Protein AF-A0A158PHN0-F1 (afdb_monomer)

Organism: Angiostrongylus costaricensis (NCBI:txid334426)

Sequence (627 aa):
MAGLWVLYSFIVIGLLYYVCYNVFIDNANTKPYSNSVEVIGMNEAANNTVEDSKLSDVFDTCPFELPDPWDSTILKYVDVKYGFLKDCAPNITLQPITELKNATVIIKEHEGFSCEARCINYVDDSNYEATGWKSIEKNEFKCDFVETSCKSNSTTNRFIHTQISEQTALPRTVNFLLHGMEAIEFRKFNKVGSNSRPNAFVTLLGKTTEAVVRTQMKLQTIEADLTYKQLCKQYLDDYPYIPLEYMKAGYKTFGGEDYVASVLNYPDCYGMKQKQFHHIYRPFYLRLSKDDELKSIHEKSVCRESRNNVIDYLSKFLGSYKVKFKPVVWLSTTLAVCYGCLSKFSLSWLVDLAHDNTHDLYRADYDLYEFFVNNRDALNNSFIFFFGDHGPRFGSEAYTDFGKQEGNNPFLYVIIPKNLRHTTMHNQLRRNSEELVTHHDLHSTFKDILYYQPVSSFSNVTFMKFDSNPRGSSLLRRFEDGIRRTCKTLPISFNYCICQYRAEIVSGSNRTEELGQFAAKRLSSVLESHRVSTMCEKISLEKVIKVEKYVLSNENTTFSATVNDYNLVFEVAPPARGQFQIPIRTERGKMKIGEERFIRLDKYGNNGDCMANDILRPLCTCKNNSS

pLDDT: mean 80.27, std 20.17, range [25.17, 98.75]

Nearest PDB structures (foldseek):
  5okz-assembly4_W  TM=4.500E-01  e=7.385E+00  Saccharomyces cerevisiae S288C
  6zrc-assembly2_B  TM=3.133E-01  e=1.600E+00  Homo sapiens
  8ifg-assembly1_B  TM=2.864E-01  e=6.993E+00  Schizosaccharomyces pombe 972h-

Radius of gyration: 30.62 Å; Cα contacts (8 Å, |Δi|>4): 983; chains: 1; bounding box: 69×82×113 Å

Secondary structure (DSSP, 8-state):
---------------------------------------------------STT--SGGG--------TT-HHHHTT--GGG---TT----GGGS-SEEEETTEEEE-S-TT-EEEEEEEEE-SSS-EEEPPPEEGGG-B--SSEEEEEEEETTEEEEEEEE------SSHHHHHIIIIIS-PEE-S-EE--SSSHHHHHHHHHHS--SS-B--GGGT-PPBPPSS-HHHHHSS-GGGS--HHHHHHHTT-EEEEEE-SSS-TTTTTT----SS---SEESHHHHHHHTT-HHHHHHHHTTTS--HHHHHHHHHHHHHHSS----------S------TT---EEEEEE--TTTSS-SHHHHHHHHHHHHHHHHHHHHHTT--EEEE-SSS--STTGGGSHHHHHHTT---EEEE--GGGTTSHHHHHHHHHTTS-EEHHHHHHHHHHHHHTGGGGTT--------TT-TT---TTSPPPTT---STTTTT--GGG------EEE--SSHHHHHHHHHHHHHHHHHHHHTT-TTTBPPP-EEEEEEEEEE--S-TTS---TTEEEEEEEEEEPTTT-EEEEEEEEEETTEEE--SPPPEE-S--GGGGTT-SSTTTGGG-PBP----

InterPro domains:
  IPR004245 Protein of unknown function DUF229 [PF02995] (168-544)
  IPR004245 Protein of unknown function DUF229 [PTHR10974] (169-623)
  IPR004245 Protein of unknown function DUF229 [cd16021] (170-453)
  IPR017850 Alkaline-phosphatase-like, core domain superfamily [SSF53649] (353-484)

Foldseek 3Di:
DDDDDDDDDDDDDDDDDDDDPDDDDDDDDDDDDPDPDPPPDPPPPPPPPPPPPDPQDLQLDFADDDDDPCDPVCVVVPDCVPPDPPPDDDPPVQDDQWDDDPQAIDGHPDPAKFKWKWDWADDDPVDIDIDDTDGRPPDGHQHQWMWMWIDGDPDIHIDIDGDDRDDDQLPLLVCCCCPVQVKFWQQQEFFFDDDLQQLQCCQFQLWGAQWLFCVLVVDDIRHGRDDCCRQFVDACQPTRGLLVLVVVLQAQEEEADQDPDDSRQPPHGPYHPDDSHPHYCVVVNVVLVVDVVSVCVADPPVVHHSVLSRLVVVLVVLVPQDDPDPDDDDDPDDDPPPPRRHHHDYDHDYCVCQPAHPPSSNVCSVVSSCSCVVCVVSCQQDKDKDKDSFFDPHDPQCLDPVNVLRRRGIIIIIGHHNVCPPAPLNVLLNVLSHANFYSNQSNQQSCCVSPPCVVVVLRAQDWDADPSNNQYTHSSHDHDPSDGDGCNSHSHRPSSGSRDFDWDWDDDDPVLVVVQQVVQVVLCVVCVVVVNNVFFDRWDFPFWDTKIWGDHPDPPDPNPPFKIKIWTWTWTDPPFTFIWIFIWIGGNNDIDGIVDQIDTSDDPPCQQVVDPDPSCSSSGRGDPPPD

Mean predicted aligned error: 14.85 Å

Structure (mmCIF, N/CA/C/O backbone):
data_AF-A0A158PHN0-F1
#
_entry.id   AF-A0A158PHN0-F1
#
loop_
_atom_site.group_PDB
_atom_site.id
_atom_site.type_symbol
_atom_site.label_atom_id
_atom_site.label_alt_id
_atom_site.label_comp_id
_atom_site.label_asym_id
_atom_site.label_entity_id
_atom_site.label_seq_id
_atom_site.pdbx_PDB_ins_code
_atom_site.Cartn_x
_atom_site.Cartn_y
_atom_site.Cartn_z
_atom_site.occupancy
_atom_site.B_iso_or_equiv
_atom_site.auth_seq_id
_atom_site.auth_comp_id
_atom_site.auth_asym_id
_atom_site.auth_atom_id
_atom_site.pdbx_PDB_model_num
ATOM 1 N N . MET A 1 1 ? 30.820 20.373 -74.725 1.00 33.50 1 MET A N 1
ATOM 2 C CA . MET A 1 1 ? 31.405 21.060 -73.557 1.00 33.50 1 MET A CA 1
ATOM 3 C C . MET A 1 1 ? 30.268 21.507 -72.650 1.00 33.50 1 MET A C 1
ATOM 5 O O . MET A 1 1 ? 29.435 22.264 -73.111 1.00 33.50 1 MET A O 1
ATOM 9 N N . ALA A 1 2 ? 30.244 20.938 -71.438 1.00 34.44 2 ALA A N 1
ATOM 10 C CA . ALA A 1 2 ? 29.655 21.396 -70.167 1.00 34.44 2 ALA A CA 1
ATOM 11 C C . ALA A 1 2 ? 28.198 21.936 -70.074 1.00 34.44 2 ALA A C 1
ATOM 13 O O . ALA A 1 2 ? 27.896 23.003 -70.592 1.00 34.44 2 ALA A O 1
ATOM 14 N N . GLY A 1 3 ? 27.381 21.249 -69.244 1.00 32.69 3 GLY A N 1
ATOM 15 C CA . GLY A 1 3 ? 26.240 21.790 -68.462 1.00 32.69 3 GLY A CA 1
ATOM 16 C C . GLY A 1 3 ? 24.828 21.417 -68.968 1.00 32.69 3 GLY A C 1
ATOM 17 O O . GLY A 1 3 ? 24.310 22.142 -69.802 1.00 32.69 3 GLY A O 1
ATOM 18 N N . LEU A 1 4 ? 24.217 20.247 -68.683 1.00 34.34 4 LEU A N 1
ATOM 19 C CA . LEU A 1 4 ? 23.444 19.853 -67.468 1.00 34.34 4 LEU A CA 1
ATOM 20 C C . LEU A 1 4 ? 22.371 20.903 -67.055 1.00 34.34 4 LEU A C 1
ATOM 22 O O . LEU A 1 4 ? 22.762 22.021 -66.762 1.00 34.34 4 LEU A O 1
ATOM 26 N N . TRP A 1 5 ? 21.049 20.681 -66.931 1.00 33.09 5 TRP A N 1
ATOM 27 C CA . TRP A 1 5 ? 20.142 19.514 -66.957 1.00 33.09 5 TRP A CA 1
ATOM 28 C C . TRP A 1 5 ? 18.708 19.949 -67.342 1.00 33.09 5 TRP A C 1
ATOM 30 O O . TRP A 1 5 ? 18.297 21.080 -67.096 1.00 33.09 5 TRP A O 1
ATOM 40 N N . VAL A 1 6 ? 17.946 18.995 -67.880 1.00 41.34 6 VAL A N 1
ATOM 41 C CA . VAL A 1 6 ? 16.507 19.034 -68.189 1.00 41.34 6 VAL A CA 1
ATOM 42 C C . VAL A 1 6 ? 15.673 18.858 -66.914 1.00 41.34 6 VAL A C 1
ATOM 44 O O . VAL A 1 6 ? 15.954 17.945 -66.141 1.00 41.34 6 VAL A O 1
ATOM 47 N N . LEU A 1 7 ? 14.600 19.637 -66.743 1.00 33.06 7 LEU A N 1
ATOM 48 C CA . LEU A 1 7 ? 13.490 19.299 -65.844 1.00 33.06 7 LEU A CA 1
ATOM 49 C C . LEU A 1 7 ? 12.150 19.566 -66.540 1.00 33.06 7 LEU A C 1
ATOM 51 O O . LEU A 1 7 ? 11.780 20.705 -66.812 1.00 33.06 7 LEU A O 1
ATOM 55 N N . TYR A 1 8 ? 11.451 18.470 -66.835 1.00 33.47 8 TYR A N 1
ATOM 56 C CA . TYR A 1 8 ? 10.056 18.428 -67.253 1.00 33.47 8 TYR A CA 1
ATOM 57 C C . TYR A 1 8 ? 9.151 18.488 -66.019 1.00 33.47 8 TYR A C 1
ATOM 59 O O . TYR A 1 8 ? 9.380 17.794 -65.029 1.00 33.47 8 TYR A O 1
ATOM 67 N N . SER A 1 9 ? 8.088 19.279 -66.116 1.00 33.31 9 SER A N 1
ATOM 68 C CA . SER A 1 9 ? 6.921 19.212 -65.242 1.00 33.31 9 SER A CA 1
ATOM 69 C C . SER A 1 9 ? 6.177 17.894 -65.460 1.00 33.31 9 SER A C 1
ATOM 71 O O . SER A 1 9 ? 5.868 17.585 -66.602 1.00 33.31 9 SER A O 1
ATOM 73 N N . PHE A 1 10 ? 5.820 17.174 -64.393 1.00 32.88 10 PHE A N 1
ATOM 74 C CA . PHE A 1 10 ? 4.552 16.444 -64.304 1.00 32.88 10 PHE A CA 1
ATOM 75 C C . PHE A 1 10 ? 4.143 16.252 -62.841 1.00 32.88 10 PHE A C 1
ATOM 77 O O . PHE A 1 10 ? 4.946 15.973 -61.954 1.00 32.88 10 PHE A O 1
ATOM 84 N N . ILE A 1 11 ? 2.851 16.464 -62.645 1.00 37.34 11 ILE A N 1
ATOM 85 C CA . ILE A 1 11 ? 2.060 16.409 -61.424 1.00 37.34 11 ILE A CA 1
ATOM 86 C C . ILE A 1 11 ? 1.986 14.968 -60.907 1.00 37.34 11 ILE A C 1
ATOM 88 O O . ILE A 1 11 ? 1.580 14.082 -61.654 1.00 37.34 11 ILE A O 1
ATOM 92 N N . VAL A 1 12 ? 2.266 14.750 -59.618 1.00 34.19 12 VAL A N 1
ATOM 93 C CA . VAL A 1 12 ? 1.697 13.627 -58.856 1.00 34.19 12 VAL A CA 1
ATOM 94 C C . VAL A 1 12 ? 1.215 14.141 -57.504 1.00 34.19 12 VAL A C 1
ATOM 96 O O . VAL A 1 12 ? 1.954 14.726 -56.718 1.00 34.19 12 VAL A O 1
ATOM 99 N N . ILE A 1 13 ? -0.078 13.925 -57.301 1.00 36.81 13 ILE A N 1
ATOM 100 C CA . ILE A 1 13 ? -0.897 14.237 -56.139 1.00 36.81 13 ILE A CA 1
ATOM 101 C C . ILE A 1 13 ? -0.444 13.378 -54.952 1.00 36.81 13 ILE A C 1
ATOM 103 O O . ILE A 1 13 ? -0.451 12.153 -55.032 1.00 36.81 13 ILE A O 1
ATOM 107 N N . GLY A 1 14 ? -0.097 14.026 -53.842 1.00 30.92 14 GLY A N 1
ATOM 108 C CA . GLY A 1 14 ? 0.075 13.402 -52.533 1.00 30.92 14 GLY A CA 1
ATOM 109 C C . GLY A 1 14 ? -0.821 14.106 -51.522 1.00 30.92 14 GLY A C 1
ATOM 110 O O . GLY A 1 14 ? -0.462 15.157 -50.999 1.00 30.92 14 GLY A O 1
ATOM 111 N N . LEU A 1 15 ? -2.007 13.541 -51.299 1.00 31.12 15 LEU A N 1
ATOM 112 C CA . LEU A 1 15 ? -2.982 13.947 -50.288 1.00 31.12 15 LEU A CA 1
ATOM 113 C C . LEU A 1 15 ? -2.365 13.890 -48.879 1.00 31.12 15 LEU A C 1
ATOM 115 O O . LEU A 1 15 ? -2.182 12.812 -48.321 1.00 31.12 15 LEU A O 1
ATOM 119 N N . LEU A 1 16 ? -2.102 15.055 -48.287 1.00 28.09 16 LEU A N 1
ATOM 120 C CA . LEU A 1 16 ? -1.958 15.226 -46.842 1.00 28.09 16 LEU A CA 1
ATOM 121 C C . LEU A 1 16 ? -3.289 15.767 -46.313 1.00 28.09 16 LEU A C 1
ATOM 123 O O . LEU A 1 16 ? -3.619 16.935 -46.504 1.00 28.09 16 LEU A O 1
ATOM 127 N N . TYR A 1 17 ? -4.073 14.895 -45.680 1.00 28.95 17 TYR A N 1
ATOM 128 C CA . TYR A 1 17 ? -5.264 15.287 -44.931 1.00 28.95 17 TYR A CA 1
ATOM 129 C C . TYR A 1 17 ? -4.816 16.028 -43.663 1.00 28.95 17 TYR A C 1
ATOM 131 O O . TYR A 1 17 ? -4.434 15.413 -42.670 1.00 28.95 17 TYR A O 1
ATOM 139 N N . TYR A 1 18 ? -4.840 17.359 -43.714 1.00 28.77 18 TYR A N 1
ATOM 140 C CA . TYR A 1 18 ? -4.749 18.236 -42.551 1.00 28.77 18 TYR A CA 1
ATOM 141 C C . TYR A 1 18 ? -6.129 18.865 -42.356 1.00 28.77 18 TYR A C 1
ATOM 143 O O . TYR A 1 18 ? -6.501 19.797 -43.067 1.00 28.77 18 TYR A O 1
ATOM 151 N N . VAL A 1 19 ? -6.933 18.314 -41.445 1.00 28.00 19 VAL A N 1
ATOM 152 C CA . VAL A 1 19 ? -8.205 18.936 -41.052 1.00 28.00 19 VAL A CA 1
ATOM 153 C C . VAL A 1 19 ? -7.911 19.888 -39.899 1.00 28.00 19 VAL A C 1
ATOM 155 O O . VAL A 1 19 ? -7.805 19.475 -38.747 1.00 28.00 19 VAL A O 1
ATOM 158 N N . CYS A 1 20 ? -7.768 21.173 -40.226 1.00 27.06 20 CYS A N 1
ATOM 159 C CA . CYS A 1 20 ? -7.975 22.262 -39.276 1.00 27.06 20 CYS A CA 1
ATOM 160 C C . CYS A 1 20 ? -9.454 22.295 -38.887 1.00 27.06 20 CYS A C 1
ATOM 162 O O . CYS A 1 20 ? -10.303 22.489 -39.757 1.00 27.06 20 CYS A O 1
ATOM 164 N N . TYR A 1 21 ? -9.765 22.206 -37.596 1.00 27.31 21 TYR A N 1
ATOM 165 C CA . TYR A 1 21 ? -11.030 22.728 -37.089 1.00 27.31 21 TYR A CA 1
ATOM 166 C C . TYR A 1 21 ? -10.796 24.180 -36.662 1.00 27.31 21 TYR A C 1
ATOM 168 O O . TYR A 1 21 ? -10.286 24.451 -35.578 1.00 27.31 21 TYR A O 1
ATOM 176 N N . ASN A 1 22 ? -11.115 25.116 -37.558 1.00 27.91 22 ASN A N 1
ATOM 177 C CA . ASN A 1 22 ? -11.275 26.521 -37.199 1.00 27.91 22 ASN A CA 1
ATOM 178 C C . ASN A 1 22 ? -12.631 26.666 -36.508 1.00 27.91 22 ASN A C 1
ATOM 180 O O . ASN A 1 22 ? -13.676 26.463 -37.126 1.00 27.91 22 ASN A O 1
ATOM 184 N N . VAL A 1 23 ? -12.609 27.017 -35.226 1.00 28.78 23 VAL A N 1
ATOM 185 C CA . VAL A 1 23 ? -13.797 27.452 -34.495 1.00 28.78 23 VAL A CA 1
ATOM 186 C C . VAL A 1 23 ? -14.148 28.856 -34.989 1.00 28.78 23 VAL A C 1
ATOM 188 O O . VAL A 1 23 ? -13.546 29.837 -34.565 1.00 28.78 23 VAL A O 1
ATOM 191 N N . PHE A 1 24 ? -15.109 28.949 -35.907 1.00 29.73 24 PHE A N 1
ATOM 192 C CA . PHE A 1 24 ? -15.871 30.177 -36.109 1.00 29.73 24 PHE A CA 1
ATOM 193 C C . PHE A 1 24 ? -17.030 30.167 -35.113 1.00 29.73 24 PHE A C 1
ATOM 195 O O . PHE A 1 24 ? -17.952 29.361 -35.218 1.00 29.73 24 PHE A O 1
ATOM 202 N N . ILE A 1 25 ? -16.937 31.049 -34.120 1.00 36.19 25 ILE A N 1
ATOM 203 C CA . ILE A 1 25 ? -18.077 31.464 -33.312 1.00 36.19 25 ILE A CA 1
ATOM 204 C C . ILE A 1 25 ? -18.899 32.388 -34.201 1.00 36.19 25 ILE A C 1
ATOM 206 O O . ILE A 1 25 ? -18.415 33.456 -34.572 1.00 36.19 25 ILE A O 1
ATOM 210 N N . ASP A 1 26 ? -20.127 31.989 -34.519 1.00 29.39 26 ASP A N 1
ATOM 211 C CA . ASP A 1 26 ? -21.145 32.954 -34.901 1.00 29.39 26 ASP A CA 1
ATOM 212 C C . ASP A 1 26 ? -22.449 32.697 -34.146 1.00 29.39 26 ASP A C 1
ATOM 214 O O . ASP A 1 26 ? -22.828 31.564 -33.840 1.00 29.39 26 ASP A O 1
ATOM 218 N N . ASN A 1 27 ? -23.071 33.810 -33.781 1.00 42.34 27 ASN A N 1
ATOM 219 C CA . ASN A 1 27 ? -24.196 33.932 -32.873 1.00 42.34 27 ASN A CA 1
ATOM 220 C C . ASN A 1 27 ? -25.453 33.236 -33.404 1.00 42.34 27 ASN A C 1
ATOM 222 O O . ASN A 1 27 ? -25.968 33.585 -34.465 1.00 42.34 27 ASN A O 1
ATOM 226 N N . ALA A 1 28 ? -26.050 32.371 -32.582 1.00 28.77 28 ALA A N 1
ATOM 227 C CA . ALA A 1 28 ? -27.454 32.008 -32.716 1.00 28.77 28 ALA A CA 1
ATOM 228 C C . ALA A 1 28 ? -28.108 31.843 -31.338 1.00 28.77 28 ALA A C 1
ATOM 230 O O . ALA A 1 28 ? -27.876 30.880 -30.611 1.00 28.77 28 ALA A O 1
ATOM 231 N N . ASN A 1 29 ? -28.975 32.801 -31.006 1.00 38.62 29 ASN A N 1
ATOM 232 C CA . ASN A 1 29 ? -30.074 32.619 -30.065 1.00 38.62 29 ASN A CA 1
ATOM 233 C C . ASN A 1 29 ? -30.812 31.306 -30.373 1.00 38.62 29 ASN A C 1
ATOM 235 O O . ASN A 1 29 ? -31.283 31.149 -31.495 1.00 38.62 29 ASN A O 1
ATOM 239 N N . THR A 1 30 ? -30.974 30.406 -29.395 1.00 31.02 30 THR A N 1
ATOM 240 C CA . THR A 1 30 ? -32.256 29.765 -29.016 1.00 31.02 30 THR A CA 1
ATOM 241 C C . THR A 1 30 ? -32.071 28.551 -28.089 1.00 31.02 30 THR A C 1
ATOM 243 O O . THR A 1 30 ? -31.412 27.583 -28.434 1.00 31.02 30 THR A O 1
ATOM 246 N N . LYS A 1 31 ? -32.799 28.608 -26.960 1.00 29.28 31 LYS A N 1
ATOM 247 C CA . LYS A 1 31 ? -33.316 27.526 -26.090 1.00 29.28 31 LYS A CA 1
ATOM 248 C C . LYS A 1 31 ? -32.330 26.603 -25.333 1.00 29.28 31 LYS A C 1
ATOM 250 O O . LYS A 1 31 ? -31.311 26.189 -25.869 1.00 29.28 31 LYS A O 1
ATOM 255 N N . PRO A 1 32 ? -32.666 26.236 -24.075 1.00 28.81 32 PRO A N 1
ATOM 256 C CA . PRO A 1 32 ? -31.839 25.359 -23.254 1.00 28.81 32 PRO A CA 1
ATOM 257 C C . PRO A 1 32 ? -31.803 23.956 -23.865 1.00 28.81 32 PRO A C 1
ATOM 259 O O . PRO A 1 32 ? -32.826 23.279 -23.970 1.00 28.81 32 PRO A O 1
ATOM 262 N N . TYR A 1 33 ? -30.612 23.536 -24.278 1.00 25.17 33 TYR A N 1
ATOM 263 C CA . TYR A 1 33 ? -30.349 22.193 -24.768 1.00 25.17 33 TYR A CA 1
ATOM 264 C C . TYR A 1 33 ? -30.281 21.233 -23.572 1.00 25.17 33 TYR A C 1
ATOM 266 O O . TYR A 1 33 ? -29.283 21.147 -22.861 1.00 25.17 33 TYR A O 1
ATOM 274 N N . SER A 1 34 ? -31.385 20.524 -23.346 1.00 37.44 34 SER A N 1
ATOM 275 C CA . SER A 1 34 ? -31.413 19.244 -22.642 1.00 37.44 34 SER A CA 1
ATOM 276 C C . SER A 1 34 ? -30.633 18.232 -23.484 1.00 37.44 34 SER A C 1
ATOM 278 O O . SER A 1 34 ? -31.197 17.636 -24.398 1.00 37.44 34 SER A O 1
ATOM 280 N N . ASN A 1 35 ? -29.347 18.038 -23.196 1.00 31.25 35 ASN A N 1
ATOM 281 C CA . ASN A 1 35 ? -28.613 16.887 -23.711 1.00 31.25 35 ASN A CA 1
ATOM 282 C C . ASN A 1 35 ? -28.800 15.713 -22.751 1.00 31.25 35 ASN A C 1
ATOM 284 O O . ASN A 1 35 ? -28.028 15.504 -21.818 1.00 31.25 35 ASN A O 1
ATOM 288 N N . SER A 1 36 ? -29.843 14.934 -23.030 1.00 31.91 36 SER A N 1
ATOM 289 C CA . SER A 1 36 ? -29.827 13.492 -22.830 1.00 31.91 36 SER A CA 1
ATOM 290 C C . SER A 1 36 ? -28.641 12.932 -23.614 1.00 31.91 36 SER A C 1
ATOM 292 O O . SER A 1 36 ? -28.723 12.721 -24.823 1.00 31.91 36 SER A O 1
ATOM 294 N N . VAL A 1 37 ? -27.513 12.752 -22.932 1.00 27.50 37 VAL A N 1
ATOM 295 C CA . VAL A 1 37 ? -26.442 11.891 -23.425 1.00 27.50 37 VAL A CA 1
ATOM 296 C C . VAL A 1 37 ? -27.039 10.490 -23.497 1.00 27.50 37 VAL A C 1
ATOM 298 O O . VAL A 1 37 ? -27.466 9.949 -22.477 1.00 27.50 37 VAL A O 1
ATOM 301 N N . GLU A 1 38 ? -27.116 9.925 -24.703 1.00 25.67 38 GLU A N 1
ATOM 302 C CA . GLU A 1 38 ? -27.304 8.490 -24.881 1.00 25.67 38 GLU A CA 1
ATOM 303 C C . GLU A 1 38 ? -26.172 7.787 -24.133 1.00 25.67 38 GLU A C 1
ATOM 305 O O . GLU A 1 38 ? -25.032 7.691 -24.591 1.00 25.67 38 GLU A O 1
ATOM 310 N N . VAL A 1 39 ? -26.506 7.321 -22.933 1.00 29.39 39 VAL A N 1
ATOM 311 C CA . VAL A 1 39 ? -25.814 6.237 -22.259 1.00 29.39 39 VAL A CA 1
ATOM 312 C C . VAL A 1 39 ? -25.873 5.071 -23.235 1.00 29.39 39 VAL A C 1
ATOM 314 O O . VAL A 1 39 ? -26.912 4.425 -23.373 1.00 29.39 39 VAL A O 1
ATOM 317 N N . ILE A 1 40 ? -24.781 4.834 -23.965 1.00 27.72 40 ILE A N 1
ATOM 318 C CA . ILE A 1 40 ? -24.611 3.592 -24.717 1.00 27.72 40 ILE A CA 1
ATOM 319 C C . ILE A 1 40 ? -24.831 2.475 -23.704 1.00 27.72 40 ILE A C 1
ATOM 321 O O . ILE A 1 40 ? -24.113 2.369 -22.709 1.00 27.72 40 ILE A O 1
ATOM 325 N N . GLY A 1 41 ? -25.914 1.736 -23.935 1.00 29.52 41 GLY A N 1
ATOM 326 C CA . GLY A 1 41 ? -26.547 0.860 -22.973 1.00 29.52 41 GLY A CA 1
ATOM 327 C C . GLY A 1 41 ? -25.556 -0.039 -22.255 1.00 29.52 41 GLY A C 1
ATOM 328 O O . GLY A 1 41 ? -25.021 -0.994 -22.813 1.00 29.52 41 GLY A O 1
ATOM 329 N N . MET A 1 42 ? -25.429 0.230 -20.961 1.00 35.91 42 MET A N 1
ATOM 330 C CA . MET A 1 42 ? -25.325 -0.788 -19.930 1.00 35.91 42 MET A CA 1
ATOM 331 C C . MET A 1 42 ? -26.541 -1.716 -20.069 1.00 35.91 42 MET A C 1
ATOM 333 O O . MET A 1 42 ? -27.553 -1.492 -19.424 1.00 35.91 42 MET A O 1
ATOM 337 N N . ASN A 1 43 ? -26.493 -2.692 -20.976 1.00 29.66 43 ASN A N 1
ATOM 338 C CA . ASN A 1 43 ? -27.491 -3.762 -21.092 1.00 29.66 43 ASN A CA 1
ATOM 339 C C . ASN A 1 43 ? -26.868 -5.036 -21.685 1.00 29.66 43 ASN A C 1
ATOM 341 O O . ASN A 1 43 ? -27.450 -5.718 -22.514 1.00 29.66 43 ASN A O 1
ATOM 345 N N . GLU A 1 44 ? -25.685 -5.391 -21.200 1.00 29.86 44 GLU A N 1
ATOM 346 C CA . GLU A 1 44 ? -25.410 -6.789 -20.872 1.00 29.86 44 GLU A CA 1
ATOM 347 C C . GLU A 1 44 ? -24.995 -6.807 -19.404 1.00 29.86 44 GLU A C 1
ATOM 349 O O . GLU A 1 44 ? -23.844 -7.035 -19.035 1.00 29.86 44 GLU A O 1
ATOM 354 N N . ALA A 1 45 ? -25.978 -6.536 -18.538 1.00 31.06 45 ALA A N 1
ATOM 355 C CA . ALA A 1 45 ? -25.996 -7.228 -17.267 1.00 31.06 45 ALA A CA 1
ATOM 356 C C . ALA A 1 45 ? -25.910 -8.709 -17.632 1.00 31.06 45 ALA A C 1
ATOM 358 O O . ALA A 1 45 ? -26.849 -9.277 -18.194 1.00 31.06 45 ALA A O 1
ATOM 359 N N . ALA A 1 46 ? -24.749 -9.319 -17.398 1.00 29.78 46 ALA A N 1
ATOM 360 C CA . ALA A 1 46 ? -24.700 -10.755 -17.275 1.00 29.78 46 ALA A CA 1
ATOM 361 C C . ALA A 1 46 ? -25.805 -11.097 -16.276 1.00 29.78 46 ALA A C 1
ATOM 363 O O . ALA A 1 46 ? -25.723 -10.714 -15.108 1.00 29.78 46 ALA A O 1
ATOM 364 N N . ASN A 1 47 ? -26.859 -11.749 -16.768 1.00 27.97 47 ASN A N 1
ATOM 365 C CA . ASN A 1 47 ? -27.870 -12.433 -15.977 1.00 27.97 47 ASN A CA 1
ATOM 366 C C . ASN A 1 47 ? -27.175 -13.588 -15.238 1.00 27.97 47 ASN A C 1
ATOM 368 O O . ASN A 1 47 ? -27.457 -14.761 -15.444 1.00 27.97 47 ASN A O 1
ATOM 372 N N . ASN A 1 48 ? -26.236 -13.248 -14.364 1.00 31.00 48 ASN A N 1
ATOM 373 C CA . ASN A 1 48 ? -25.937 -14.032 -13.199 1.00 31.00 48 ASN A CA 1
ATOM 374 C C . ASN A 1 48 ? -26.989 -13.606 -12.186 1.00 31.00 48 ASN A C 1
ATOM 376 O O . ASN A 1 48 ? -26.732 -12.822 -11.276 1.00 31.00 48 ASN A O 1
ATOM 380 N N . THR A 1 49 ? -28.196 -14.141 -12.364 1.00 31.98 49 THR A N 1
ATOM 381 C CA . THR A 1 49 ? -29.110 -14.397 -11.258 1.00 31.98 49 THR A CA 1
ATOM 382 C C . THR A 1 49 ? -28.411 -15.378 -10.316 1.00 31.98 49 THR A C 1
ATOM 384 O O . THR A 1 49 ? -28.724 -16.565 -10.277 1.00 31.98 49 THR A O 1
ATOM 387 N N . VAL A 1 50 ? -27.401 -14.898 -9.590 1.00 39.69 50 VAL A N 1
ATOM 388 C CA . VAL A 1 50 ? -27.117 -15.433 -8.269 1.00 39.69 50 VAL A CA 1
ATOM 389 C C . VAL A 1 50 ? -28.269 -14.902 -7.443 1.00 39.69 50 VAL A C 1
ATOM 391 O O . VAL A 1 50 ? -28.367 -13.702 -7.211 1.00 39.69 50 VAL A O 1
ATOM 394 N N . GLU A 1 51 ? -29.200 -15.798 -7.146 1.00 39.50 51 GLU A N 1
ATOM 395 C CA . GLU A 1 51 ? -30.270 -15.624 -6.177 1.00 39.50 51 GLU A CA 1
ATOM 396 C C . GLU A 1 51 ? -29.909 -14.585 -5.096 1.00 39.50 51 GLU A C 1
ATOM 398 O O . GLU A 1 51 ? -29.105 -14.847 -4.203 1.00 39.50 51 GLU A O 1
ATOM 403 N N . ASP A 1 52 ? -30.575 -13.428 -5.133 1.00 41.91 52 ASP A N 1
ATOM 404 C CA . ASP A 1 52 ? -30.614 -12.437 -4.042 1.00 41.91 52 ASP A CA 1
ATOM 405 C C . ASP A 1 52 ? -31.272 -13.027 -2.764 1.00 41.91 52 ASP A C 1
ATOM 407 O O . ASP A 1 52 ? -31.409 -12.386 -1.720 1.00 41.91 52 ASP A O 1
ATOM 411 N N . SER A 1 53 ? -31.683 -14.298 -2.813 1.00 41.53 53 SER A N 1
ATOM 412 C CA . SER A 1 53 ? -32.256 -15.057 -1.713 1.00 41.53 53 SER A CA 1
ATOM 413 C C . SER A 1 53 ? -31.177 -15.698 -0.837 1.00 41.53 53 SER A C 1
ATOM 415 O O . SER A 1 53 ? -30.984 -16.911 -0.903 1.00 41.53 53 SER A O 1
ATOM 417 N N . LYS A 1 54 ? -30.495 -14.891 -0.003 1.00 51.41 54 LYS A N 1
ATOM 418 C CA . LYS A 1 54 ? -29.919 -15.263 1.325 1.00 51.41 54 LYS A CA 1
ATOM 419 C C . LYS A 1 54 ? -28.937 -14.224 1.896 1.00 51.41 54 LYS A C 1
ATOM 421 O O . LYS A 1 54 ? -27.985 -14.599 2.576 1.00 51.41 54 LYS A O 1
ATOM 426 N N . LEU A 1 55 ? -29.144 -12.921 1.699 1.00 60.19 55 LEU A N 1
ATOM 427 C CA . LEU A 1 55 ? -28.408 -11.945 2.516 1.00 60.19 55 LEU A CA 1
ATOM 428 C C . LEU A 1 55 ? -28.818 -12.128 3.987 1.00 60.19 55 LEU A C 1
ATOM 430 O O . LEU A 1 55 ? -29.933 -11.800 4.385 1.00 60.19 55 LEU A O 1
ATOM 434 N N . SER A 1 56 ? -27.936 -12.752 4.767 1.00 68.12 56 SER A N 1
ATOM 435 C CA . SER A 1 56 ? -28.200 -13.210 6.139 1.00 68.12 56 SER A CA 1
ATOM 436 C C . SER A 1 56 ? -27.352 -12.471 7.170 1.00 68.12 56 SER A C 1
ATOM 438 O O . SER A 1 56 ? -27.672 -12.469 8.361 1.00 68.12 56 SER A O 1
ATOM 440 N N . ASP A 1 57 ? -26.261 -11.859 6.713 1.00 79.00 57 ASP A N 1
ATOM 441 C CA . ASP A 1 57 ? -25.273 -11.153 7.511 1.00 79.00 57 ASP A CA 1
ATOM 442 C C . ASP A 1 57 ? -24.809 -9.897 6.753 1.00 79.00 57 ASP A C 1
ATOM 444 O O . ASP A 1 57 ? -24.681 -9.920 5.529 1.00 79.00 57 ASP A O 1
ATOM 448 N N . VAL A 1 58 ? -24.531 -8.799 7.465 1.00 82.12 58 VAL A N 1
ATOM 449 C CA . VAL A 1 58 ? -24.088 -7.529 6.852 1.00 82.12 58 VAL A CA 1
ATOM 450 C C . VAL A 1 58 ? -22.779 -7.689 6.071 1.00 82.12 58 VAL A C 1
ATOM 452 O O . VAL A 1 58 ? -22.531 -6.968 5.113 1.00 82.12 58 VAL A O 1
ATOM 455 N N . PHE A 1 59 ? -21.987 -8.704 6.419 1.00 85.94 59 PHE A N 1
ATOM 456 C CA . PHE A 1 59 ? -20.722 -9.038 5.765 1.00 85.94 59 PHE A CA 1
ATOM 457 C C . PHE A 1 59 ? -20.876 -9.885 4.481 1.00 85.94 59 PHE A C 1
ATOM 459 O O . PHE A 1 59 ? -19.874 -10.245 3.858 1.00 85.94 59 PHE A O 1
ATOM 466 N N . ASP A 1 60 ? -22.106 -10.231 4.074 1.00 85.75 60 ASP A N 1
ATOM 467 C CA . ASP A 1 60 ? -22.388 -10.923 2.801 1.00 85.75 60 ASP A CA 1
ATOM 468 C C . ASP A 1 60 ? -22.262 -9.986 1.581 1.00 85.75 60 ASP A C 1
ATOM 470 O O . ASP A 1 60 ? -22.195 -10.446 0.439 1.00 85.75 60 ASP A O 1
ATOM 474 N N . THR A 1 61 ? -22.178 -8.674 1.811 1.00 85.38 61 THR A N 1
ATOM 475 C CA . THR A 1 61 ? -21.912 -7.654 0.791 1.00 85.38 61 THR A CA 1
ATOM 476 C C . THR A 1 61 ? -20.606 -6.915 1.080 1.00 85.38 61 THR A C 1
ATOM 478 O O . THR A 1 61 ? -20.031 -7.012 2.162 1.00 85.38 61 THR A O 1
ATOM 481 N N . CYS A 1 62 ? -20.111 -6.186 0.082 1.00 86.56 62 CYS A N 1
ATOM 482 C CA . CYS A 1 62 ? -19.045 -5.207 0.260 1.00 86.56 62 CYS A CA 1
ATOM 483 C C . CYS A 1 62 ? -19.498 -3.878 -0.351 1.00 86.56 62 CYS A C 1
ATOM 485 O O . CYS A 1 62 ? -19.163 -3.602 -1.506 1.00 86.56 62 CYS A O 1
ATOM 487 N N . PRO A 1 63 ? -20.352 -3.111 0.352 1.00 83.31 63 PRO A N 1
ATOM 488 C CA . PRO A 1 63 ? -20.725 -1.779 -0.100 1.00 83.31 63 PRO A CA 1
ATOM 489 C C . PRO A 1 63 ? -19.478 -0.895 -0.162 1.00 83.31 63 PRO A C 1
ATOM 491 O O . PRO A 1 63 ? -18.617 -0.951 0.717 1.00 83.31 63 PRO A O 1
ATOM 494 N N . PHE A 1 64 ? -19.373 -0.120 -1.230 1.00 76.44 64 PHE A N 1
ATOM 495 C CA . PHE A 1 64 ? -18.335 0.878 -1.436 1.00 76.44 64 PHE A CA 1
ATOM 496 C C . PHE A 1 64 ? -18.939 1.939 -2.349 1.00 76.44 64 PHE A C 1
ATOM 498 O O . PHE A 1 64 ? -19.243 1.638 -3.507 1.00 76.44 64 PHE A O 1
ATOM 505 N N . GLU A 1 65 ? -19.167 3.134 -1.818 1.00 70.94 65 GLU A N 1
ATOM 506 C CA . GLU A 1 65 ? -19.775 4.244 -2.551 1.00 70.94 65 GLU A CA 1
ATOM 507 C C . GLU A 1 65 ? -18.768 5.389 -2.659 1.00 70.94 65 GLU A C 1
ATOM 509 O O . GLU A 1 65 ? -18.087 5.743 -1.695 1.00 70.94 65 GLU A O 1
ATOM 514 N N . LEU A 1 66 ? -18.647 5.960 -3.858 1.00 60.44 66 LEU A N 1
ATOM 515 C CA . LEU A 1 66 ? -17.887 7.193 -4.040 1.00 60.44 66 LEU A CA 1
ATOM 516 C C . LEU A 1 66 ? -18.678 8.344 -3.386 1.00 60.44 66 LEU A C 1
ATOM 518 O O . LEU A 1 66 ? -19.896 8.382 -3.563 1.00 60.44 66 LEU A O 1
ATOM 522 N N . PRO A 1 67 ? -18.041 9.280 -2.656 1.00 52.06 67 PRO A N 1
ATOM 523 C CA . PRO A 1 67 ? -18.755 10.392 -2.030 1.00 52.06 67 PRO A CA 1
ATOM 524 C C . PRO A 1 67 ? -19.494 11.251 -3.070 1.00 52.06 67 PRO A C 1
ATOM 526 O O . PRO A 1 67 ? -18.875 11.677 -4.047 1.00 52.06 67 PRO A O 1
ATOM 529 N N . ASP A 1 68 ? -20.782 11.543 -2.848 1.00 58.00 68 ASP A N 1
ATOM 530 C CA . ASP A 1 68 ? -21.553 12.497 -3.660 1.00 58.00 68 ASP A CA 1
ATOM 531 C C . ASP A 1 68 ? -21.531 13.895 -3.008 1.00 58.00 68 ASP A C 1
ATOM 533 O O . ASP A 1 68 ? -22.154 14.101 -1.961 1.00 58.00 68 ASP A O 1
ATOM 537 N N . PRO A 1 69 ? -20.834 14.885 -3.594 1.00 49.12 69 PRO A N 1
ATOM 538 C CA . PRO A 1 69 ? -20.789 16.243 -3.056 1.00 49.12 69 PRO A CA 1
ATOM 539 C C . PRO A 1 69 ? -22.127 17.001 -3.157 1.00 49.12 69 PRO A C 1
ATOM 541 O O . PRO A 1 69 ? -22.236 18.094 -2.602 1.00 49.12 69 PRO A O 1
ATOM 544 N N . TRP A 1 70 ? -23.143 16.449 -3.831 1.00 56.94 70 TRP A N 1
ATOM 545 C CA . TRP A 1 70 ? -24.479 17.040 -3.984 1.00 56.94 70 TRP A CA 1
ATOM 546 C C . TRP A 1 70 ? -25.580 16.239 -3.280 1.00 56.94 70 TRP A C 1
ATOM 548 O O . TRP A 1 70 ? -26.759 16.368 -3.624 1.00 56.94 70 TRP A O 1
ATOM 558 N N . ASP A 1 71 ? -25.210 15.439 -2.278 1.00 65.62 71 ASP A N 1
ATOM 559 C CA . ASP A 1 71 ? -26.136 14.577 -1.554 1.00 65.62 71 ASP A CA 1
ATOM 560 C C . ASP A 1 71 ? -27.369 15.339 -1.027 1.00 65.62 71 ASP A C 1
ATOM 562 O O . ASP A 1 71 ? -27.301 16.422 -0.426 1.00 65.62 71 ASP A O 1
ATOM 566 N N . SER A 1 72 ? -28.538 14.736 -1.243 1.00 58.72 72 SER A N 1
ATOM 567 C CA . SER A 1 72 ? -29.841 15.317 -0.904 1.00 58.72 72 SER A CA 1
ATOM 568 C C . SER A 1 72 ? -30.005 15.701 0.571 1.00 58.72 72 SER A C 1
ATOM 570 O O . SER A 1 72 ? -30.757 16.626 0.895 1.00 58.72 72 SER A O 1
ATOM 572 N N . THR A 1 73 ? -29.278 15.044 1.478 1.00 52.78 73 THR A N 1
ATOM 573 C CA . THR A 1 73 ? -29.281 15.353 2.911 1.00 52.78 73 THR A CA 1
ATOM 574 C C . THR A 1 73 ? -28.593 16.680 3.231 1.00 52.78 73 THR A C 1
ATOM 576 O O . THR A 1 73 ? -28.896 17.268 4.273 1.00 52.78 73 THR A O 1
ATOM 579 N N . ILE A 1 74 ? -27.747 17.183 2.326 1.00 49.81 74 ILE A N 1
ATOM 580 C CA . ILE A 1 74 ? -27.007 18.444 2.445 1.00 49.81 74 ILE A CA 1
ATOM 581 C C . ILE A 1 74 ? -27.708 19.563 1.657 1.00 49.81 74 ILE A C 1
ATOM 583 O O . ILE A 1 74 ? -27.740 20.705 2.118 1.00 49.81 74 ILE A O 1
ATOM 587 N N . LEU A 1 75 ? -28.373 19.238 0.536 1.00 51.06 75 LEU A N 1
ATOM 588 C CA . LEU A 1 75 ? -29.118 20.199 -0.301 1.00 51.06 75 LEU A CA 1
ATOM 589 C C . LEU A 1 75 ? -30.145 21.037 0.479 1.00 51.06 75 LEU A C 1
ATOM 591 O O . LEU A 1 75 ? -30.337 22.212 0.178 1.00 51.06 75 LEU A O 1
ATOM 595 N N . LYS A 1 76 ? -30.775 20.477 1.520 1.00 56.75 76 LYS A N 1
ATOM 596 C CA . LYS A 1 76 ? -31.750 21.198 2.366 1.00 56.75 76 LYS A CA 1
ATOM 597 C C . LYS A 1 76 ? -31.148 22.335 3.205 1.00 56.75 76 LYS A C 1
ATOM 599 O O . LYS A 1 76 ? -31.896 23.156 3.726 1.00 56.75 76 LYS A O 1
ATOM 604 N N . TYR A 1 77 ? -29.825 22.364 3.363 1.00 49.97 77 TYR A N 1
ATOM 605 C CA . TYR A 1 77 ? -29.096 23.438 4.042 1.00 49.97 77 TYR A CA 1
ATOM 606 C C . TYR A 1 77 ? -28.565 24.496 3.063 1.00 49.97 77 TYR A C 1
ATOM 608 O O . TYR A 1 77 ? -28.023 25.514 3.490 1.00 49.97 77 TYR A O 1
ATOM 616 N N . VAL A 1 78 ? -28.746 24.285 1.756 1.00 49.16 78 VAL A N 1
ATOM 617 C CA . VAL A 1 78 ? -28.390 25.233 0.698 1.00 49.16 78 VAL A CA 1
ATOM 618 C C . VAL A 1 78 ? -29.617 26.098 0.396 1.00 49.16 78 VAL A C 1
ATOM 620 O O . VAL A 1 78 ? -30.417 25.800 -0.489 1.00 49.16 78 VAL A O 1
ATOM 623 N N . ASP A 1 79 ? -29.800 27.171 1.168 1.00 47.66 79 ASP A N 1
ATOM 624 C CA . ASP A 1 79 ? -30.895 28.123 0.953 1.00 47.66 79 ASP A CA 1
ATOM 625 C C . ASP A 1 79 ? -30.499 29.216 -0.056 1.00 47.66 79 ASP A C 1
ATOM 627 O O . ASP A 1 79 ? -29.856 30.215 0.271 1.00 47.66 79 ASP A O 1
ATOM 631 N N . VAL A 1 80 ? -30.925 29.045 -1.308 1.00 51.31 80 VAL A N 1
ATOM 632 C CA . VAL A 1 80 ? -30.741 30.027 -2.391 1.00 51.31 80 VAL A CA 1
ATOM 633 C C . VAL A 1 80 ? -31.627 31.278 -2.255 1.00 51.31 80 VAL A C 1
ATOM 635 O O . VAL A 1 80 ? -31.457 32.229 -3.019 1.00 51.31 80 VAL A O 1
ATOM 638 N N . LYS A 1 81 ? -32.556 31.340 -1.288 1.00 50.06 81 LYS A N 1
ATOM 639 C CA . LYS A 1 81 ? -33.489 32.471 -1.102 1.00 50.06 81 LYS A CA 1
ATOM 640 C C . LYS A 1 81 ? -32.805 33.757 -0.628 1.00 50.06 81 LYS A C 1
ATOM 642 O O . LYS A 1 81 ? -33.330 34.843 -0.872 1.00 50.06 81 LYS A O 1
ATOM 647 N N . TYR A 1 82 ? -31.634 33.647 -0.003 1.00 48.19 82 TYR A N 1
ATOM 648 C CA . TYR A 1 82 ? -30.782 34.782 0.380 1.00 48.19 82 TYR A CA 1
ATOM 649 C C . TYR A 1 82 ? -29.720 35.121 -0.681 1.00 48.19 82 TYR A C 1
ATOM 651 O O . TYR A 1 82 ? -28.839 35.948 -0.446 1.00 48.19 82 TYR A O 1
ATOM 659 N N . GLY A 1 83 ? -29.798 34.491 -1.857 1.00 46.12 83 GLY A N 1
ATOM 660 C CA . GLY A 1 83 ? -28.866 34.694 -2.955 1.00 46.12 83 GLY A CA 1
ATOM 661 C C . GLY A 1 83 ? -29.021 36.071 -3.598 1.00 46.12 83 GLY A C 1
ATOM 662 O O . GLY A 1 83 ? -30.046 36.365 -4.212 1.00 46.12 83 GLY A O 1
ATOM 663 N N . PHE A 1 84 ? -27.938 36.846 -3.512 1.00 49.81 84 PHE A N 1
ATOM 664 C CA . PHE A 1 84 ? -27.657 38.123 -4.177 1.00 49.81 84 PHE A CA 1
ATOM 665 C C . PHE A 1 84 ? -28.294 39.368 -3.537 1.00 49.81 84 PHE A C 1
ATOM 667 O O . PHE A 1 84 ? -29.512 39.520 -3.453 1.00 49.81 84 PHE A O 1
ATOM 674 N N . LEU A 1 85 ? -27.431 40.319 -3.151 1.00 50.91 85 LEU A N 1
ATOM 675 C CA . LEU A 1 85 ? -27.810 41.714 -2.920 1.00 50.91 85 LEU A CA 1
ATOM 676 C C . LEU A 1 85 ? -28.399 42.262 -4.233 1.00 50.91 85 LEU A C 1
ATOM 678 O O . LEU A 1 85 ? -27.650 42.666 -5.120 1.00 50.91 85 LEU A O 1
ATOM 682 N N . LYS A 1 86 ? -29.731 42.240 -4.378 1.00 53.88 86 LYS A N 1
ATOM 683 C CA . LYS A 1 86 ? -30.433 42.668 -5.606 1.00 53.88 86 LYS A CA 1
ATOM 684 C C . LYS A 1 86 ? -30.160 44.128 -5.993 1.00 53.88 86 LYS A C 1
ATOM 686 O O . LYS A 1 86 ? -30.272 44.458 -7.167 1.00 53.88 86 LYS A O 1
ATOM 691 N N . ASP A 1 87 ? -29.716 44.939 -5.032 1.00 60.50 87 ASP A N 1
ATOM 692 C CA . ASP A 1 87 ? -29.428 46.368 -5.194 1.00 60.50 87 ASP A CA 1
ATOM 693 C C . ASP A 1 87 ? -27.928 46.701 -5.033 1.00 60.50 87 ASP A C 1
ATOM 695 O O . ASP A 1 87 ? -27.561 47.812 -4.651 1.00 60.50 87 ASP A O 1
ATOM 699 N N . CYS A 1 88 ? -27.029 45.744 -5.291 1.00 59.75 88 CYS A N 1
ATOM 700 C CA . CYS A 1 88 ? -25.588 46.005 -5.282 1.00 59.75 88 CYS A CA 1
ATOM 701 C C . CYS A 1 88 ? -25.117 46.495 -6.658 1.00 59.75 88 CYS A C 1
ATOM 703 O O . CYS A 1 88 ? -24.898 45.704 -7.575 1.00 59.75 88 CYS A O 1
ATOM 705 N N . ALA A 1 89 ? -24.939 47.809 -6.802 1.00 63.69 89 ALA A N 1
ATOM 706 C CA . ALA A 1 89 ? -24.228 48.373 -7.944 1.00 63.69 89 ALA A CA 1
ATOM 707 C C . ALA A 1 89 ? -22.706 48.227 -7.721 1.00 63.69 89 ALA A C 1
ATOM 709 O O . ALA A 1 89 ? -22.192 48.735 -6.719 1.00 63.69 89 ALA A O 1
ATOM 710 N N . PRO A 1 90 ? -21.958 47.551 -8.615 1.00 64.06 90 PRO A N 1
ATOM 711 C CA . PRO A 1 90 ? -20.519 47.387 -8.453 1.00 64.06 90 PRO A CA 1
ATOM 712 C C . PRO A 1 90 ? -19.817 48.744 -8.557 1.00 64.06 90 PRO A C 1
ATOM 714 O O . PRO A 1 90 ? -20.028 49.499 -9.507 1.00 64.06 90 PRO A O 1
ATOM 717 N N . ASN A 1 91 ? -18.940 49.049 -7.601 1.00 70.81 91 ASN A N 1
ATOM 718 C CA . ASN A 1 91 ? -18.081 50.219 -7.709 1.00 70.81 91 ASN A CA 1
ATOM 719 C C . ASN A 1 91 ? -17.022 49.960 -8.790 1.00 70.81 91 ASN A C 1
ATOM 721 O O . ASN A 1 91 ? -16.062 49.225 -8.567 1.00 70.81 91 ASN A O 1
ATOM 725 N N . ILE A 1 92 ? -17.204 50.579 -9.956 1.00 68.31 92 ILE A N 1
ATOM 726 C CA . ILE A 1 92 ? -16.359 50.385 -11.144 1.00 68.31 92 ILE A CA 1
ATOM 727 C C . ILE A 1 92 ? -14.887 50.719 -10.847 1.00 68.31 92 ILE A C 1
ATOM 729 O O . ILE A 1 92 ? -13.991 50.075 -11.379 1.00 68.31 92 ILE A O 1
ATOM 733 N N . THR A 1 93 ? -14.618 51.653 -9.928 1.00 67.31 93 THR A N 1
ATOM 734 C CA . THR A 1 93 ? -13.242 52.032 -9.553 1.00 67.31 93 THR A CA 1
ATOM 735 C C . THR A 1 93 ? -12.518 50.985 -8.698 1.00 67.31 93 THR A C 1
ATOM 737 O O . THR A 1 93 ? -11.295 51.025 -8.592 1.00 67.31 93 THR A O 1
ATOM 740 N N . LEU A 1 94 ? -13.254 50.033 -8.112 1.00 68.25 94 LEU A N 1
ATOM 741 C CA . LEU A 1 94 ? -12.718 48.935 -7.298 1.00 68.25 94 LEU A CA 1
ATOM 742 C C . LEU A 1 94 ? -12.687 47.598 -8.050 1.00 68.25 94 LEU A C 1
ATOM 744 O O . LEU A 1 94 ? -12.379 46.567 -7.453 1.00 68.25 94 LEU A O 1
ATOM 748 N N . GLN A 1 95 ? -13.013 47.590 -9.345 1.00 76.00 95 GLN A N 1
ATOM 749 C CA . GLN A 1 95 ? -12.908 46.377 -10.145 1.00 76.00 95 GLN A CA 1
ATOM 750 C C . GLN A 1 95 ? -11.439 45.957 -10.315 1.00 76.00 95 GLN A C 1
ATOM 752 O O . GLN A 1 95 ? -10.539 46.805 -10.362 1.00 76.00 95 GLN A O 1
ATOM 757 N N . PRO A 1 96 ? -11.171 44.643 -10.395 1.00 84.50 96 PRO A N 1
ATOM 758 C CA . PRO A 1 96 ? -9.830 44.159 -10.664 1.00 84.50 96 PRO A CA 1
ATOM 759 C C . PRO A 1 96 ? -9.394 44.564 -12.067 1.00 84.50 96 PRO A C 1
ATOM 761 O O . PRO A 1 96 ? -10.069 44.262 -13.051 1.00 84.50 96 PRO A O 1
ATOM 764 N N . ILE A 1 97 ? -8.214 45.173 -12.153 1.00 88.88 97 ILE A N 1
ATOM 765 C CA . ILE A 1 97 ? -7.552 45.464 -13.433 1.00 88.88 97 ILE A CA 1
ATOM 766 C C . ILE A 1 97 ? -6.736 44.272 -13.950 1.00 88.88 97 ILE A C 1
ATOM 768 O O . ILE A 1 97 ? -6.046 44.373 -14.958 1.00 88.88 97 ILE A O 1
ATOM 772 N N . THR A 1 98 ? -6.795 43.139 -13.254 1.00 91.56 98 THR A N 1
ATOM 773 C CA . THR A 1 98 ? -6.170 41.875 -13.639 1.00 91.56 98 THR A CA 1
ATOM 774 C C . THR A 1 98 ? -7.220 40.781 -13.820 1.00 91.56 98 THR A C 1
ATOM 776 O O . THR A 1 98 ? -8.357 40.892 -13.360 1.00 91.56 98 THR A O 1
ATOM 779 N N . GLU A 1 99 ? -6.853 39.714 -14.517 1.00 92.19 99 GLU A N 1
ATOM 780 C CA . GLU A 1 99 ? -7.632 38.487 -14.668 1.00 92.19 99 GLU A CA 1
ATOM 781 C C . GLU A 1 99 ? -6.712 37.283 -14.490 1.00 92.19 99 GLU A C 1
ATOM 783 O O . GLU A 1 99 ? -5.569 37.321 -14.939 1.00 92.19 99 GLU A O 1
ATOM 788 N N . LEU A 1 100 ? -7.206 36.210 -13.879 1.00 91.06 100 LEU A N 1
ATOM 789 C CA . LEU A 1 100 ? -6.511 34.928 -13.813 1.00 91.06 100 LEU A CA 1
ATOM 790 C C . LEU A 1 100 ? -7.133 33.961 -14.827 1.00 91.06 100 LEU A C 1
ATOM 792 O O . LEU A 1 100 ? -8.326 33.673 -14.758 1.00 91.06 100 LEU A O 1
ATOM 796 N N . LYS A 1 101 ? -6.329 33.454 -15.767 1.00 88.00 101 LYS A N 1
ATOM 797 C CA . LYS A 1 101 ? -6.720 32.402 -16.719 1.00 88.00 101 LYS A CA 1
ATOM 798 C C . LYS A 1 101 ? -5.647 31.330 -16.771 1.00 88.00 101 LYS A C 1
ATOM 800 O O . LYS A 1 101 ? -4.497 31.636 -17.071 1.00 88.00 101 LYS A O 1
ATOM 805 N N . ASN A 1 102 ? -6.028 30.077 -16.520 1.00 84.06 102 ASN A N 1
ATOM 806 C CA . ASN A 1 102 ? -5.133 28.915 -16.581 1.00 84.06 102 ASN A CA 1
ATOM 807 C C . ASN A 1 102 ? -3.806 29.156 -15.835 1.00 84.06 102 ASN A C 1
ATOM 809 O O . ASN A 1 102 ? -2.731 29.063 -16.425 1.00 84.06 102 ASN A O 1
ATOM 813 N N . ALA A 1 103 ? -3.883 29.533 -14.554 1.00 86.69 103 ALA A N 1
ATOM 814 C CA . ALA A 1 103 ? -2.735 29.877 -13.710 1.00 86.69 103 ALA A CA 1
ATOM 815 C C . ALA A 1 103 ? -1.897 31.092 -14.161 1.00 86.69 103 ALA A C 1
ATOM 817 O O . ALA A 1 103 ? -0.898 31.399 -13.517 1.00 86.69 103 ALA A O 1
ATOM 818 N N . THR A 1 104 ? -2.283 31.823 -15.208 1.00 91.81 104 THR A N 1
ATOM 819 C CA . THR A 1 104 ? -1.581 33.035 -15.658 1.00 91.81 104 THR A CA 1
ATOM 820 C C . THR A 1 104 ? -2.401 34.279 -15.347 1.00 91.81 104 THR A C 1
ATOM 822 O O . THR A 1 104 ? -3.597 34.335 -15.634 1.00 91.81 104 THR A O 1
ATOM 825 N N . VAL A 1 105 ? -1.751 35.289 -14.768 1.00 92.38 105 VAL A N 1
ATOM 826 C CA . VAL A 1 105 ? -2.369 36.591 -14.502 1.00 92.38 105 VAL A CA 1
ATOM 827 C C . VAL A 1 105 ? -2.124 37.519 -15.690 1.00 92.38 105 VAL A C 1
ATOM 829 O O . VAL A 1 105 ? -0.981 37.722 -16.092 1.00 92.38 105 VAL A O 1
ATOM 832 N N . ILE A 1 106 ? -3.187 38.113 -16.222 1.00 91.25 106 ILE A N 1
ATOM 833 C CA . ILE A 1 106 ? -3.155 39.089 -17.320 1.00 91.25 106 ILE A CA 1
ATOM 834 C C . ILE A 1 106 ? -3.740 40.431 -16.865 1.00 91.25 106 ILE A C 1
ATOM 836 O O . ILE A 1 106 ? -4.576 40.465 -15.966 1.00 91.25 106 ILE A O 1
ATOM 840 N N . ILE A 1 107 ? -3.313 41.541 -17.472 1.00 88.50 107 ILE A N 1
ATOM 841 C CA . ILE A 1 107 ? -3.870 42.884 -17.218 1.00 88.50 107 ILE A CA 1
ATOM 842 C C . ILE A 1 107 ? -5.047 43.121 -18.175 1.00 88.50 107 ILE A C 1
ATOM 844 O O . ILE A 1 107 ? -4.928 42.872 -19.373 1.00 88.50 107 ILE A O 1
ATOM 848 N N . LYS A 1 108 ? -6.180 43.603 -17.655 1.00 80.56 108 LYS A N 1
ATOM 849 C CA . LYS A 1 108 ? -7.368 44.002 -18.428 1.00 80.56 108 LYS A CA 1
ATOM 850 C C . LYS A 1 108 ? -7.248 45.469 -18.836 1.00 80.56 108 LYS A C 1
ATOM 852 O O . LYS A 1 108 ? -7.006 46.260 -17.937 1.00 80.56 108 LYS A O 1
ATOM 857 N N . GLU A 1 109 ? -7.424 45.788 -20.128 1.00 63.09 109 GLU A N 1
ATOM 858 C CA . GLU A 1 109 ? -7.664 47.092 -20.826 1.00 63.09 109 GLU A CA 1
ATOM 859 C C . GLU A 1 109 ? -7.122 48.430 -20.240 1.00 63.09 109 GLU A C 1
ATOM 861 O O . GLU A 1 109 ? -7.426 49.506 -20.750 1.00 63.09 109 GLU A O 1
ATOM 866 N N . HIS A 1 110 ? -6.273 48.406 -19.216 1.00 64.62 110 HIS A N 1
ATOM 867 C CA . HIS A 1 110 ? -5.744 49.554 -18.492 1.00 64.62 110 HIS A CA 1
ATOM 868 C C . HIS A 1 110 ? -4.226 49.605 -18.683 1.00 64.62 110 HIS A C 1
ATOM 870 O O . HIS A 1 110 ? -3.461 48.971 -17.951 1.00 64.62 110 HIS A O 1
ATOM 876 N N . GLU A 1 111 ? -3.784 50.352 -19.694 1.00 62.12 111 GLU A N 1
ATOM 877 C CA . GLU A 1 111 ? -2.362 50.569 -19.970 1.00 62.12 111 GLU A CA 1
ATOM 878 C C . GLU A 1 111 ? -1.686 51.369 -18.836 1.00 62.12 111 GLU A C 1
ATOM 880 O O . GLU A 1 111 ? -2.255 52.317 -18.293 1.00 62.12 111 GLU A O 1
ATOM 885 N N . GLY A 1 112 ? -0.453 50.991 -18.471 1.00 75.50 112 GLY A N 1
ATOM 886 C CA . GLY A 1 112 ? 0.395 51.750 -17.537 1.00 75.50 112 GLY A CA 1
ATOM 887 C C . GLY A 1 112 ? 0.493 51.222 -16.098 1.00 75.50 112 GLY A C 1
ATOM 888 O O . GLY A 1 112 ? 1.105 51.890 -15.261 1.00 75.50 112 GLY A O 1
ATOM 889 N N . PHE A 1 113 ? -0.069 50.049 -15.787 1.00 84.94 113 PHE A N 1
ATOM 890 C CA . PHE A 1 113 ? 0.125 49.374 -14.496 1.00 84.94 113 PHE A CA 1
ATOM 891 C C . PHE A 1 113 ? 1.235 48.322 -14.559 1.00 84.94 113 PHE A C 1
ATOM 893 O O . PHE A 1 113 ? 1.257 47.481 -15.452 1.00 84.94 113 PHE A O 1
ATOM 900 N N . SER A 1 114 ? 2.122 48.331 -13.562 1.00 89.06 114 SER A N 1
ATOM 901 C CA . SER A 1 114 ? 3.081 47.248 -13.321 1.00 89.06 114 SER A CA 1
ATOM 902 C C . SER A 1 114 ? 2.539 46.333 -12.229 1.00 89.06 114 SER A C 1
ATOM 904 O O . SER A 1 114 ? 2.282 46.799 -11.116 1.00 89.06 114 SER A O 1
ATOM 906 N N . CYS A 1 115 ? 2.386 45.044 -12.533 1.00 92.44 115 CYS A N 1
ATOM 907 C CA . CYS A 1 115 ? 1.735 44.075 -11.655 1.00 92.44 115 CYS A CA 1
ATOM 908 C C . CYS A 1 115 ? 2.675 42.959 -11.184 1.00 92.44 115 CYS A C 1
ATOM 910 O O . CYS A 1 115 ? 3.461 42.394 -11.946 1.00 92.44 115 CYS A O 1
ATOM 912 N N . GLU A 1 116 ? 2.518 42.595 -9.919 1.00 95.06 116 GLU A N 1
ATOM 913 C CA . GLU A 1 116 ? 3.116 41.428 -9.278 1.00 95.06 116 GLU A C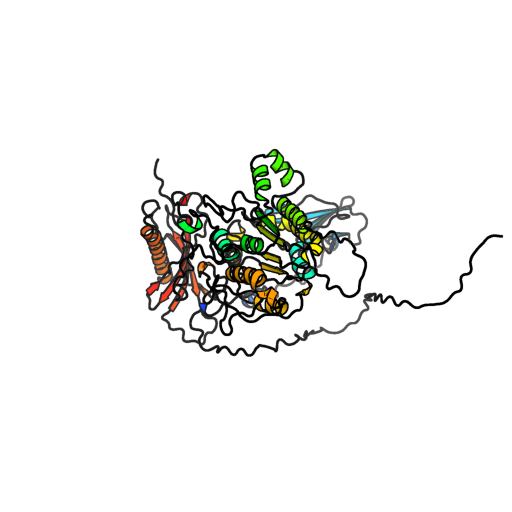A 1
ATOM 914 C C . GLU A 1 116 ? 2.012 40.548 -8.684 1.00 95.06 116 GLU A C 1
ATOM 916 O O . GLU A 1 116 ? 0.927 41.034 -8.353 1.00 95.06 116 GLU A O 1
ATOM 921 N N . ALA A 1 117 ? 2.271 39.250 -8.563 1.00 96.56 117 ALA A N 1
ATOM 922 C CA . ALA A 1 117 ? 1.344 38.298 -7.977 1.00 96.56 117 ALA A CA 1
ATOM 923 C C . ALA A 1 117 ? 2.045 37.274 -7.077 1.00 96.56 117 ALA A C 1
ATOM 925 O O . ALA A 1 117 ? 3.264 37.090 -7.149 1.00 96.56 117 ALA A O 1
ATOM 926 N N . ARG A 1 118 ? 1.271 36.627 -6.205 1.00 96.62 118 ARG A N 1
ATOM 927 C CA . ARG A 1 118 ? 1.725 35.570 -5.296 1.00 96.62 118 ARG A CA 1
ATOM 928 C C . ARG A 1 118 ? 0.593 34.605 -4.953 1.00 96.62 118 ARG A C 1
ATOM 930 O O . ARG A 1 118 ? -0.571 34.987 -4.938 1.00 96.62 118 ARG A O 1
ATOM 937 N N . CYS A 1 119 ? 0.951 33.372 -4.623 1.00 95.62 119 CYS A N 1
ATOM 938 C CA . CYS A 1 119 ? 0.029 32.397 -4.048 1.00 95.62 119 CYS A CA 1
ATOM 939 C C . CYS A 1 119 ? -0.240 32.673 -2.570 1.00 95.62 119 CYS A C 1
ATOM 941 O O . CYS A 1 119 ? 0.706 32.968 -1.831 1.00 95.62 119 CYS A O 1
ATOM 943 N N . ILE A 1 120 ? -1.502 32.519 -2.169 1.00 95.44 120 ILE A N 1
ATOM 944 C CA . ILE A 1 120 ? -1.945 32.401 -0.779 1.00 95.44 120 ILE A CA 1
ATOM 945 C C . ILE A 1 120 ? -2.306 30.933 -0.545 1.00 95.44 120 ILE A C 1
ATOM 947 O O . ILE A 1 120 ? -3.213 30.402 -1.183 1.00 95.44 120 ILE A O 1
ATOM 951 N N . ASN A 1 121 ? -1.584 30.288 0.363 1.00 86.50 121 ASN A N 1
ATOM 952 C CA . ASN A 1 121 ? -1.746 28.881 0.691 1.00 86.50 121 ASN A CA 1
ATOM 953 C C . ASN A 1 121 ? -2.351 28.734 2.088 1.00 86.50 121 ASN A C 1
ATOM 955 O O . ASN A 1 121 ? -2.015 29.486 3.007 1.00 86.50 121 ASN A O 1
ATOM 959 N N . TYR A 1 122 ? -3.225 27.743 2.239 1.00 83.62 122 TYR A N 1
ATOM 960 C CA . TYR A 1 122 ? -3.747 27.342 3.540 1.00 83.62 122 TYR A CA 1
ATOM 961 C C . TYR A 1 122 ? -2.618 26.775 4.410 1.00 83.62 122 TYR A C 1
ATOM 963 O O . TYR A 1 122 ? -1.787 26.007 3.924 1.00 83.62 122 TYR A O 1
ATOM 971 N N . VAL A 1 123 ? -2.606 27.146 5.690 1.00 79.25 123 VAL A N 1
ATOM 972 C CA . VAL A 1 123 ? -1.741 26.537 6.710 1.00 79.25 123 VAL A CA 1
ATOM 973 C C . VAL A 1 123 ? -2.617 25.851 7.751 1.00 79.25 123 VAL A C 1
ATOM 975 O O . VAL A 1 123 ? -2.473 24.653 7.980 1.00 79.25 123 VAL A O 1
ATOM 978 N N . ASP A 1 124 ? -3.545 26.607 8.337 1.00 71.12 124 ASP A N 1
ATOM 979 C CA . ASP A 1 124 ? -4.577 26.127 9.255 1.00 71.12 124 ASP A CA 1
ATOM 980 C C . ASP A 1 124 ? -5.783 27.092 9.253 1.00 71.12 124 ASP A C 1
ATOM 982 O O . ASP A 1 124 ? -5.815 28.070 8.505 1.00 71.12 124 ASP A O 1
ATOM 986 N N . ASP A 1 125 ? -6.785 26.840 10.097 1.00 68.50 125 ASP A N 1
ATOM 987 C CA . ASP A 1 125 ? -8.027 27.628 10.145 1.00 68.50 125 ASP A CA 1
ATOM 988 C C . ASP A 1 125 ? -7.834 29.101 10.549 1.00 68.50 125 ASP A C 1
ATOM 990 O O . ASP A 1 125 ? -8.730 29.922 10.354 1.00 68.50 125 ASP A O 1
ATOM 994 N N . SER A 1 126 ? -6.693 29.447 11.146 1.00 81.69 126 SER A N 1
ATOM 995 C CA . SER A 1 126 ? -6.363 30.801 11.606 1.00 81.69 126 SER A CA 1
ATOM 996 C C . SER A 1 126 ? -5.204 31.439 10.839 1.00 81.69 126 SER A C 1
ATOM 998 O O . SER A 1 126 ? -5.002 32.650 10.955 1.00 81.69 126 SER A O 1
ATOM 1000 N N . ASN A 1 127 ? -4.447 30.662 10.063 1.00 81.62 127 ASN A N 1
ATOM 1001 C CA . ASN A 1 127 ? -3.210 31.097 9.428 1.00 81.62 127 ASN A CA 1
ATOM 1002 C C . ASN A 1 127 ? -3.169 30.767 7.931 1.00 81.62 127 ASN A C 1
ATOM 1004 O O . ASN A 1 127 ? -3.630 29.726 7.465 1.00 81.62 127 ASN A O 1
ATOM 1008 N N . TYR A 1 128 ? -2.511 31.642 7.177 1.00 91.81 128 TYR A N 1
ATOM 1009 C CA . TYR A 1 128 ? -2.151 31.408 5.784 1.00 91.81 128 TYR A CA 1
ATOM 1010 C C . TYR A 1 128 ? -0.677 31.733 5.569 1.00 91.81 128 TYR A C 1
ATOM 1012 O O . TYR A 1 128 ? -0.094 32.563 6.271 1.00 91.81 128 TYR A O 1
ATOM 1020 N N . GLU A 1 129 ? -0.090 31.122 4.549 1.00 93.25 129 GLU A N 1
ATOM 1021 C CA . GLU A 1 129 ? 1.243 31.464 4.071 1.00 93.25 129 GLU A CA 1
ATOM 1022 C C . GLU A 1 129 ? 1.126 32.106 2.691 1.00 93.25 129 GLU A C 1
ATOM 1024 O O . GLU A 1 129 ? 0.477 31.575 1.790 1.00 93.25 129 GLU A O 1
ATOM 1029 N N . ALA A 1 130 ? 1.765 33.260 2.508 1.00 95.38 130 ALA A N 1
ATOM 1030 C CA . ALA A 1 130 ? 1.845 33.912 1.211 1.00 95.38 130 ALA A CA 1
ATOM 1031 C C . ALA A 1 130 ? 3.254 33.763 0.636 1.00 95.38 130 ALA A C 1
ATOM 1033 O O . ALA A 1 130 ? 4.243 34.137 1.266 1.00 95.38 130 ALA A O 1
ATOM 1034 N N . THR A 1 131 ? 3.341 33.263 -0.592 1.00 93.00 131 THR A N 1
ATOM 1035 C CA . THR A 1 131 ? 4.617 33.172 -1.317 1.00 93.00 131 THR A CA 1
ATOM 1036 C C . THR A 1 131 ? 5.203 34.561 -1.620 1.00 93.00 131 THR A C 1
ATOM 1038 O O . THR A 1 131 ? 4.527 35.587 -1.513 1.00 93.00 131 THR A O 1
ATOM 1041 N N . GLY A 1 132 ? 6.480 34.621 -2.009 1.00 94.31 132 GLY A N 1
ATOM 1042 C CA . GLY A 1 132 ? 7.100 35.876 -2.447 1.00 94.31 132 GLY A CA 1
ATOM 1043 C C . GLY A 1 132 ? 6.432 36.452 -3.703 1.00 94.31 132 GLY A C 1
ATOM 1044 O O . GLY A 1 132 ? 5.999 35.699 -4.576 1.00 94.31 132 GLY A O 1
ATOM 1045 N N . TRP A 1 133 ? 6.377 37.783 -3.803 1.00 95.69 133 TRP A N 1
ATOM 1046 C CA . TRP A 1 133 ? 5.853 38.482 -4.978 1.00 95.69 133 TRP A CA 1
ATOM 1047 C C . TRP A 1 133 ? 6.691 38.192 -6.226 1.00 95.69 133 TRP A C 1
ATOM 1049 O O . TRP A 1 133 ? 7.922 38.247 -6.193 1.00 95.69 133 TRP A O 1
ATOM 1059 N N . LYS A 1 134 ? 6.018 37.887 -7.337 1.00 93.69 134 LYS A N 1
ATOM 1060 C CA . LYS A 1 134 ? 6.632 37.605 -8.638 1.00 93.69 134 LYS A CA 1
ATOM 1061 C C . LYS A 1 134 ? 5.957 38.424 -9.732 1.00 93.69 134 LYS A C 1
ATOM 1063 O O . LYS A 1 134 ? 4.754 38.652 -9.683 1.00 93.69 134 LYS A O 1
ATOM 1068 N N . SER A 1 135 ? 6.716 38.833 -10.747 1.00 91.94 135 SER A N 1
ATOM 1069 C CA . SER A 1 135 ? 6.159 39.495 -11.938 1.00 91.94 135 SER A CA 1
ATOM 1070 C C . SER A 1 135 ? 5.176 38.578 -12.677 1.00 91.94 135 SER A C 1
ATOM 1072 O O . SER A 1 135 ? 5.433 37.379 -12.807 1.00 91.94 135 SER A O 1
ATOM 1074 N N . ILE A 1 136 ? 4.079 39.139 -13.191 1.00 91.88 136 ILE A N 1
ATOM 1075 C CA . ILE A 1 136 ? 3.036 38.371 -13.890 1.00 91.88 136 ILE A CA 1
ATOM 1076 C C . ILE A 1 136 ? 3.419 37.955 -15.323 1.00 91.88 136 ILE A C 1
ATOM 1078 O O . ILE A 1 136 ? 2.855 37.005 -15.847 1.00 91.88 136 ILE A O 1
ATOM 1082 N N . GLU A 1 137 ? 4.407 38.602 -15.952 1.00 82.94 137 GLU A N 1
ATOM 1083 C CA . GLU A 1 137 ? 4.714 38.416 -17.386 1.00 82.94 137 GLU A CA 1
ATOM 1084 C C . GLU A 1 137 ? 5.372 37.066 -17.726 1.00 82.94 137 GLU A C 1
ATOM 1086 O O . GLU A 1 137 ? 5.451 36.688 -18.894 1.00 82.94 137 GLU A O 1
ATOM 1091 N N . LYS A 1 138 ? 5.899 36.347 -16.726 1.00 75.94 138 LYS A N 1
ATOM 1092 C CA . LYS A 1 138 ? 6.688 35.112 -16.921 1.00 75.94 138 LYS A CA 1
ATOM 1093 C C . LYS A 1 138 ? 6.429 34.033 -15.869 1.00 75.94 138 LYS A C 1
ATOM 1095 O O . LYS A 1 138 ? 7.253 33.134 -15.712 1.00 75.94 138 LYS A O 1
ATOM 1100 N N . ASN A 1 139 ? 5.344 34.138 -15.105 1.00 85.50 139 ASN A N 1
ATOM 1101 C CA . ASN A 1 139 ? 5.078 33.218 -14.003 1.00 85.50 139 ASN A CA 1
ATOM 1102 C C . ASN A 1 139 ? 3.661 32.657 -14.065 1.00 85.50 139 ASN A C 1
ATOM 1104 O O . ASN A 1 139 ? 2.694 33.391 -14.245 1.00 85.50 139 ASN A O 1
ATOM 1108 N N . GLU A 1 140 ? 3.573 31.349 -13.840 1.00 90.38 140 GLU A N 1
ATOM 1109 C CA . GLU A 1 140 ? 2.327 30.656 -13.538 1.00 90.38 140 GLU A CA 1
ATOM 1110 C C . GLU A 1 140 ? 2.158 30.558 -12.015 1.00 90.38 140 GLU A C 1
ATOM 1112 O O . GLU A 1 140 ? 3.113 30.287 -11.279 1.00 90.38 140 GLU A O 1
ATOM 1117 N N . PHE A 1 141 ? 0.928 30.727 -11.545 1.00 91.44 141 PHE A N 1
ATOM 1118 C CA . PHE A 1 141 ? 0.535 30.666 -10.143 1.00 91.44 141 PHE A CA 1
ATOM 1119 C C . PHE A 1 141 ? -0.432 29.490 -9.954 1.00 91.44 141 PHE A C 1
ATOM 1121 O O . PHE A 1 141 ? -1.637 29.612 -10.161 1.00 91.44 141 PHE A O 1
ATOM 1128 N N . LYS A 1 142 ? 0.119 28.315 -9.621 1.00 88.12 142 LYS A N 1
ATOM 1129 C CA . LYS A 1 142 ? -0.612 27.040 -9.458 1.00 88.12 142 LYS A CA 1
ATOM 1130 C C . LYS A 1 142 ? -1.079 26.844 -8.017 1.00 88.12 142 LYS A C 1
ATOM 1132 O O . LYS A 1 142 ? -0.548 26.018 -7.281 1.00 88.12 142 LYS A O 1
ATOM 1137 N N . CYS A 1 143 ? -2.016 27.681 -7.608 1.00 88.25 143 CYS A N 1
ATOM 1138 C CA . CYS A 1 143 ? -2.647 27.680 -6.294 1.00 88.25 143 CYS A CA 1
ATOM 1139 C C . CYS A 1 143 ? -4.087 28.171 -6.442 1.00 88.25 143 CYS A C 1
ATOM 1141 O O . CYS A 1 143 ? -4.419 28.795 -7.454 1.00 88.25 143 CYS A O 1
ATOM 1143 N N . ASP A 1 144 ? -4.928 27.895 -5.450 1.00 90.62 144 ASP A N 1
ATOM 1144 C CA . ASP A 1 144 ? -6.346 28.256 -5.524 1.00 90.62 144 ASP A CA 1
ATOM 1145 C C . ASP A 1 144 ? -6.568 29.766 -5.403 1.00 90.62 144 ASP A C 1
ATOM 1147 O O . ASP A 1 144 ? -7.450 30.322 -6.054 1.00 90.62 144 ASP A O 1
ATOM 1151 N N . PHE A 1 145 ? -5.725 30.448 -4.623 1.00 95.44 145 PHE A N 1
ATOM 1152 C CA . PHE A 1 145 ? -5.819 31.883 -4.368 1.00 95.44 145 PHE A CA 1
ATOM 1153 C C . PHE A 1 145 ? -4.560 32.604 -4.854 1.00 95.44 145 PHE A C 1
ATOM 1155 O O . PHE A 1 145 ? -3.466 32.407 -4.319 1.00 95.44 145 PHE A O 1
ATOM 1162 N N . VAL A 1 146 ? -4.719 33.477 -5.850 1.00 96.00 146 VAL A N 1
ATOM 1163 C CA . VAL A 1 146 ? -3.631 34.286 -6.418 1.00 96.00 146 VAL A CA 1
ATOM 1164 C C . VAL A 1 146 ? -3.869 35.749 -6.084 1.00 96.00 146 VAL A C 1
ATOM 1166 O O . VAL A 1 146 ? -4.744 36.402 -6.649 1.00 96.00 146 VAL A O 1
ATOM 1169 N N . GLU A 1 147 ? -3.070 36.290 -5.176 1.00 97.12 147 GLU A N 1
ATOM 1170 C CA . GLU A 1 147 ? -3.096 37.711 -4.864 1.00 97.12 147 GLU A CA 1
ATOM 1171 C C . GLU A 1 147 ? -2.279 38.500 -5.885 1.00 97.12 147 GLU A C 1
ATOM 1173 O O . GLU A 1 147 ? -1.146 38.140 -6.186 1.00 97.12 147 GLU A O 1
ATOM 1178 N N . THR A 1 148 ? -2.834 39.605 -6.374 1.00 95.31 148 THR A N 1
ATOM 1179 C CA . THR A 1 148 ? -2.202 40.541 -7.307 1.00 95.31 148 THR A CA 1
ATOM 1180 C C . THR A 1 148 ? -2.066 41.924 -6.677 1.00 95.31 148 THR A C 1
ATOM 1182 O O . THR A 1 148 ? -2.902 42.348 -5.877 1.00 95.31 148 THR A O 1
ATOM 1185 N N . SER A 1 149 ? -1.002 42.632 -7.045 1.00 94.19 149 SER A N 1
ATOM 1186 C CA . SER A 1 149 ? -0.712 44.010 -6.654 1.00 94.19 149 SER A CA 1
ATOM 1187 C C . SER A 1 149 ? -0.200 44.758 -7.878 1.00 94.19 149 SER A C 1
ATOM 1189 O O . SER A 1 149 ? 0.849 44.430 -8.423 1.00 94.19 149 SER A O 1
ATOM 1191 N N . CYS A 1 150 ? -0.955 45.753 -8.324 1.00 91.25 150 CYS A N 1
ATOM 1192 C CA . CYS A 1 150 ? -0.679 46.524 -9.525 1.00 91.25 150 CYS A CA 1
ATOM 1193 C C . CYS A 1 150 ? -0.517 47.999 -9.182 1.00 91.25 150 CYS A C 1
ATOM 1195 O O . CYS A 1 150 ? -1.403 48.599 -8.569 1.00 91.25 150 CYS A O 1
ATOM 1197 N N . LYS A 1 151 ? 0.601 48.597 -9.596 1.00 90.31 151 LYS A N 1
ATOM 1198 C CA . LYS A 1 151 ? 0.952 49.989 -9.286 1.00 90.31 151 LYS A CA 1
ATOM 1199 C C . LYS A 1 151 ? 1.040 50.823 -10.560 1.00 90.31 151 LYS A C 1
ATOM 1201 O O . LYS A 1 151 ? 1.693 50.413 -11.518 1.00 90.31 151 LYS A O 1
ATOM 1206 N N . SER A 1 152 ? 0.418 52.000 -10.543 1.00 87.62 152 SER A N 1
ATOM 1207 C CA . SER A 1 152 ? 0.593 53.049 -11.552 1.00 87.62 152 SER A CA 1
ATOM 1208 C C . SER A 1 152 ? 0.548 54.414 -10.870 1.00 87.62 152 SER A C 1
ATOM 1210 O O . SER A 1 152 ? -0.408 54.717 -10.154 1.00 87.62 152 SER A O 1
ATOM 1212 N N . ASN A 1 153 ? 1.583 55.236 -11.057 1.00 83.00 153 ASN A N 1
ATOM 1213 C CA . ASN A 1 153 ? 1.741 56.532 -10.385 1.00 83.00 153 ASN A CA 1
ATOM 1214 C C . ASN A 1 153 ? 1.514 56.438 -8.856 1.00 83.00 153 ASN A C 1
ATOM 1216 O O . ASN A 1 153 ? 2.300 55.806 -8.155 1.00 83.00 153 ASN A O 1
ATOM 1220 N N . SER A 1 154 ? 0.444 57.057 -8.340 1.00 79.19 154 SER A N 1
ATOM 1221 C CA . SER A 1 154 ? 0.040 57.056 -6.924 1.00 79.19 154 SER A CA 1
ATOM 1222 C C . SER A 1 154 ? -1.098 56.076 -6.599 1.00 79.19 154 SER A C 1
ATOM 1224 O O . SER A 1 154 ? -1.599 56.064 -5.476 1.00 79.19 154 SER A O 1
ATOM 1226 N N . THR A 1 155 ? -1.528 55.252 -7.556 1.00 80.88 155 THR A N 1
ATOM 1227 C CA . THR A 1 155 ? -2.637 54.304 -7.392 1.00 80.88 155 THR A CA 1
ATOM 1228 C C . THR A 1 155 ? -2.116 52.873 -7.287 1.00 80.88 155 THR A C 1
ATOM 1230 O O . THR A 1 155 ? -1.293 52.428 -8.086 1.00 80.88 155 THR A O 1
ATOM 1233 N N . THR A 1 156 ? -2.613 52.138 -6.289 1.00 86.50 156 THR A N 1
ATOM 1234 C CA . THR A 1 156 ? -2.361 50.701 -6.123 1.00 86.50 156 THR A CA 1
ATOM 1235 C C . THR A 1 156 ? -3.690 49.956 -6.162 1.00 86.50 156 THR A C 1
ATOM 1237 O O . THR A 1 156 ? -4.564 50.223 -5.341 1.00 86.50 156 THR A O 1
ATOM 1240 N N . ASN A 1 157 ? -3.834 49.018 -7.096 1.00 88.81 157 ASN A N 1
ATOM 1241 C CA . ASN A 1 157 ? -4.967 48.098 -7.178 1.00 88.81 157 ASN A CA 1
ATOM 1242 C C . ASN A 1 157 ? -4.502 46.715 -6.703 1.00 88.81 157 ASN A C 1
ATOM 1244 O O . ASN A 1 157 ? -3.491 46.203 -7.184 1.00 88.81 157 ASN A O 1
ATOM 1248 N N . ARG A 1 158 ? -5.200 46.135 -5.724 1.00 91.00 158 ARG A N 1
ATOM 1249 C CA . ARG A 1 158 ? -4.926 44.785 -5.219 1.00 91.00 158 ARG A CA 1
ATOM 1250 C C . ARG A 1 158 ? -6.174 43.942 -5.341 1.00 91.00 158 ARG A C 1
ATOM 1252 O O . ARG A 1 158 ? -7.268 44.423 -5.054 1.00 91.00 158 ARG A O 1
ATOM 1259 N N . PHE A 1 159 ? -5.995 42.686 -5.721 1.00 92.44 159 PHE A N 1
ATOM 1260 C CA . PHE A 1 159 ? -7.104 41.757 -5.870 1.00 92.44 159 PHE A CA 1
ATOM 1261 C C . PHE A 1 159 ? -6.652 40.318 -5.655 1.00 92.44 159 PHE A C 1
ATOM 1263 O O . PHE A 1 159 ? -5.538 39.968 -6.041 1.00 92.44 159 PHE A O 1
ATOM 1270 N N . ILE A 1 160 ? -7.514 39.487 -5.072 1.00 94.44 160 ILE A N 1
ATOM 1271 C CA . ILE A 1 160 ? -7.287 38.046 -4.939 1.00 94.44 160 ILE A CA 1
ATOM 1272 C C . ILE A 1 160 ? -8.164 37.346 -5.969 1.00 94.44 160 ILE A C 1
ATOM 1274 O O . ILE A 1 160 ? -9.389 37.416 -5.901 1.00 94.44 160 ILE A O 1
ATOM 1278 N N . HIS A 1 161 ? -7.527 36.685 -6.926 1.00 94.19 161 HIS A N 1
ATOM 1279 C CA . HIS A 1 161 ? -8.193 35.819 -7.887 1.00 94.19 161 HIS A CA 1
ATOM 1280 C C . HIS A 1 161 ? -8.350 34.422 -7.310 1.00 94.19 161 HIS A C 1
ATOM 1282 O O . HIS A 1 161 ? -7.487 33.953 -6.566 1.00 94.19 161 HIS A O 1
ATOM 1288 N N . THR A 1 162 ? -9.432 33.757 -7.696 1.00 92.75 162 THR A N 1
ATOM 1289 C CA . THR A 1 162 ? -9.683 32.360 -7.364 1.00 92.75 162 THR A CA 1
ATOM 1290 C C . THR A 1 162 ? -9.595 31.498 -8.617 1.00 92.75 162 THR A C 1
ATOM 1292 O O . THR A 1 162 ? -10.013 31.897 -9.704 1.00 92.75 162 THR A O 1
ATOM 1295 N N . GLN A 1 163 ? -9.050 30.301 -8.465 1.00 89.44 163 GLN A N 1
ATOM 1296 C CA . GLN A 1 163 ? -9.143 29.205 -9.423 1.00 89.44 163 GLN A CA 1
ATOM 1297 C C . GLN A 1 163 ? -9.187 27.894 -8.634 1.00 89.44 163 GLN A C 1
ATOM 1299 O O . GLN A 1 163 ? -8.926 27.887 -7.436 1.00 89.44 163 GLN A O 1
ATOM 1304 N N . ILE A 1 164 ? -9.500 26.786 -9.299 1.00 81.06 164 ILE A N 1
ATOM 1305 C CA . ILE A 1 164 ? -9.273 25.461 -8.723 1.00 81.06 164 ILE A CA 1
ATOM 1306 C C . ILE A 1 164 ? -7.985 24.928 -9.335 1.00 81.06 164 ILE A C 1
ATOM 1308 O O . ILE A 1 164 ? -7.927 24.654 -10.534 1.00 81.06 164 ILE A O 1
ATOM 1312 N N . SER A 1 165 ? -6.940 24.835 -8.521 1.00 75.31 165 SER A N 1
ATOM 1313 C CA . SER A 1 165 ? -5.663 24.242 -8.891 1.00 75.31 165 SER A CA 1
ATOM 1314 C C . SER A 1 165 ? -5.572 22.865 -8.246 1.00 75.31 165 SER A C 1
ATOM 1316 O O . SER A 1 165 ? -4.985 22.716 -7.177 1.00 75.31 165 SER A O 1
ATOM 1318 N N . GLU A 1 166 ? -6.149 21.859 -8.906 1.00 57.16 166 GLU A N 1
ATOM 1319 C CA . GLU A 1 166 ? -6.208 20.488 -8.393 1.00 57.16 166 GLU A CA 1
ATOM 1320 C C . GLU A 1 166 ? -4.812 19.967 -8.010 1.00 57.16 166 GLU A C 1
ATOM 1322 O O . GLU A 1 166 ? -3.908 19.854 -8.843 1.00 57.16 166 GLU A O 1
ATOM 1327 N N . GLN A 1 167 ? -4.636 19.663 -6.724 1.00 51.38 167 GLN A N 1
ATOM 1328 C CA . GLN A 1 167 ? -3.444 19.006 -6.201 1.00 51.38 167 GLN A CA 1
ATOM 1329 C C . GLN A 1 167 ? -3.769 17.536 -5.947 1.00 51.38 167 GLN A C 1
ATOM 1331 O O . GLN A 1 167 ? -4.066 17.135 -4.827 1.00 51.38 167 GLN A O 1
ATOM 1336 N N . THR A 1 168 ? -3.727 16.704 -6.984 1.00 51.97 168 THR A N 1
ATOM 1337 C CA . THR A 1 168 ? -3.622 15.255 -6.764 1.00 51.97 168 THR A CA 1
ATOM 1338 C C . THR A 1 168 ? -2.203 14.926 -6.290 1.00 51.97 168 THR A C 1
ATOM 1340 O O . THR A 1 168 ? -1.262 15.650 -6.617 1.00 51.97 168 THR A O 1
ATOM 1343 N N . ALA A 1 169 ? -2.007 13.829 -5.558 1.00 58.06 169 ALA A N 1
ATOM 1344 C CA . ALA A 1 169 ? -0.677 13.237 -5.420 1.00 58.06 169 ALA A CA 1
ATOM 1345 C C . ALA A 1 169 ? -0.323 12.523 -6.736 1.00 58.06 169 ALA A C 1
ATOM 1347 O O . ALA A 1 169 ? -1.158 11.821 -7.302 1.00 58.06 169 ALA A O 1
ATOM 1348 N N . LEU A 1 170 ? 0.900 12.707 -7.239 1.00 75.25 170 LEU A N 1
ATOM 1349 C CA . LEU A 1 170 ? 1.367 12.117 -8.503 1.00 75.25 170 LEU A CA 1
ATOM 1350 C C . LEU A 1 170 ? 0.546 12.450 -9.794 1.00 75.25 170 LEU A C 1
ATOM 1352 O O . LEU A 1 170 ? 0.366 11.553 -10.620 1.00 75.25 170 LEU A O 1
ATOM 1356 N N . PRO A 1 171 ? 0.060 13.694 -10.033 1.00 75.94 171 PRO A N 1
ATOM 1357 C CA . PRO A 1 171 ? -0.828 14.035 -11.155 1.00 75.94 171 PRO A CA 1
ATOM 1358 C C . PRO A 1 171 ? -0.233 13.669 -12.505 1.00 75.94 171 PRO A C 1
ATOM 1360 O O . PRO A 1 171 ? -0.893 13.060 -13.344 1.00 75.94 171 PRO A O 1
ATOM 1363 N N . ARG A 1 172 ? 1.028 14.052 -12.735 1.00 82.12 172 ARG A N 1
ATOM 1364 C CA . ARG A 1 172 ? 1.702 13.836 -14.017 1.00 82.12 172 ARG A CA 1
ATOM 1365 C C . ARG A 1 172 ? 1.935 12.353 -14.233 1.00 82.12 172 ARG A C 1
ATOM 1367 O O . ARG A 1 172 ? 1.677 11.850 -15.326 1.00 82.12 172 ARG A O 1
ATOM 1374 N N . THR A 1 173 ? 2.392 11.662 -13.192 1.00 89.88 173 THR A N 1
ATOM 1375 C CA . THR A 1 173 ? 2.655 10.226 -13.218 1.00 89.88 173 THR A CA 1
ATOM 1376 C C . THR A 1 173 ? 1.371 9.462 -13.498 1.00 89.88 173 THR A C 1
ATOM 1378 O O . THR A 1 173 ? 1.309 8.751 -14.494 1.00 89.88 173 THR A O 1
ATOM 1381 N N . VAL A 1 174 ? 0.325 9.639 -12.687 1.00 89.88 174 VAL A N 1
ATOM 1382 C CA . VAL A 1 174 ? -0.951 8.921 -12.823 1.00 89.88 174 VAL A CA 1
ATOM 1383 C C . VAL A 1 174 ? -1.604 9.218 -14.171 1.00 89.88 174 VAL A C 1
ATOM 1385 O O . VAL A 1 174 ? -1.981 8.281 -14.873 1.00 89.88 174 VAL A O 1
ATOM 1388 N N . ASN A 1 175 ? -1.643 10.483 -14.600 1.00 86.31 175 ASN A N 1
ATOM 1389 C CA . ASN A 1 175 ? -2.151 10.852 -15.922 1.00 86.31 175 ASN A CA 1
ATOM 1390 C C . ASN A 1 175 ? -1.373 10.145 -17.047 1.00 86.31 175 ASN A C 1
ATOM 1392 O O . ASN A 1 175 ? -1.969 9.606 -17.980 1.00 86.31 175 ASN A O 1
ATOM 1396 N N . PHE A 1 176 ? -0.040 10.085 -16.958 1.00 93.12 176 PHE A N 1
ATOM 1397 C CA . PHE A 1 176 ? 0.769 9.367 -17.942 1.00 93.12 176 PHE A CA 1
ATOM 1398 C C . PHE A 1 176 ? 0.549 7.850 -17.896 1.00 93.12 176 PHE A C 1
ATOM 1400 O O . PHE A 1 176 ? 0.467 7.220 -18.950 1.00 93.12 176 PHE A O 1
ATOM 1407 N N . LEU A 1 177 ? 0.413 7.251 -16.712 1.00 95.94 177 LEU A N 1
ATOM 1408 C CA . LEU A 1 177 ? 0.133 5.822 -16.584 1.00 95.94 177 LEU A CA 1
ATOM 1409 C C . LEU A 1 177 ? -1.231 5.484 -17.202 1.00 95.94 177 LEU A C 1
ATOM 1411 O O . LEU A 1 177 ? -1.302 4.589 -18.042 1.00 95.94 177 LEU A O 1
ATOM 1415 N N . LEU A 1 178 ? -2.287 6.225 -16.856 1.00 93.12 178 LEU A N 1
ATOM 1416 C CA . LEU A 1 178 ? -3.650 5.993 -17.344 1.00 93.12 178 LEU A CA 1
ATOM 1417 C C . LEU A 1 178 ? -3.786 6.254 -18.849 1.00 93.12 178 LEU A C 1
ATOM 1419 O O . LEU A 1 178 ? -4.296 5.404 -19.576 1.00 93.12 178 LEU A O 1
ATOM 1423 N N . HIS A 1 179 ? -3.304 7.396 -19.342 1.00 91.44 179 HIS A N 1
ATOM 1424 C CA . HIS A 1 179 ? -3.561 7.827 -20.721 1.00 91.44 179 HIS A CA 1
ATOM 1425 C C . HIS A 1 179 ? -2.409 7.528 -21.687 1.00 91.44 179 HIS A C 1
ATOM 1427 O O . HIS A 1 179 ? -2.643 7.276 -22.866 1.00 91.44 179 HIS A O 1
ATOM 1433 N N . GLY A 1 180 ? -1.164 7.536 -21.208 1.00 91.56 180 GLY A N 1
ATOM 1434 C CA . GLY A 1 180 ? 0.025 7.243 -22.016 1.00 91.56 180 GLY A CA 1
ATOM 1435 C C . GLY A 1 180 ? 0.405 5.760 -22.032 1.00 91.56 180 GLY A C 1
ATOM 1436 O O . GLY A 1 180 ? 0.908 5.258 -23.040 1.00 91.56 180 GLY A O 1
ATOM 1437 N N . MET A 1 181 ? 0.157 5.041 -20.933 1.00 95.62 181 MET A N 1
ATOM 1438 C CA . MET A 1 181 ? 0.492 3.619 -20.794 1.00 95.62 181 MET A CA 1
ATOM 1439 C C . MET A 1 181 ? -0.730 2.701 -20.662 1.00 95.62 181 MET A C 1
ATOM 1441 O O . MET A 1 181 ? -0.537 1.491 -20.560 1.00 95.62 181 MET A O 1
ATOM 1445 N N . GLU A 1 182 ? -1.951 3.241 -20.737 1.00 95.88 182 GLU A N 1
ATOM 1446 C CA . GLU A 1 182 ? -3.216 2.495 -20.624 1.00 95.88 182 GLU A CA 1
ATOM 1447 C C . GLU A 1 182 ? -3.300 1.636 -19.351 1.00 95.88 182 GLU A C 1
ATOM 1449 O O . GLU A 1 182 ? -3.752 0.488 -19.383 1.00 95.88 182 GLU A O 1
ATOM 1454 N N . ALA A 1 183 ? -2.821 2.179 -18.230 1.00 97.44 183 ALA A N 1
ATOM 1455 C CA . ALA A 1 183 ? -2.945 1.540 -16.931 1.00 97.44 183 ALA A CA 1
ATOM 1456 C C . ALA A 1 183 ? -4.418 1.333 -16.555 1.00 97.44 183 ALA A C 1
ATOM 1458 O O . ALA A 1 183 ? -5.283 2.152 -16.863 1.00 97.44 183 ALA A O 1
ATOM 1459 N N . ILE A 1 184 ? -4.680 0.244 -15.839 1.00 98.38 184 ILE A N 1
ATOM 1460 C CA . ILE A 1 184 ? -5.958 -0.030 -15.190 1.00 98.38 184 ILE A CA 1
ATOM 1461 C C . ILE A 1 184 ? -5.787 0.261 -13.704 1.00 98.38 184 ILE A C 1
ATOM 1463 O O . ILE A 1 184 ? -4.919 -0.322 -13.049 1.00 98.38 184 ILE A O 1
ATOM 1467 N N . GLU A 1 185 ? -6.607 1.168 -13.190 1.00 96.69 185 GLU A N 1
ATOM 1468 C CA . GLU A 1 185 ? -6.698 1.485 -11.768 1.00 96.69 185 GLU A CA 1
ATOM 1469 C C . GLU A 1 185 ? -7.598 0.466 -11.061 1.00 96.69 185 GLU A C 1
ATOM 1471 O O . GLU A 1 185 ? -8.710 0.195 -11.507 1.00 96.69 185 GLU A O 1
ATOM 1476 N N . PHE A 1 186 ? -7.128 -0.076 -9.941 1.00 96.94 186 PHE A N 1
ATOM 1477 C CA . PHE A 1 186 ? -7.905 -0.927 -9.046 1.00 96.94 186 PHE A CA 1
ATOM 1478 C C . PHE A 1 186 ? -8.259 -0.114 -7.804 1.00 96.94 186 PHE A C 1
ATOM 1480 O O . PHE A 1 186 ? -7.425 0.074 -6.921 1.00 96.94 186 PHE A O 1
ATOM 1487 N N . ARG A 1 187 ? -9.506 0.357 -7.724 1.00 92.94 187 ARG A N 1
ATOM 1488 C CA . ARG A 1 187 ? -9.963 1.246 -6.637 1.00 92.94 187 ARG A CA 1
ATOM 1489 C C . ARG A 1 187 ? -10.269 0.529 -5.322 1.00 92.94 187 ARG A C 1
ATOM 1491 O O . ARG A 1 187 ? -10.438 1.185 -4.300 1.00 92.94 187 ARG A O 1
ATOM 1498 N N . LYS A 1 188 ? -10.373 -0.804 -5.358 1.00 95.19 188 LYS A N 1
ATOM 1499 C CA . LYS A 1 188 ? -10.746 -1.666 -4.224 1.00 95.19 188 LYS A CA 1
ATOM 1500 C C . LYS A 1 188 ? -9.617 -2.645 -3.901 1.00 95.19 188 LYS A C 1
ATOM 1502 O O . LYS A 1 188 ? -9.802 -3.863 -3.976 1.00 95.19 188 LYS A O 1
ATOM 1507 N N . PHE A 1 189 ? -8.434 -2.122 -3.583 1.00 97.12 189 PHE A N 1
ATOM 1508 C CA . PHE A 1 189 ? -7.266 -2.934 -3.253 1.00 97.12 189 PHE A CA 1
ATOM 1509 C C . PHE A 1 189 ? -7.045 -2.977 -1.743 1.00 97.12 189 PHE A C 1
ATOM 1511 O O . PHE A 1 189 ? -6.476 -2.083 -1.135 1.00 97.12 189 PHE A O 1
ATOM 1518 N N . ASN A 1 190 ? -7.521 -4.052 -1.121 1.00 97.12 190 ASN A N 1
ATOM 1519 C CA . ASN A 1 190 ? -7.565 -4.195 0.325 1.00 97.12 190 ASN A CA 1
ATOM 1520 C C . ASN A 1 190 ? -6.236 -4.745 0.862 1.00 97.12 190 ASN A C 1
ATOM 1522 O O . ASN A 1 190 ? -5.783 -5.829 0.466 1.00 97.12 190 ASN A O 1
ATOM 1526 N N . LYS A 1 191 ? -5.652 -4.070 1.857 1.00 95.81 191 LYS A N 1
ATOM 1527 C CA . LYS A 1 191 ? -4.517 -4.630 2.604 1.00 95.81 191 LYS A CA 1
ATOM 1528 C C . LYS A 1 191 ? -4.948 -5.857 3.415 1.00 95.81 191 LYS A C 1
ATOM 1530 O O . LYS A 1 191 ? -6.079 -5.953 3.867 1.00 95.81 191 LYS A O 1
ATOM 1535 N N . VAL A 1 192 ? -4.052 -6.792 3.675 1.00 95.12 192 VAL A N 1
ATOM 1536 C CA . VAL A 1 192 ? -4.355 -8.025 4.435 1.00 95.12 192 VAL A CA 1
ATOM 1537 C C . VAL A 1 192 ? -3.600 -8.105 5.756 1.00 95.12 192 VAL A C 1
ATOM 1539 O O . VAL A 1 192 ? -3.701 -9.089 6.485 1.00 95.12 192 VAL A O 1
ATOM 1542 N N . GLY A 1 193 ? -2.846 -7.059 6.075 1.00 91.81 193 GLY A N 1
ATOM 1543 C CA . GLY A 1 193 ? -1.909 -7.045 7.178 1.00 91.81 193 GLY A CA 1
ATOM 1544 C C . GLY A 1 193 ? -1.709 -5.666 7.783 1.00 91.81 193 GLY A C 1
ATOM 1545 O O . GLY A 1 193 ? -2.028 -4.648 7.167 1.00 91.81 193 GLY A O 1
ATOM 1546 N N . SER A 1 194 ? -1.167 -5.636 9.000 1.00 86.25 194 SER A N 1
ATOM 1547 C CA . SER A 1 194 ? -1.078 -4.404 9.788 1.00 86.25 194 SER A CA 1
ATOM 1548 C C . SER A 1 194 ? -0.190 -3.333 9.147 1.00 86.25 194 SER A C 1
ATOM 1550 O O . SER A 1 194 ? -0.622 -2.187 9.024 1.00 86.25 194 SER A O 1
ATOM 1552 N N . ASN A 1 195 ? 1.047 -3.673 8.774 1.00 86.62 195 ASN A N 1
ATOM 1553 C CA . ASN A 1 195 ? 2.066 -2.790 8.183 1.00 86.62 195 ASN A CA 1
ATOM 1554 C C . ASN A 1 195 ? 2.654 -3.400 6.900 1.00 86.62 195 ASN A C 1
ATOM 1556 O O . ASN A 1 195 ? 2.119 -4.367 6.353 1.00 86.62 195 ASN A O 1
ATOM 1560 N N . SER A 1 196 ? 3.778 -2.858 6.441 1.00 90.56 196 SER A N 1
ATOM 1561 C CA . SER A 1 196 ? 4.481 -3.310 5.249 1.00 90.56 196 SER A CA 1
ATOM 1562 C C . SER A 1 196 ? 4.772 -4.795 5.207 1.00 90.56 196 SER A C 1
ATOM 1564 O O . SER A 1 196 ? 4.518 -5.452 4.201 1.00 90.56 196 SER A O 1
ATOM 1566 N N . ARG A 1 197 ? 5.266 -5.364 6.308 1.00 90.69 197 ARG A N 1
ATOM 1567 C CA . ARG A 1 197 ? 5.774 -6.734 6.305 1.00 90.69 197 ARG A CA 1
ATOM 1568 C C . ARG A 1 197 ? 4.687 -7.775 6.027 1.00 90.69 197 ARG A C 1
ATOM 1570 O O . ARG A 1 197 ? 4.871 -8.536 5.084 1.00 90.69 197 ARG A O 1
ATOM 1577 N N . PRO A 1 198 ? 3.575 -7.857 6.777 1.00 93.25 198 PRO A N 1
ATOM 1578 C CA . PRO A 1 198 ? 2.554 -8.862 6.511 1.00 93.25 198 PRO A CA 1
ATOM 1579 C C . PRO A 1 198 ? 1.959 -8.758 5.098 1.00 93.25 198 PRO A C 1
ATOM 1581 O O . PRO A 1 198 ? 1.728 -9.785 4.466 1.00 93.25 198 PRO A O 1
ATOM 1584 N N . ASN A 1 199 ? 1.780 -7.541 4.570 1.00 96.38 199 ASN A N 1
ATOM 1585 C CA . ASN A 1 199 ? 1.299 -7.328 3.200 1.00 96.38 199 ASN A CA 1
ATOM 1586 C C . ASN A 1 199 ? 2.331 -7.790 2.157 1.00 96.38 199 ASN A C 1
ATOM 1588 O O . ASN A 1 199 ? 2.005 -8.553 1.246 1.00 96.38 199 ASN A O 1
ATOM 1592 N N . ALA A 1 200 ? 3.601 -7.419 2.336 1.00 95.50 200 ALA A N 1
ATOM 1593 C CA . ALA A 1 200 ? 4.694 -7.845 1.468 1.00 95.50 200 ALA A CA 1
ATOM 1594 C C . ALA A 1 200 ? 4.916 -9.360 1.491 1.00 95.50 200 ALA A C 1
ATOM 1596 O O . ALA A 1 200 ? 5.191 -9.950 0.452 1.00 95.50 200 ALA A O 1
ATOM 1597 N N . PHE A 1 201 ? 4.789 -10.012 2.649 1.00 95.25 201 PHE A N 1
ATOM 1598 C CA . PHE A 1 201 ? 4.934 -11.464 2.764 1.00 95.25 201 PHE A CA 1
ATOM 1599 C C . PHE A 1 201 ? 3.834 -12.203 2.011 1.00 95.25 201 PHE A C 1
ATOM 1601 O O . PHE A 1 201 ? 4.108 -13.198 1.339 1.00 95.25 201 PHE A O 1
ATOM 1608 N N . VAL A 1 202 ? 2.609 -11.685 2.041 1.00 95.81 202 VAL A N 1
ATOM 1609 C CA . VAL A 1 202 ? 1.540 -12.234 1.215 1.00 95.81 202 VAL A CA 1
ATOM 1610 C C . VAL A 1 202 ? 1.864 -12.045 -0.268 1.00 95.81 202 VAL A C 1
ATOM 1612 O O . VAL A 1 202 ? 1.862 -13.025 -1.004 1.00 95.81 202 VAL A O 1
ATOM 1615 N N . THR A 1 203 ? 2.229 -10.839 -0.705 1.00 96.88 203 THR A N 1
ATOM 1616 C CA . THR A 1 203 ? 2.512 -10.563 -2.125 1.00 96.88 203 THR A CA 1
ATOM 1617 C C . THR A 1 203 ? 3.738 -11.309 -2.655 1.00 96.88 203 THR A C 1
ATOM 1619 O O . THR A 1 203 ? 3.715 -11.868 -3.751 1.00 96.88 203 THR A O 1
ATOM 1622 N N . LEU A 1 204 ? 4.825 -11.361 -1.887 1.00 95.62 204 LEU A N 1
ATOM 1623 C CA . LEU A 1 204 ? 6.117 -11.868 -2.349 1.00 95.62 204 LEU A CA 1
ATOM 1624 C C . LEU A 1 204 ? 6.365 -13.333 -1.980 1.00 95.62 204 LEU A C 1
ATOM 1626 O O . LEU A 1 204 ? 7.101 -13.995 -2.707 1.00 95.62 204 LEU A O 1
ATOM 1630 N N . LEU A 1 205 ? 5.769 -13.847 -0.896 1.00 94.50 205 LEU A N 1
ATOM 1631 C CA . LEU A 1 205 ? 5.933 -15.239 -0.451 1.00 94.50 205 LEU A CA 1
ATOM 1632 C C . LEU A 1 205 ? 4.640 -16.067 -0.516 1.00 94.50 205 LEU A C 1
ATOM 1634 O O . LEU A 1 205 ? 4.691 -17.294 -0.426 1.00 94.50 205 LEU A O 1
ATOM 1638 N N . GLY A 1 206 ? 3.475 -15.428 -0.650 1.00 94.62 206 GLY A N 1
ATOM 1639 C CA . GLY A 1 206 ? 2.182 -16.116 -0.609 1.00 94.62 206 GLY A CA 1
ATOM 1640 C C . GLY A 1 206 ? 1.823 -16.615 0.789 1.00 94.62 206 GLY A C 1
ATOM 1641 O O . GLY A 1 206 ? 0.991 -17.514 0.916 1.00 94.62 206 GLY A O 1
ATOM 1642 N N . LYS A 1 207 ? 2.476 -16.083 1.834 1.00 93.81 207 LYS A N 1
ATOM 1643 C CA . LYS A 1 207 ? 2.347 -16.544 3.222 1.00 93.81 207 LYS A CA 1
ATOM 1644 C C . LYS A 1 207 ? 1.862 -15.436 4.144 1.00 93.81 207 LYS A C 1
ATOM 1646 O O . LYS A 1 207 ? 2.379 -14.323 4.103 1.00 93.81 207 LYS A O 1
ATOM 1651 N N . THR A 1 208 ? 0.907 -15.756 5.010 1.00 93.75 208 THR A N 1
ATOM 1652 C CA . THR A 1 208 ? 0.462 -14.850 6.074 1.00 93.75 208 THR A CA 1
ATOM 1653 C C . THR A 1 208 ? 1.395 -14.935 7.283 1.00 93.75 208 THR A C 1
ATOM 1655 O O . THR A 1 208 ? 1.797 -16.015 7.716 1.00 93.75 208 THR A O 1
ATOM 1658 N N . THR A 1 209 ? 1.735 -13.782 7.858 1.00 91.19 209 THR A N 1
ATOM 1659 C CA . THR A 1 209 ? 2.496 -13.676 9.121 1.00 91.19 209 THR A CA 1
ATOM 1660 C C . THR A 1 209 ? 1.613 -13.265 10.299 1.00 91.19 209 THR A C 1
ATOM 1662 O O . THR A 1 209 ? 2.074 -13.170 11.432 1.00 91.19 209 THR A O 1
ATOM 1665 N N . GLU A 1 210 ? 0.345 -12.970 10.024 1.00 89.88 210 GLU A N 1
ATOM 1666 C CA . GLU A 1 210 ? -0.684 -12.625 10.996 1.00 89.88 210 GLU A CA 1
ATOM 1667 C C . GLU A 1 210 ? -1.874 -13.560 10.787 1.00 89.88 210 GLU A C 1
ATOM 1669 O O . GLU A 1 210 ? -2.152 -13.976 9.660 1.00 89.88 210 GLU A O 1
ATOM 1674 N N . ALA A 1 211 ? -2.573 -13.891 11.871 1.00 89.44 211 ALA A N 1
ATOM 1675 C CA . ALA A 1 211 ? -3.823 -14.625 11.775 1.00 89.44 211 ALA A CA 1
ATOM 1676 C C . ALA A 1 211 ? -4.898 -13.749 11.112 1.00 89.44 211 ALA A C 1
ATOM 1678 O O . ALA A 1 211 ? -5.006 -12.551 11.395 1.00 89.44 211 ALA A O 1
ATOM 1679 N N . VAL A 1 212 ? -5.714 -14.352 10.251 1.00 90.50 212 VAL A N 1
ATOM 1680 C CA . VAL A 1 212 ? -6.858 -13.687 9.622 1.00 90.50 212 VAL A CA 1
ATOM 1681 C C . VAL A 1 212 ? -8.066 -13.888 10.522 1.00 90.50 212 VAL A C 1
ATOM 1683 O O . VAL A 1 212 ? -8.734 -14.927 10.480 1.00 90.50 212 VAL A O 1
ATOM 1686 N N . VAL A 1 213 ? -8.329 -12.892 11.362 1.00 86.81 213 VAL A N 1
ATOM 1687 C CA . VAL A 1 213 ? -9.411 -12.954 12.341 1.00 86.81 213 VAL A CA 1
ATOM 1688 C C . VAL A 1 213 ? -10.737 -12.594 11.676 1.00 86.81 213 VAL A C 1
ATOM 1690 O O . VAL A 1 213 ? -10.922 -11.491 11.165 1.00 86.81 213 VAL A O 1
ATOM 1693 N N . ARG A 1 214 ? -11.660 -13.560 11.654 1.00 86.94 214 ARG A N 1
ATOM 1694 C CA . ARG A 1 214 ? -12.950 -13.470 10.938 1.00 86.94 214 ARG A CA 1
ATOM 1695 C C . ARG A 1 214 ? -14.135 -13.902 11.795 1.00 86.94 214 ARG A C 1
ATOM 1697 O O . ARG A 1 214 ? -15.228 -14.167 11.295 1.00 86.94 214 ARG A O 1
ATOM 1704 N N . THR A 1 215 ? -13.915 -13.963 13.098 1.00 82.75 215 THR A N 1
ATOM 1705 C CA . THR A 1 215 ? -14.911 -14.311 14.109 1.00 82.75 215 THR A CA 1
ATOM 1706 C C . THR A 1 215 ? -16.092 -13.351 14.109 1.00 82.75 215 THR A C 1
ATOM 1708 O O . THR A 1 215 ? -17.227 -13.822 14.211 1.00 82.75 215 THR A O 1
ATOM 1711 N N . GLN A 1 216 ? -15.865 -12.046 13.885 1.00 81.69 216 GLN A N 1
ATOM 1712 C CA . GLN A 1 216 ? -16.945 -11.084 13.657 1.00 81.69 216 GLN A CA 1
ATOM 1713 C C . GLN A 1 216 ? -17.862 -11.542 12.521 1.00 81.69 216 GLN A C 1
ATOM 1715 O O . GLN A 1 216 ? -19.075 -11.462 12.637 1.00 81.69 216 GLN A O 1
ATOM 1720 N N . MET A 1 217 ? -17.314 -12.156 11.473 1.00 85.81 217 MET A N 1
ATOM 1721 C CA . MET A 1 217 ? -18.057 -12.644 10.308 1.00 85.81 217 MET A CA 1
ATOM 1722 C C . MET A 1 217 ? -18.598 -14.080 10.467 1.00 85.81 217 MET A C 1
ATOM 1724 O O . MET A 1 217 ? -19.008 -14.686 9.477 1.00 85.81 217 MET A O 1
ATOM 1728 N N . LYS A 1 218 ? -18.617 -14.632 11.697 1.00 84.25 218 LYS A N 1
ATOM 1729 C CA . LYS A 1 218 ? -18.982 -16.035 12.026 1.00 84.25 218 LYS A CA 1
ATOM 1730 C C . LYS A 1 218 ? -18.118 -17.084 11.323 1.00 84.25 218 LYS A C 1
ATOM 1732 O O . LYS A 1 218 ? -18.554 -18.211 11.094 1.00 84.25 218 LYS A O 1
ATOM 1737 N N . LEU A 1 219 ? -16.881 -16.730 10.996 1.00 86.38 219 LEU A N 1
ATOM 1738 C CA . LEU A 1 219 ? -15.919 -17.646 10.402 1.00 86.38 219 LEU A CA 1
ATOM 1739 C C . LEU A 1 219 ? -14.809 -17.963 11.399 1.00 86.38 219 LEU A C 1
ATOM 1741 O O . LEU A 1 219 ? -14.471 -17.157 12.265 1.00 86.38 219 LEU A O 1
ATOM 1745 N N . GLN A 1 220 ? -14.222 -19.147 11.252 1.00 89.56 220 GLN A N 1
ATOM 1746 C CA . GLN A 1 220 ? -13.041 -19.523 12.015 1.00 89.56 220 GLN A CA 1
ATOM 1747 C C . GLN A 1 220 ? -11.852 -18.632 11.622 1.00 89.56 220 GLN A C 1
ATOM 1749 O O . GLN A 1 220 ? -11.653 -18.325 10.433 1.00 89.56 220 GLN A O 1
ATOM 1754 N N . THR A 1 221 ? -11.059 -18.246 12.625 1.00 89.25 221 THR A N 1
ATOM 1755 C CA . THR A 1 221 ? -9.742 -17.637 12.429 1.00 89.25 221 THR A CA 1
ATOM 1756 C C . THR A 1 221 ? -8.891 -18.538 11.535 1.00 89.25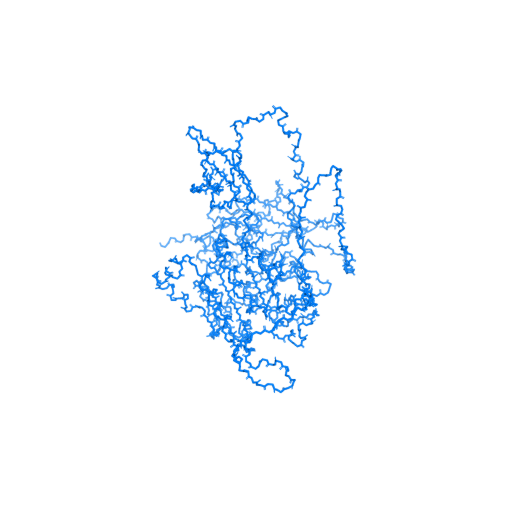 221 THR A C 1
ATOM 1758 O O . THR A 1 221 ? -8.846 -19.755 11.720 1.00 89.25 221 THR A O 1
ATOM 1761 N N . ILE A 1 222 ? -8.237 -17.946 10.536 1.00 91.31 222 ILE A N 1
ATOM 1762 C CA . ILE A 1 222 ? -7.179 -18.637 9.794 1.00 91.31 222 ILE A CA 1
ATOM 1763 C C . ILE A 1 222 ? -5.875 -18.322 10.508 1.00 91.31 222 ILE A C 1
ATOM 1765 O O . ILE A 1 222 ? -5.483 -17.156 10.567 1.00 91.31 222 ILE A O 1
ATOM 1769 N N . GLU A 1 223 ? -5.206 -19.346 11.024 1.00 92.12 223 GLU A N 1
ATOM 1770 C CA . GLU A 1 223 ? -3.889 -19.182 11.633 1.00 92.12 223 GLU A CA 1
ATOM 1771 C C . GLU A 1 223 ? -2.872 -18.616 10.635 1.00 92.12 223 GLU A C 1
ATOM 1773 O O . GLU A 1 223 ? -2.966 -18.833 9.422 1.00 92.12 223 GLU A O 1
ATOM 1778 N N . ALA A 1 224 ? -1.889 -17.879 11.156 1.00 91.94 224 ALA A N 1
ATOM 1779 C CA . ALA A 1 224 ? -0.769 -17.413 10.348 1.00 91.94 224 ALA A CA 1
ATOM 1780 C C . ALA A 1 224 ? -0.017 -18.614 9.753 1.00 91.94 224 ALA A C 1
ATOM 1782 O O . ALA A 1 224 ? 0.258 -19.585 10.458 1.00 91.94 224 ALA A O 1
ATOM 1783 N N . ASP A 1 225 ? 0.369 -18.535 8.479 1.00 93.38 225 ASP A N 1
ATOM 1784 C CA . ASP A 1 225 ? 1.164 -19.597 7.854 1.00 93.38 225 ASP A CA 1
ATOM 1785 C C . ASP A 1 225 ? 2.557 -19.715 8.478 1.00 93.38 225 ASP A C 1
ATOM 1787 O O . ASP A 1 225 ? 3.137 -20.801 8.511 1.00 93.38 225 ASP A O 1
ATOM 1791 N N . LEU A 1 226 ? 3.113 -18.586 8.929 1.00 92.06 226 LEU A N 1
ATOM 1792 C CA . LEU A 1 226 ? 4.447 -18.505 9.509 1.00 92.06 226 LEU A CA 1
ATOM 1793 C C . LEU A 1 226 ? 4.378 -18.077 10.971 1.00 92.06 226 LEU A C 1
ATOM 1795 O O . LEU A 1 226 ? 3.909 -16.989 11.305 1.00 92.06 226 LEU A O 1
ATOM 1799 N N . THR A 1 227 ? 4.950 -18.903 11.843 1.00 90.38 227 THR A N 1
ATOM 1800 C CA . THR A 1 227 ? 5.258 -18.498 13.219 1.00 90.38 227 THR A CA 1
ATOM 1801 C C . THR A 1 227 ? 6.389 -17.468 13.237 1.00 90.38 227 THR A C 1
ATOM 1803 O O . THR A 1 227 ? 7.225 -17.436 12.332 1.00 90.38 227 THR A O 1
ATOM 1806 N N . TYR A 1 228 ? 6.508 -16.681 14.313 1.00 85.06 228 TYR A N 1
ATOM 1807 C CA . TYR A 1 228 ? 7.630 -15.743 14.483 1.00 85.06 228 TYR A CA 1
ATOM 1808 C C . TYR A 1 228 ? 9.002 -16.425 14.336 1.00 85.06 228 TYR A C 1
ATOM 1810 O O . TYR A 1 228 ? 9.918 -15.866 13.737 1.00 85.06 228 TYR A O 1
ATOM 1818 N N . LYS A 1 229 ? 9.146 -17.662 14.835 1.00 87.75 229 LYS A N 1
ATOM 1819 C CA . LYS A 1 229 ? 10.391 -18.432 14.711 1.00 87.75 229 LYS A CA 1
ATOM 1820 C C . LYS A 1 229 ? 10.738 -18.712 13.246 1.00 87.75 229 LYS A C 1
ATOM 1822 O O . LYS A 1 229 ? 11.884 -18.502 12.864 1.00 87.75 229 LYS A O 1
ATOM 1827 N N . GLN A 1 230 ? 9.765 -19.156 12.449 1.00 92.06 230 GLN A N 1
ATOM 1828 C CA . GLN A 1 230 ? 9.950 -19.432 11.018 1.00 92.06 230 GLN A CA 1
ATOM 1829 C C . GLN A 1 230 ? 10.187 -18.151 10.217 1.00 92.06 230 GLN A C 1
ATOM 1831 O O . GLN A 1 230 ? 11.080 -18.105 9.383 1.00 92.06 230 GLN A O 1
ATOM 1836 N N . LEU A 1 231 ? 9.410 -17.109 10.507 1.00 89.88 231 LEU A N 1
ATOM 1837 C CA . LEU A 1 231 ? 9.499 -15.797 9.874 1.00 89.88 231 LEU A CA 1
ATOM 1838 C C . LEU A 1 231 ? 10.850 -15.110 10.124 1.00 89.88 231 LEU A C 1
ATOM 1840 O O . LEU A 1 231 ? 11.409 -14.499 9.220 1.00 89.88 231 LEU A O 1
ATOM 1844 N N . CYS A 1 232 ? 11.329 -15.135 11.371 1.00 87.44 232 CYS A N 1
ATOM 1845 C CA . CYS A 1 232 ? 12.351 -14.195 11.830 1.00 87.44 232 CYS A CA 1
ATOM 1846 C C . CYS A 1 232 ? 13.673 -14.855 12.232 1.00 87.44 232 CYS A C 1
ATOM 1848 O O . CYS A 1 232 ? 14.732 -14.245 12.097 1.00 87.44 232 CYS A O 1
ATOM 1850 N N . LYS A 1 233 ? 13.635 -16.091 12.741 1.00 90.44 233 LYS A N 1
ATOM 1851 C CA . LYS A 1 233 ? 14.810 -16.792 13.298 1.00 90.44 233 LYS A CA 1
ATOM 1852 C C . LYS A 1 233 ? 15.237 -17.994 12.457 1.00 90.44 233 LYS A C 1
ATOM 1854 O O . LYS A 1 233 ? 16.042 -18.812 12.896 1.00 90.44 233 LYS A O 1
ATOM 1859 N N . GLN A 1 234 ? 14.700 -18.095 11.248 1.00 93.75 234 GLN A N 1
ATOM 1860 C CA . GLN A 1 234 ? 15.095 -19.044 10.219 1.00 93.75 234 GLN A CA 1
ATOM 1861 C C . GLN A 1 234 ? 15.286 -18.280 8.912 1.00 93.75 234 GLN A C 1
ATOM 1863 O O . GLN A 1 234 ? 14.698 -17.218 8.709 1.00 93.75 234 GLN A O 1
ATOM 1868 N N . TYR A 1 235 ? 16.147 -18.809 8.052 1.00 94.75 235 TYR A N 1
ATOM 1869 C CA . TYR A 1 235 ? 16.304 -18.275 6.710 1.00 94.75 235 TYR A CA 1
ATOM 1870 C C . TYR A 1 235 ? 15.095 -18.652 5.854 1.00 94.75 235 TYR A C 1
ATOM 1872 O O . TYR A 1 235 ? 14.588 -19.769 5.949 1.00 94.75 235 TYR A O 1
ATOM 1880 N N . LEU A 1 236 ? 14.636 -17.717 5.026 1.00 93.06 236 LEU A N 1
ATOM 1881 C CA . LEU A 1 236 ? 13.414 -17.865 4.234 1.00 93.06 236 LEU A CA 1
ATOM 1882 C C . LEU A 1 236 ? 13.649 -18.520 2.856 1.00 93.06 236 LEU A C 1
ATOM 1884 O O . LEU A 1 236 ? 12.725 -18.602 2.052 1.00 93.06 236 LEU A O 1
ATOM 1888 N N . ASP A 1 237 ? 14.865 -19.005 2.585 1.00 89.94 237 ASP A N 1
ATOM 1889 C CA . ASP A 1 237 ? 15.296 -19.586 1.304 1.00 89.94 237 ASP A CA 1
ATOM 1890 C C . ASP A 1 237 ? 14.457 -20.785 0.832 1.00 89.94 237 ASP A C 1
ATOM 1892 O O . ASP A 1 237 ? 14.350 -21.010 -0.375 1.00 89.94 237 ASP A O 1
ATOM 1896 N N . ASP A 1 238 ? 13.844 -21.522 1.762 1.00 87.88 238 ASP A N 1
ATOM 1897 C CA . ASP A 1 238 ? 13.006 -22.690 1.463 1.00 87.88 238 ASP A CA 1
ATOM 1898 C C . ASP A 1 238 ? 11.559 -22.316 1.081 1.00 87.88 238 ASP A C 1
ATOM 1900 O O . ASP A 1 238 ? 10.786 -23.172 0.646 1.00 87.88 238 ASP A O 1
ATOM 1904 N N . TYR A 1 239 ? 11.171 -21.043 1.219 1.00 89.75 239 TYR A N 1
ATOM 1905 C CA . TYR A 1 239 ? 9.851 -20.563 0.814 1.00 89.75 239 TYR A CA 1
ATOM 1906 C C . TYR A 1 239 ? 9.865 -20.033 -0.628 1.00 89.75 239 TYR A C 1
ATOM 1908 O O . TYR A 1 239 ? 10.853 -19.442 -1.074 1.00 89.75 239 TYR A O 1
ATOM 1916 N N . PRO A 1 240 ? 8.758 -20.192 -1.379 1.00 87.50 240 PRO A N 1
ATOM 1917 C CA . PRO A 1 240 ? 8.635 -19.590 -2.700 1.00 87.50 240 PRO A CA 1
ATOM 1918 C C . PRO A 1 240 ? 8.651 -18.065 -2.559 1.00 87.50 240 PRO A C 1
ATOM 1920 O O . PRO A 1 240 ? 7.722 -17.493 -2.008 1.00 87.50 240 PRO A O 1
ATOM 1923 N N . TYR A 1 241 ? 9.699 -17.410 -3.058 1.00 93.50 241 TYR A N 1
ATOM 1924 C CA . TYR A 1 241 ? 9.847 -15.954 -3.037 1.00 93.50 241 TYR A CA 1
ATOM 1925 C C . TYR A 1 241 ? 9.887 -15.431 -4.471 1.00 93.50 241 TYR A C 1
ATOM 1927 O O . TYR A 1 241 ? 10.800 -15.777 -5.222 1.00 93.50 241 TYR A O 1
ATOM 1935 N N . ILE A 1 242 ? 8.907 -14.607 -4.859 1.00 95.44 242 ILE A N 1
ATOM 1936 C CA . ILE A 1 242 ? 8.659 -14.205 -6.255 1.00 95.44 242 ILE A CA 1
ATOM 1937 C C . ILE A 1 242 ? 9.940 -13.780 -6.998 1.00 95.44 242 ILE A C 1
ATOM 1939 O O . ILE A 1 242 ? 10.211 -14.354 -8.054 1.00 95.44 242 ILE A O 1
ATOM 1943 N N . PRO A 1 243 ? 10.795 -12.880 -6.475 1.00 95.19 243 PRO A N 1
ATOM 1944 C CA . PRO A 1 243 ? 12.030 -12.522 -7.169 1.00 95.19 243 PRO A CA 1
ATOM 1945 C C . PRO A 1 243 ? 12.971 -13.699 -7.454 1.00 95.19 243 PRO A C 1
ATOM 1947 O O . PRO A 1 243 ? 13.565 -13.761 -8.532 1.00 95.19 243 PRO A O 1
ATOM 1950 N N . LEU A 1 244 ? 13.089 -14.651 -6.523 1.00 93.75 244 LEU A N 1
ATOM 1951 C CA . LEU A 1 244 ? 13.897 -15.853 -6.724 1.00 93.75 244 LEU A CA 1
ATOM 1952 C C . LEU A 1 244 ? 13.245 -16.829 -7.701 1.00 93.75 244 LEU A C 1
ATOM 1954 O O . LEU A 1 244 ? 13.962 -17.481 -8.450 1.00 93.75 244 LEU A O 1
ATOM 1958 N N . GLU A 1 245 ? 11.919 -16.922 -7.731 1.00 94.25 245 GLU A N 1
ATOM 1959 C CA . GLU A 1 245 ? 11.200 -17.758 -8.699 1.00 94.25 245 GLU A CA 1
ATOM 1960 C C . GLU A 1 245 ? 11.456 -17.275 -10.136 1.00 94.25 245 GLU A C 1
ATOM 1962 O O . GLU A 1 245 ? 11.872 -18.057 -10.991 1.00 94.25 245 GLU A O 1
ATOM 1967 N N . TYR A 1 246 ? 11.348 -15.966 -10.384 1.00 95.94 246 TYR A N 1
ATOM 1968 C CA . TYR A 1 246 ? 11.719 -15.377 -11.676 1.00 95.94 246 TYR A CA 1
ATOM 1969 C C . TYR A 1 246 ? 13.210 -15.573 -11.989 1.00 95.94 246 TYR A C 1
ATOM 1971 O O . TYR A 1 246 ? 13.578 -15.874 -13.126 1.00 95.94 246 TYR A O 1
ATOM 1979 N N . MET A 1 247 ? 14.082 -15.456 -10.983 1.00 94.00 247 MET A N 1
ATOM 1980 C CA . MET A 1 247 ? 15.515 -15.708 -11.145 1.00 94.00 247 MET A CA 1
ATOM 1981 C C . MET A 1 247 ? 15.805 -17.154 -11.577 1.00 94.00 247 MET A C 1
ATOM 1983 O O . MET A 1 247 ? 16.571 -17.364 -12.517 1.00 94.00 247 MET A O 1
ATOM 1987 N N . LYS A 1 248 ? 15.172 -18.142 -10.928 1.00 93.00 248 LYS A N 1
ATOM 1988 C CA . LYS A 1 248 ? 15.277 -19.575 -11.263 1.00 93.00 248 LYS A CA 1
ATOM 1989 C C . LYS A 1 248 ? 14.743 -19.868 -12.667 1.00 93.00 248 LYS A C 1
ATOM 1991 O O . LYS A 1 248 ? 15.308 -20.701 -13.365 1.00 93.00 248 LYS A O 1
ATOM 1996 N N . ALA A 1 249 ? 13.716 -19.141 -13.106 1.00 94.12 249 ALA A N 1
ATOM 1997 C CA . ALA A 1 249 ? 13.172 -19.217 -14.461 1.00 94.12 249 ALA A CA 1
ATOM 1998 C C . ALA A 1 249 ? 14.047 -18.528 -15.535 1.00 94.12 249 ALA A C 1
ATOM 2000 O O . ALA A 1 249 ? 13.652 -18.447 -16.696 1.00 94.12 249 ALA A O 1
ATOM 2001 N N . GLY A 1 250 ? 15.230 -18.019 -15.172 1.00 92.50 250 GLY A N 1
ATOM 2002 C CA . GLY A 1 250 ? 16.203 -17.453 -16.109 1.00 92.50 250 GLY A CA 1
ATOM 2003 C C . GLY A 1 250 ? 16.105 -15.940 -16.315 1.00 92.50 250 GLY A C 1
ATOM 2004 O O . GLY A 1 250 ? 16.843 -15.392 -17.139 1.00 92.50 250 GLY A O 1
ATOM 2005 N N . TYR A 1 251 ? 15.249 -15.237 -15.565 1.00 94.50 251 TYR A N 1
ATOM 2006 C CA . TYR A 1 251 ? 15.159 -13.782 -15.653 1.00 94.50 251 TYR A CA 1
ATOM 2007 C C . TYR A 1 251 ? 16.402 -13.130 -15.038 1.00 94.50 251 TYR A C 1
ATOM 2009 O O . TYR A 1 251 ? 16.935 -13.562 -14.010 1.00 94.50 251 TYR A O 1
ATOM 2017 N N . LYS A 1 252 ? 16.851 -12.020 -15.628 1.00 95.31 252 LYS A N 1
ATOM 2018 C CA . LYS A 1 252 ? 17.747 -11.092 -14.931 1.00 95.31 252 LYS A CA 1
ATOM 2019 C C . LYS A 1 252 ? 16.930 -10.308 -13.920 1.00 95.31 252 LYS A C 1
ATOM 2021 O O . LYS A 1 252 ? 15.845 -9.833 -14.236 1.00 95.31 252 LYS A O 1
ATOM 2026 N N . THR A 1 253 ? 17.446 -10.204 -12.701 1.00 96.62 253 THR A N 1
ATOM 2027 C CA . THR A 1 253 ? 16.676 -9.712 -11.556 1.00 96.62 253 THR A CA 1
ATOM 2028 C C . THR A 1 253 ? 17.314 -8.475 -10.939 1.00 96.62 253 THR A C 1
ATOM 2030 O O . THR A 1 253 ? 18.534 -8.425 -10.752 1.00 96.62 253 THR A O 1
ATOM 2033 N N . PHE A 1 254 ? 16.475 -7.491 -10.628 1.00 97.88 254 PHE A N 1
ATOM 2034 C CA . PHE A 1 254 ? 16.824 -6.236 -9.969 1.00 97.88 254 PHE A CA 1
ATOM 2035 C C . PHE A 1 254 ? 16.025 -6.068 -8.673 1.00 97.88 254 PHE A C 1
ATOM 2037 O O . PHE A 1 254 ? 14.817 -6.306 -8.674 1.00 97.88 254 PHE A O 1
ATOM 2044 N N . GLY A 1 255 ? 16.694 -5.636 -7.603 1.00 96.44 255 GLY A N 1
ATOM 2045 C CA . GLY A 1 255 ? 16.085 -5.300 -6.317 1.00 96.44 255 GLY A CA 1
ATOM 2046 C C . GLY A 1 255 ? 16.551 -3.937 -5.807 1.00 96.44 255 GLY A C 1
ATOM 2047 O O . GLY A 1 255 ? 17.756 -3.723 -5.633 1.00 96.44 255 GLY A O 1
ATOM 2048 N N . GLY A 1 256 ? 15.610 -3.032 -5.546 1.00 94.81 256 GLY A N 1
ATOM 2049 C CA . GLY A 1 256 ? 15.854 -1.716 -4.960 1.00 94.81 256 GLY A CA 1
ATOM 2050 C C . GLY A 1 256 ? 15.047 -1.512 -3.683 1.00 94.81 256 GLY A C 1
ATOM 2051 O O . GLY A 1 256 ? 13.831 -1.559 -3.750 1.00 94.81 256 GLY A O 1
ATOM 2052 N N . GLU A 1 257 ? 15.703 -1.279 -2.547 1.00 92.88 257 GLU A N 1
ATOM 2053 C CA . GLU A 1 257 ? 15.059 -0.892 -1.281 1.00 92.88 257 GLU A CA 1
ATOM 2054 C C . GLU A 1 257 ? 15.839 0.286 -0.698 1.00 92.88 257 GLU A C 1
ATOM 2056 O O . GLU A 1 257 ? 17.070 0.209 -0.597 1.00 92.88 257 GLU A O 1
ATOM 2061 N N . ASP A 1 258 ? 15.145 1.358 -0.330 1.00 91.69 258 ASP A N 1
ATOM 2062 C CA . ASP A 1 258 ? 15.753 2.649 0.000 1.00 91.69 258 ASP A CA 1
ATOM 2063 C C . ASP A 1 258 ? 15.579 3.068 1.466 1.00 91.69 258 ASP A C 1
ATOM 2065 O O . ASP A 1 258 ? 15.688 4.240 1.787 1.00 91.69 258 ASP A O 1
ATOM 2069 N N . TYR A 1 259 ? 15.398 2.100 2.370 1.00 88.12 259 TYR A N 1
ATOM 2070 C CA . TYR A 1 259 ? 15.273 2.332 3.813 1.00 88.12 259 TYR A CA 1
ATOM 2071 C C . TYR A 1 259 ? 16.367 1.658 4.627 1.00 88.12 259 TYR A C 1
ATOM 2073 O O . TYR A 1 259 ? 17.026 0.732 4.158 1.00 88.12 259 TYR A O 1
ATOM 2081 N N . VAL A 1 260 ? 16.517 2.025 5.903 1.00 77.25 260 VAL A N 1
ATOM 2082 C CA . VAL A 1 260 ? 17.524 1.434 6.804 1.00 77.25 260 VAL A CA 1
ATOM 2083 C C . VAL A 1 260 ? 17.368 -0.074 6.981 1.00 77.25 260 VAL A C 1
ATOM 2085 O O . VAL A 1 260 ? 18.349 -0.751 7.291 1.00 77.25 260 VAL A O 1
ATOM 2088 N N . ALA A 1 261 ? 16.197 -0.633 6.686 1.00 75.00 261 ALA A N 1
ATOM 2089 C CA . ALA A 1 261 ? 15.924 -2.059 6.767 1.00 75.00 261 ALA A CA 1
ATOM 2090 C C . ALA A 1 261 ? 15.196 -2.597 5.529 1.00 75.00 261 ALA A C 1
ATOM 2092 O O . ALA A 1 261 ? 14.560 -1.846 4.799 1.00 75.00 261 ALA A O 1
ATOM 2093 N N . SER A 1 262 ? 15.300 -3.910 5.313 1.00 84.19 262 SER A N 1
ATOM 2094 C CA . SER A 1 262 ? 14.536 -4.632 4.292 1.00 84.19 262 SER A CA 1
ATOM 2095 C C . SER A 1 262 ? 13.267 -5.208 4.903 1.00 84.19 262 SER A C 1
ATOM 2097 O O . SER A 1 262 ? 13.242 -5.616 6.075 1.00 84.19 262 SER A O 1
ATOM 2099 N N . VAL A 1 263 ? 12.232 -5.345 4.078 1.00 86.19 263 VAL A N 1
ATOM 2100 C CA . VAL A 1 263 ? 10.969 -5.967 4.487 1.00 86.19 263 VAL A CA 1
ATOM 2101 C C . VAL A 1 263 ? 11.169 -7.380 5.061 1.00 86.19 263 VAL A C 1
ATOM 2103 O O . VAL A 1 263 ? 10.471 -7.785 5.999 1.00 86.19 263 VAL A O 1
ATOM 2106 N N . LEU A 1 264 ? 12.198 -8.096 4.588 1.00 89.81 264 LEU A N 1
ATOM 2107 C CA . LEU A 1 264 ? 12.524 -9.463 5.002 1.00 89.81 264 LEU A CA 1
ATOM 2108 C C . LEU A 1 264 ? 13.409 -9.559 6.257 1.00 89.81 264 LEU A C 1
ATOM 2110 O O . LEU A 1 264 ? 13.418 -10.614 6.886 1.00 89.81 264 LEU A O 1
ATOM 2114 N N . ASN A 1 265 ? 14.149 -8.509 6.638 1.00 86.25 265 ASN A N 1
ATOM 2115 C CA . ASN A 1 265 ? 15.165 -8.601 7.704 1.00 86.25 265 ASN A CA 1
ATOM 2116 C C . ASN A 1 265 ? 14.979 -7.647 8.901 1.00 86.25 265 ASN A C 1
ATOM 2118 O O . ASN A 1 265 ? 15.659 -7.805 9.907 1.00 86.25 265 ASN A O 1
ATOM 2122 N N . TYR A 1 266 ? 14.027 -6.712 8.859 1.00 81.56 266 TYR A N 1
ATOM 2123 C CA . TYR A 1 266 ? 13.733 -5.818 9.992 1.00 81.56 266 TYR A CA 1
ATOM 2124 C C . TYR A 1 266 ? 13.162 -6.532 11.250 1.00 81.56 266 TYR A C 1
ATOM 2126 O O . TYR A 1 266 ? 12.582 -7.608 11.138 1.00 81.56 266 TYR A O 1
ATOM 2134 N N . PRO A 1 267 ? 13.223 -5.947 12.453 1.00 62.38 267 PRO A N 1
ATOM 2135 C CA . PRO A 1 267 ? 14.401 -5.238 12.931 1.00 62.38 267 PRO A CA 1
ATOM 2136 C C . PRO A 1 267 ? 15.601 -6.197 13.035 1.00 62.38 267 PRO A C 1
ATOM 2138 O O . PRO A 1 267 ? 16.681 -5.837 12.591 1.00 62.38 267 PRO A O 1
ATOM 2141 N N . ASP A 1 268 ? 15.377 -7.442 13.484 1.00 81.44 268 ASP A N 1
ATOM 2142 C CA . ASP A 1 268 ? 16.417 -8.458 13.731 1.00 81.44 268 ASP A CA 1
ATOM 2143 C C . ASP A 1 268 ? 16.038 -9.842 13.168 1.00 81.44 268 ASP A C 1
ATOM 2145 O O . ASP A 1 268 ? 16.194 -10.884 13.829 1.00 81.44 268 ASP A O 1
ATOM 2149 N N . CYS A 1 269 ? 15.457 -9.860 11.969 1.00 86.50 269 CYS A N 1
ATOM 2150 C CA . CYS A 1 269 ? 15.104 -11.090 11.270 1.00 86.50 269 CYS A CA 1
ATOM 2151 C C . CYS A 1 269 ? 16.203 -11.497 10.286 1.00 86.50 269 CYS A C 1
ATOM 2153 O O . CYS A 1 269 ? 16.838 -10.657 9.656 1.00 86.50 269 CYS A O 1
ATOM 2155 N N . TYR A 1 270 ? 16.433 -12.800 10.127 1.00 91.75 270 TYR A N 1
ATOM 2156 C CA . TYR A 1 270 ? 17.511 -13.292 9.260 1.00 91.75 270 TYR A CA 1
ATOM 2157 C C . TYR A 1 270 ? 17.280 -12.995 7.773 1.00 91.75 270 TYR A C 1
ATOM 2159 O O . TYR A 1 270 ? 18.244 -12.793 7.035 1.00 91.75 270 TYR A O 1
ATOM 2167 N N . GLY A 1 271 ? 16.020 -12.946 7.329 1.00 92.06 271 GLY A N 1
ATOM 2168 C CA . GLY A 1 271 ? 15.674 -12.766 5.922 1.00 92.06 271 GLY A CA 1
ATOM 2169 C C . GLY A 1 271 ? 16.147 -13.943 5.064 1.00 92.06 271 GLY A C 1
ATOM 2170 O O . GLY A 1 271 ? 15.900 -15.101 5.396 1.00 92.06 271 GLY A O 1
ATOM 2171 N N . MET A 1 272 ? 16.824 -13.647 3.954 1.00 90.81 272 MET A N 1
ATOM 2172 C CA . MET A 1 272 ? 17.352 -14.660 3.029 1.00 90.81 272 MET A CA 1
ATOM 2173 C C . MET A 1 272 ? 18.850 -14.856 3.252 1.00 90.81 272 MET A C 1
ATOM 2175 O O . MET A 1 272 ? 19.587 -13.882 3.414 1.00 90.81 272 MET A O 1
ATOM 2179 N N . LYS A 1 273 ? 19.312 -16.105 3.200 1.00 90.69 273 LYS A N 1
ATOM 2180 C CA . LYS A 1 273 ? 20.734 -16.458 3.210 1.00 90.69 273 LYS A CA 1
ATOM 2181 C C . LYS A 1 273 ? 21.362 -16.227 1.842 1.00 90.69 273 LYS A C 1
ATOM 2183 O O . LYS A 1 273 ? 22.488 -15.738 1.752 1.00 90.69 273 LYS A O 1
ATOM 2188 N N . GLN A 1 274 ? 20.660 -16.611 0.779 1.00 86.31 274 GLN A N 1
ATOM 2189 C CA . GLN A 1 274 ? 21.137 -16.466 -0.588 1.00 86.31 274 GLN A CA 1
ATOM 2190 C C . GLN A 1 274 ? 20.861 -15.075 -1.156 1.00 86.31 274 GLN A C 1
ATOM 2192 O O . GLN A 1 274 ? 19.939 -14.357 -0.760 1.00 86.31 274 GLN A O 1
ATOM 2197 N N . LYS A 1 275 ? 21.680 -14.702 -2.143 1.00 87.25 275 LYS A N 1
ATOM 2198 C CA . LYS A 1 275 ? 21.530 -13.449 -2.878 1.00 87.25 275 LYS A CA 1
ATOM 2199 C C . LYS A 1 275 ? 20.184 -13.441 -3.618 1.00 87.25 275 LYS A C 1
ATOM 2201 O O . LYS A 1 275 ? 19.948 -14.270 -4.488 1.00 87.25 275 LYS A O 1
ATOM 2206 N N . GLN A 1 276 ? 19.335 -12.468 -3.292 1.00 89.81 276 GLN A N 1
ATOM 2207 C CA . GLN A 1 276 ? 17.956 -12.362 -3.793 1.00 89.81 276 GLN A CA 1
ATOM 2208 C C . GLN A 1 276 ? 17.849 -11.878 -5.248 1.00 89.81 276 GLN A C 1
ATOM 2210 O O . GLN A 1 276 ? 16.887 -12.193 -5.944 1.00 89.81 276 GLN A O 1
ATOM 2215 N N . PHE A 1 277 ? 18.828 -11.092 -5.702 1.00 94.44 277 PHE A N 1
ATOM 2216 C CA . PHE A 1 277 ? 18.813 -10.434 -7.007 1.00 94.44 277 PHE A CA 1
ATOM 2217 C C . PHE A 1 277 ? 20.195 -10.472 -7.654 1.00 94.44 277 PHE A C 1
ATOM 2219 O O . PHE A 1 277 ? 21.217 -10.431 -6.968 1.00 94.44 277 PHE A O 1
ATOM 2226 N N . HIS A 1 278 ? 20.255 -10.474 -8.984 1.00 95.00 278 HIS A N 1
ATOM 2227 C CA . HIS A 1 278 ? 21.521 -10.283 -9.693 1.00 95.00 278 HIS A CA 1
ATOM 2228 C C . HIS A 1 278 ? 22.080 -8.874 -9.449 1.00 95.00 278 HIS A C 1
ATOM 2230 O O . HIS A 1 278 ? 23.268 -8.729 -9.143 1.00 95.00 278 HIS A O 1
ATOM 2236 N N . HIS A 1 279 ? 21.201 -7.872 -9.520 1.00 96.75 279 HIS A N 1
ATOM 2237 C CA . HIS A 1 279 ? 21.483 -6.452 -9.310 1.00 96.75 279 HIS A CA 1
ATOM 2238 C C . HIS A 1 279 ? 20.729 -5.966 -8.082 1.00 96.75 279 HIS A C 1
ATOM 2240 O O . HIS A 1 279 ? 19.509 -6.077 -8.034 1.00 96.75 279 HIS A O 1
ATOM 2246 N N . ILE A 1 280 ? 21.444 -5.467 -7.077 1.00 93.75 280 ILE A N 1
ATOM 2247 C CA . ILE A 1 280 ? 20.850 -5.072 -5.799 1.00 93.75 280 ILE A CA 1
ATOM 2248 C C . ILE A 1 280 ? 21.350 -3.684 -5.403 1.00 93.75 280 ILE A C 1
ATOM 2250 O O . ILE A 1 280 ? 22.556 -3.452 -5.362 1.00 93.75 280 ILE A O 1
ATOM 2254 N N . TYR A 1 281 ? 20.429 -2.763 -5.120 1.00 94.75 281 TYR A N 1
ATOM 2255 C CA . TYR A 1 281 ? 20.733 -1.379 -4.726 1.00 94.75 281 TYR A CA 1
ATOM 2256 C C . TYR A 1 281 ? 21.306 -1.275 -3.303 1.00 94.75 281 TYR A C 1
ATOM 2258 O O . TYR A 1 281 ? 22.023 -0.334 -2.978 1.00 94.75 281 TYR A O 1
ATOM 2266 N N . ARG A 1 282 ? 21.036 -2.269 -2.450 1.00 90.56 282 ARG A N 1
ATOM 2267 C CA . ARG A 1 282 ? 21.357 -2.255 -1.016 1.00 90.56 282 ARG A CA 1
ATOM 2268 C C . ARG A 1 282 ? 22.792 -1.810 -0.662 1.00 90.56 282 ARG A C 1
ATOM 2270 O O . ARG A 1 282 ? 22.923 -1.007 0.259 1.00 90.56 282 ARG A O 1
ATOM 2277 N N . PRO A 1 283 ? 23.868 -2.258 -1.344 1.00 91.88 283 PRO A N 1
ATOM 2278 C CA . PRO A 1 283 ? 25.224 -1.786 -1.051 1.00 91.88 283 PRO A CA 1
ATOM 2279 C C . PRO A 1 283 ? 25.418 -0.282 -1.285 1.00 91.88 283 PRO A C 1
ATOM 2281 O O . PRO A 1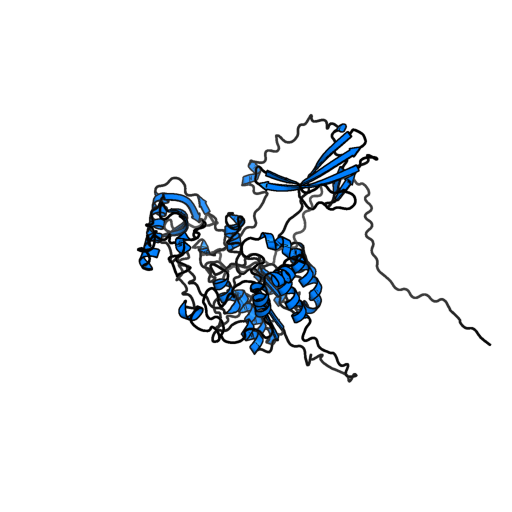 283 ? 26.165 0.346 -0.541 1.00 91.88 283 PRO A O 1
ATOM 2284 N N . PHE A 1 284 ? 24.741 0.291 -2.287 1.00 93.44 284 PHE A N 1
ATOM 2285 C CA . PHE A 1 284 ? 24.776 1.727 -2.564 1.00 93.44 284 PHE A CA 1
ATOM 2286 C C . PHE A 1 284 ? 24.128 2.503 -1.414 1.00 93.44 284 PHE A C 1
ATOM 2288 O O . PHE A 1 284 ? 24.781 3.358 -0.819 1.00 93.44 284 PHE A O 1
ATOM 2295 N N . TYR A 1 285 ? 22.910 2.117 -1.018 1.00 91.56 285 TYR A N 1
ATOM 2296 C CA . TYR A 1 285 ? 22.218 2.706 0.133 1.00 91.56 285 TYR A CA 1
ATOM 2297 C C . TYR A 1 285 ? 23.069 2.651 1.414 1.00 91.56 285 TYR A C 1
ATOM 2299 O O . TYR A 1 285 ? 23.293 3.666 2.067 1.00 91.56 285 TYR A O 1
ATOM 2307 N N . LEU A 1 286 ? 23.620 1.475 1.745 1.00 90.75 286 LEU A N 1
ATOM 2308 C CA . LEU A 1 286 ? 24.441 1.285 2.949 1.00 90.75 286 LEU A CA 1
ATOM 2309 C C . LEU A 1 286 ? 25.753 2.081 2.927 1.00 90.75 286 LEU A C 1
ATOM 2311 O O . LEU A 1 286 ? 26.313 2.359 3.986 1.00 90.75 286 LEU A O 1
ATOM 2315 N N . ARG A 1 287 ? 26.294 2.398 1.743 1.00 94.25 287 ARG A N 1
ATOM 2316 C CA . ARG A 1 287 ? 27.487 3.244 1.628 1.00 94.25 287 ARG A CA 1
ATOM 2317 C C . ARG A 1 287 ? 27.145 4.710 1.879 1.00 94.25 287 ARG A C 1
ATOM 2319 O O . ARG A 1 287 ? 27.940 5.365 2.550 1.00 94.25 287 ARG A O 1
ATOM 2326 N N . LEU A 1 288 ? 26.001 5.189 1.380 1.00 92.00 288 LEU A N 1
ATOM 2327 C CA . LEU A 1 288 ? 25.505 6.542 1.652 1.00 92.00 288 LEU A CA 1
ATOM 2328 C C . LEU A 1 288 ? 25.140 6.717 3.127 1.00 92.00 288 LEU A C 1
ATOM 2330 O O . LEU A 1 288 ? 25.522 7.701 3.743 1.00 92.00 288 LEU A O 1
ATOM 2334 N N . SER A 1 289 ? 24.495 5.727 3.748 1.00 88.62 289 SER A N 1
ATOM 2335 C CA . SER A 1 289 ? 24.082 5.821 5.155 1.00 88.62 289 SER A CA 1
ATOM 2336 C C . SER A 1 289 ? 25.243 5.873 6.161 1.00 88.62 289 SER A C 1
ATOM 2338 O O . SER A 1 289 ? 25.001 6.057 7.349 1.00 88.62 289 SER A O 1
ATOM 2340 N N . LYS A 1 290 ? 26.485 5.630 5.724 1.00 93.75 290 LYS A N 1
ATOM 2341 C CA . LYS A 1 290 ? 27.697 5.630 6.564 1.00 93.75 290 LYS A CA 1
ATOM 2342 C C . LYS A 1 290 ? 28.552 6.887 6.387 1.00 93.75 290 LYS A C 1
ATOM 2344 O O . LYS A 1 290 ? 29.636 6.949 6.960 1.00 93.75 290 LYS A O 1
ATOM 2349 N N . ASP A 1 291 ? 28.123 7.824 5.547 1.00 95.62 291 ASP A N 1
ATOM 2350 C CA . ASP A 1 291 ? 28.940 8.953 5.114 1.00 95.62 291 ASP A CA 1
ATOM 2351 C C . ASP A 1 291 ? 28.057 10.124 4.707 1.00 95.62 291 ASP A C 1
ATOM 2353 O O . ASP A 1 291 ? 27.441 10.133 3.639 1.00 95.62 291 ASP A O 1
ATOM 2357 N N . ASP A 1 292 ? 27.992 11.103 5.601 1.00 92.31 292 ASP A N 1
ATOM 2358 C CA . ASP A 1 292 ? 27.111 12.255 5.462 1.00 92.31 292 ASP A CA 1
ATOM 2359 C C . ASP A 1 292 ? 27.473 13.132 4.261 1.00 92.31 292 ASP A C 1
ATOM 2361 O O . ASP A 1 292 ? 26.581 13.737 3.662 1.00 92.31 292 ASP A O 1
ATOM 2365 N N . GLU A 1 293 ? 28.752 13.182 3.870 1.00 93.38 293 GLU A N 1
ATOM 2366 C CA . GLU A 1 293 ? 29.193 13.932 2.695 1.00 93.38 293 GLU A CA 1
ATOM 2367 C C . GLU A 1 293 ? 28.657 13.272 1.424 1.00 93.38 293 GLU A C 1
ATOM 2369 O O . GLU A 1 293 ? 27.969 13.925 0.63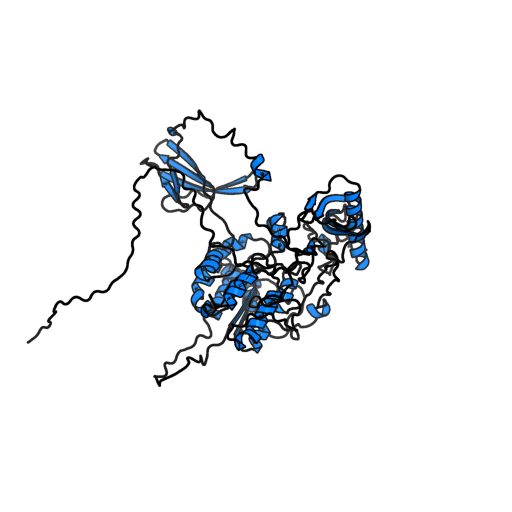4 1.00 93.38 293 GLU A O 1
ATOM 2374 N N . LEU A 1 294 ? 28.873 11.961 1.257 1.00 92.19 294 LEU A N 1
ATOM 2375 C CA . LEU A 1 294 ? 28.321 11.234 0.112 1.00 92.19 294 LEU A CA 1
ATOM 2376 C C . LEU A 1 294 ? 26.795 11.266 0.094 1.00 92.19 294 LEU A C 1
ATOM 2378 O O . LEU A 1 294 ? 26.206 11.464 -0.971 1.00 92.19 294 LEU A O 1
ATOM 2382 N N . LYS A 1 295 ? 26.145 11.096 1.250 1.00 89.25 295 LYS A N 1
ATOM 2383 C CA . LYS A 1 295 ? 24.688 11.199 1.356 1.00 89.25 295 LYS A CA 1
ATOM 2384 C C . LYS A 1 295 ? 24.206 12.573 0.898 1.00 89.25 295 LYS A C 1
ATOM 2386 O O . LYS A 1 295 ? 23.315 12.661 0.062 1.00 89.25 295 LYS A O 1
ATOM 2391 N N . SER A 1 296 ? 24.835 13.647 1.376 1.00 85.94 296 SER A N 1
ATOM 2392 C CA . SER A 1 296 ? 24.511 15.017 0.969 1.00 85.94 296 SER A CA 1
ATOM 2393 C C . SER A 1 296 ? 24.703 15.235 -0.536 1.00 85.94 296 SER A C 1
ATOM 2395 O O . SER A 1 296 ? 23.847 15.828 -1.189 1.00 85.94 296 SER A O 1
ATOM 2397 N N . ILE A 1 297 ? 25.778 14.702 -1.123 1.00 86.56 297 ILE A N 1
ATOM 2398 C CA . ILE A 1 297 ? 26.033 14.799 -2.567 1.00 86.56 297 ILE A CA 1
ATOM 2399 C C . ILE A 1 297 ? 24.954 14.070 -3.384 1.00 86.56 297 ILE A C 1
ATOM 2401 O O . ILE A 1 297 ? 24.519 14.567 -4.420 1.00 86.56 297 ILE A O 1
ATOM 2405 N N . HIS A 1 298 ? 24.514 12.894 -2.937 1.00 87.94 298 HIS A N 1
ATOM 2406 C CA . HIS A 1 298 ? 23.570 12.062 -3.686 1.00 87.94 298 HIS A CA 1
ATOM 2407 C C . HIS A 1 298 ? 22.087 12.373 -3.423 1.00 87.94 298 HIS A C 1
ATOM 2409 O O . HIS A 1 298 ? 21.252 12.034 -4.264 1.00 87.94 298 HIS A O 1
ATOM 2415 N N . GLU A 1 299 ? 21.756 12.991 -2.286 1.00 84.88 299 GLU A N 1
ATOM 2416 C CA . GLU A 1 299 ? 20.377 13.185 -1.802 1.00 84.88 299 GLU A CA 1
ATOM 2417 C C . GLU A 1 299 ? 20.066 14.629 -1.362 1.00 84.88 299 GLU A C 1
ATOM 2419 O O . GLU A 1 299 ? 19.022 14.873 -0.768 1.00 84.88 299 GLU A O 1
ATOM 2424 N N . LYS A 1 300 ? 20.962 15.607 -1.563 1.00 73.75 300 LYS A N 1
ATOM 2425 C CA . LYS A 1 300 ? 20.679 17.018 -1.213 1.00 73.75 300 LYS A CA 1
ATOM 2426 C C . LYS A 1 300 ? 21.224 18.024 -2.220 1.00 73.75 300 LYS A C 1
ATOM 2428 O O . LYS A 1 300 ? 20.483 18.893 -2.669 1.00 73.75 300 LYS A O 1
ATOM 2433 N N . SER A 1 301 ? 22.501 17.919 -2.590 1.00 64.25 301 SER A N 1
ATOM 2434 C CA . SER A 1 301 ? 23.227 18.964 -3.337 1.00 64.25 301 SER A CA 1
ATOM 2435 C C . SER A 1 301 ? 22.672 19.252 -4.737 1.00 64.25 301 SER A C 1
ATOM 2437 O O . SER A 1 301 ? 22.878 20.338 -5.272 1.00 64.25 301 SER A O 1
ATOM 2439 N N . VAL A 1 302 ? 21.954 18.291 -5.317 1.00 65.75 302 VAL A N 1
ATOM 2440 C CA . VAL A 1 302 ? 21.351 18.355 -6.656 1.00 65.75 302 VAL A CA 1
ATOM 2441 C C . VAL A 1 302 ? 19.823 18.230 -6.612 1.00 65.75 302 VAL A C 1
ATOM 2443 O O . VAL A 1 302 ? 19.215 17.843 -7.605 1.00 65.75 302 VAL A O 1
ATOM 2446 N N . CYS A 1 303 ? 19.201 18.534 -5.464 1.00 74.38 303 CYS A N 1
ATOM 2447 C CA . CYS A 1 303 ? 17.747 18.439 -5.252 1.00 74.38 303 CYS A CA 1
ATOM 2448 C C . CYS A 1 303 ? 17.175 17.046 -5.572 1.00 74.38 303 CYS A C 1
ATOM 2450 O O . CYS A 1 303 ? 16.087 16.919 -6.127 1.00 74.38 303 CYS A O 1
ATOM 2452 N N . ARG A 1 304 ? 17.941 16.003 -5.252 1.00 79.62 304 ARG A N 1
ATOM 2453 C CA . ARG A 1 304 ? 17.547 14.598 -5.396 1.00 79.62 304 ARG A CA 1
ATOM 2454 C C . ARG A 1 304 ? 17.216 14.021 -4.036 1.00 79.62 304 ARG A C 1
ATOM 2456 O O . ARG A 1 304 ? 17.655 14.557 -3.037 1.00 79.62 304 ARG A O 1
ATOM 2463 N N . GLU A 1 305 ? 16.538 12.891 -4.010 1.00 85.12 305 GLU A N 1
ATOM 2464 C CA . GLU A 1 305 ? 16.242 12.116 -2.811 1.00 85.12 305 GLU A CA 1
ATOM 2465 C C . GLU A 1 305 ? 16.568 10.629 -3.038 1.00 85.12 305 GLU A C 1
ATOM 2467 O O . GLU A 1 305 ? 16.965 10.210 -4.133 1.00 85.12 305 GLU A O 1
ATOM 2472 N N . SER A 1 306 ? 16.398 9.816 -1.992 1.00 89.19 306 SER A N 1
ATOM 2473 C CA . SER A 1 306 ? 16.674 8.371 -1.991 1.00 89.19 306 SER A CA 1
ATOM 2474 C C . SER A 1 306 ? 16.032 7.653 -3.196 1.00 89.19 306 SER A C 1
ATOM 2476 O O . SER A 1 306 ? 16.704 6.912 -3.928 1.00 89.19 306 SER A O 1
ATOM 2478 N N . ARG A 1 307 ? 14.772 8.004 -3.513 1.00 91.06 307 ARG A N 1
ATOM 2479 C CA . ARG A 1 307 ? 14.017 7.490 -4.670 1.00 91.06 307 ARG A CA 1
ATOM 2480 C C . ARG A 1 307 ? 14.738 7.684 -6.005 1.00 91.06 307 ARG A C 1
ATOM 2482 O O . ARG A 1 307 ? 14.743 6.768 -6.827 1.00 91.06 307 ARG A O 1
ATOM 2489 N N . ASN A 1 308 ? 15.377 8.840 -6.227 1.00 91.88 308 ASN A N 1
ATOM 2490 C CA . ASN A 1 308 ? 15.997 9.181 -7.511 1.00 91.88 308 ASN A CA 1
ATOM 2491 C C . ASN A 1 308 ? 17.159 8.228 -7.807 1.00 91.88 308 ASN A C 1
ATOM 2493 O O . ASN A 1 308 ? 17.374 7.804 -8.941 1.00 91.88 308 ASN A O 1
ATOM 2497 N N . ASN A 1 309 ? 17.896 7.838 -6.768 1.00 93.44 309 ASN A N 1
ATOM 2498 C CA . ASN A 1 309 ? 19.012 6.910 -6.889 1.00 93.44 309 ASN A CA 1
ATOM 2499 C C . ASN A 1 309 ? 18.540 5.486 -7.232 1.00 93.44 309 ASN A C 1
ATOM 2501 O O . ASN A 1 309 ? 19.169 4.816 -8.060 1.00 93.44 309 ASN A O 1
ATOM 2505 N N . VAL A 1 310 ? 17.407 5.041 -6.671 1.00 95.19 310 VAL A N 1
ATOM 2506 C CA . VAL A 1 310 ? 16.790 3.752 -7.027 1.00 95.19 310 VAL A CA 1
ATOM 2507 C C . VAL A 1 310 ? 16.299 3.751 -8.473 1.00 95.19 310 VAL A C 1
ATOM 2509 O O . VAL A 1 310 ? 16.648 2.837 -9.227 1.00 95.19 310 VAL A O 1
ATOM 2512 N N . ILE A 1 311 ? 15.516 4.756 -8.883 1.00 95.25 311 ILE A N 1
ATOM 2513 C CA . ILE A 1 311 ? 14.920 4.802 -10.231 1.00 95.25 311 ILE A CA 1
ATOM 2514 C C . ILE A 1 311 ? 15.974 5.024 -11.328 1.00 95.25 311 ILE A C 1
ATOM 2516 O O . ILE A 1 311 ? 15.835 4.478 -12.426 1.00 95.25 311 ILE A O 1
ATOM 2520 N N . ASP A 1 312 ? 17.082 5.711 -11.036 1.00 94.75 312 ASP A N 1
ATOM 2521 C CA . ASP A 1 312 ? 18.221 5.818 -11.955 1.00 94.75 312 ASP A CA 1
ATOM 2522 C C . ASP A 1 312 ? 18.913 4.470 -12.159 1.00 94.75 312 ASP A C 1
ATOM 2524 O O . ASP A 1 312 ? 19.273 4.100 -13.283 1.00 94.75 312 ASP A O 1
ATOM 2528 N N . TYR A 1 313 ? 19.110 3.706 -11.080 1.00 97.38 313 TYR A N 1
ATOM 2529 C CA . TYR A 1 313 ? 19.701 2.378 -11.195 1.00 97.38 313 TYR A CA 1
ATOM 2530 C C . TYR A 1 313 ? 18.755 1.408 -11.915 1.00 97.38 313 TYR A C 1
ATOM 2532 O O . TYR A 1 313 ? 19.202 0.640 -12.774 1.00 97.38 313 TYR A O 1
ATOM 2540 N N . LEU A 1 314 ? 17.448 1.505 -11.654 1.00 97.50 314 LEU A N 1
ATOM 2541 C CA . LEU A 1 314 ? 16.429 0.766 -12.391 1.00 97.50 314 LEU A CA 1
ATOM 2542 C C . LEU A 1 314 ? 16.447 1.125 -13.884 1.00 97.50 314 LEU A C 1
ATOM 2544 O O . LEU A 1 314 ? 16.467 0.224 -14.717 1.00 97.50 314 LEU A O 1
ATOM 2548 N N . SER A 1 315 ? 16.541 2.408 -14.243 1.00 96.62 315 SER A N 1
ATOM 2549 C CA . SER A 1 315 ? 16.646 2.857 -15.642 1.00 96.62 315 SER A CA 1
ATOM 2550 C C . SER A 1 315 ? 17.866 2.250 -16.344 1.00 96.62 315 SER A C 1
ATOM 2552 O O . SER A 1 315 ? 17.768 1.730 -17.460 1.00 96.62 315 SER A O 1
ATOM 2554 N N . LYS A 1 316 ? 19.022 2.209 -15.666 1.00 95.75 316 LYS A N 1
ATOM 2555 C CA . LYS A 1 316 ? 20.228 1.526 -16.174 1.00 95.75 316 LYS A CA 1
ATOM 2556 C C . LYS A 1 316 ? 19.994 0.025 -16.359 1.00 95.75 316 LYS A C 1
ATOM 2558 O O . LYS A 1 316 ? 20.427 -0.541 -17.364 1.00 95.75 316 LYS A O 1
ATOM 2563 N N . PHE A 1 317 ? 19.293 -0.625 -15.431 1.00 95.81 317 PHE A N 1
ATOM 2564 C CA . PHE A 1 317 ? 18.939 -2.039 -15.540 1.00 95.81 317 PHE A CA 1
ATOM 2565 C C . PHE A 1 317 ? 17.982 -2.310 -16.713 1.00 95.81 317 PHE A C 1
ATOM 2567 O O . PHE A 1 317 ? 18.242 -3.218 -17.509 1.00 95.81 317 PHE A O 1
ATOM 2574 N N . LEU A 1 318 ? 16.942 -1.492 -16.901 1.00 93.31 318 LEU A N 1
ATOM 2575 C CA . LEU A 1 318 ? 16.047 -1.562 -18.061 1.00 93.31 318 LEU A CA 1
ATOM 2576 C C . LEU A 1 318 ? 16.831 -1.397 -19.370 1.00 93.31 318 LEU A C 1
ATOM 2578 O O . LEU A 1 318 ? 16.635 -2.168 -20.316 1.00 93.31 318 LEU A O 1
ATOM 2582 N N . GLY A 1 319 ? 17.789 -0.464 -19.380 1.00 90.06 319 GLY A N 1
ATOM 2583 C CA . GLY A 1 319 ? 18.700 -0.194 -20.488 1.00 90.06 319 GLY A CA 1
ATOM 2584 C C . GLY A 1 319 ? 19.754 -1.278 -20.759 1.00 90.06 319 GLY A C 1
ATOM 2585 O O . GLY A 1 319 ? 20.348 -1.289 -21.839 1.00 90.06 319 GLY A O 1
ATOM 2586 N N . SER A 1 320 ? 19.980 -2.193 -19.815 1.00 89.38 320 SER A N 1
ATOM 2587 C CA . SER A 1 320 ? 20.977 -3.263 -19.914 1.00 89.38 320 SER A CA 1
ATOM 2588 C C . SER A 1 320 ? 20.450 -4.497 -20.656 1.00 89.38 320 SER A C 1
ATOM 2590 O O . SER A 1 320 ? 19.264 -4.593 -20.983 1.00 89.38 320 SER A O 1
ATOM 2592 N N . TYR A 1 321 ? 21.336 -5.453 -20.958 1.00 84.31 321 TYR A N 1
ATOM 2593 C CA . TYR A 1 321 ? 20.995 -6.699 -21.665 1.00 84.31 321 TYR A CA 1
ATOM 2594 C C . TYR A 1 321 ? 20.264 -6.486 -23.007 1.00 84.31 321 TYR A C 1
ATOM 2596 O O . TYR A 1 321 ? 19.500 -7.344 -23.444 1.00 84.31 321 TYR A O 1
ATOM 2604 N N . LYS A 1 322 ? 20.478 -5.333 -23.662 1.00 72.44 322 LYS A N 1
ATOM 2605 C CA . LYS A 1 322 ? 19.974 -5.067 -25.015 1.00 72.44 322 LYS A CA 1
ATOM 2606 C C . LYS A 1 322 ? 20.735 -5.921 -26.030 1.00 72.44 322 LYS A C 1
ATOM 2608 O O . LYS A 1 322 ? 21.954 -6.071 -25.940 1.00 72.44 322 LYS A O 1
ATOM 2613 N N . VAL A 1 323 ? 20.009 -6.453 -27.009 1.00 59.16 323 VAL A N 1
ATOM 2614 C CA . VAL A 1 323 ? 20.573 -7.221 -28.124 1.00 59.16 323 VAL A CA 1
ATOM 2615 C C . VAL A 1 323 ? 21.496 -6.317 -28.939 1.00 59.16 323 VAL A C 1
ATOM 2617 O O . VAL A 1 323 ? 21.076 -5.268 -29.425 1.00 59.16 323 VAL A O 1
ATOM 2620 N N . LYS A 1 324 ? 22.746 -6.737 -29.147 1.00 50.44 324 LYS A N 1
ATOM 2621 C CA . LYS A 1 324 ? 23.525 -6.250 -30.288 1.00 50.44 324 LYS A CA 1
ATOM 2622 C C . LYS A 1 324 ? 23.030 -7.025 -31.505 1.00 50.44 324 LYS A C 1
ATOM 2624 O O . LYS A 1 324 ? 23.438 -8.169 -31.691 1.00 50.44 324 LYS A O 1
ATOM 2629 N N . PHE A 1 325 ? 22.130 -6.444 -32.298 1.00 50.69 325 PHE A N 1
ATOM 2630 C CA . PHE A 1 325 ? 21.789 -7.018 -33.600 1.00 50.69 325 PHE A CA 1
ATOM 2631 C C . PHE A 1 325 ? 23.079 -7.064 -34.424 1.00 50.69 325 PHE A C 1
ATOM 2633 O O . PHE A 1 325 ? 23.605 -6.025 -34.819 1.00 50.69 325 PHE A O 1
ATOM 2640 N N . LYS A 1 326 ? 23.621 -8.262 -34.655 1.00 41.91 326 LYS A N 1
ATOM 2641 C CA . LYS A 1 326 ? 24.514 -8.475 -35.791 1.00 41.91 326 LYS A CA 1
ATOM 2642 C C . LYS A 1 326 ? 23.599 -8.770 -36.978 1.00 41.91 326 LYS A C 1
ATOM 2644 O O . LYS A 1 326 ? 22.906 -9.785 -36.924 1.00 41.91 326 LYS A O 1
ATOM 2649 N N . PRO A 1 327 ? 23.532 -7.905 -38.001 1.00 43.72 327 PRO A N 1
ATOM 2650 C CA . PRO A 1 327 ? 22.770 -8.216 -39.197 1.00 43.72 327 PRO A CA 1
ATOM 2651 C C . PRO A 1 327 ? 23.443 -9.415 -39.870 1.00 43.72 327 PRO A C 1
ATOM 2653 O O . PRO A 1 327 ? 24.520 -9.288 -40.446 1.00 43.72 327 PRO A O 1
ATOM 2656 N N . VAL A 1 328 ? 22.846 -10.599 -39.744 1.00 45.69 328 VAL A N 1
ATOM 2657 C CA . VAL A 1 328 ? 23.188 -11.732 -40.602 1.00 45.69 328 VAL A CA 1
ATOM 2658 C C . VAL A 1 328 ? 22.294 -11.605 -41.825 1.00 45.69 328 VAL A C 1
ATOM 2660 O O . VAL A 1 328 ? 21.073 -11.523 -41.713 1.00 45.69 328 VAL A O 1
ATOM 2663 N N . VAL A 1 329 ? 22.938 -11.468 -42.979 1.00 43.44 329 VAL A N 1
ATOM 2664 C CA . VAL A 1 329 ? 22.309 -11.252 -44.279 1.00 43.44 329 VAL A CA 1
ATOM 2665 C C . VAL A 1 329 ? 21.324 -12.383 -44.593 1.00 43.44 329 VAL A C 1
ATOM 2667 O O . VAL A 1 329 ? 21.626 -13.559 -44.421 1.00 43.44 329 VAL A O 1
ATOM 2670 N N . TRP A 1 330 ? 20.150 -11.950 -45.046 1.00 47.47 330 TRP A N 1
ATOM 2671 C CA . TRP A 1 330 ? 19.012 -12.668 -45.612 1.00 47.47 330 TRP A CA 1
ATOM 2672 C C . TRP A 1 330 ? 19.270 -14.073 -46.175 1.00 47.47 330 TRP A C 1
ATOM 2674 O O . TRP A 1 330 ? 19.920 -14.228 -47.205 1.00 47.47 330 TRP A O 1
ATOM 2684 N N . LEU A 1 331 ? 18.560 -15.054 -45.619 1.00 40.62 331 LEU A N 1
ATOM 2685 C CA . LEU A 1 331 ? 17.895 -16.095 -46.397 1.00 40.62 331 LEU A CA 1
ATOM 2686 C C . LEU A 1 331 ? 16.487 -16.269 -45.817 1.00 40.62 331 LEU A C 1
ATOM 2688 O O . LEU A 1 331 ? 16.316 -16.510 -44.627 1.00 40.62 331 LEU A O 1
ATOM 2692 N N . SER A 1 332 ? 15.518 -16.015 -46.698 1.00 50.91 332 SER A N 1
ATOM 2693 C CA . SER A 1 332 ? 14.073 -16.238 -46.617 1.00 50.91 332 SER A CA 1
ATOM 2694 C C . SER A 1 332 ? 13.573 -17.047 -45.413 1.00 50.91 332 SER A C 1
ATOM 2696 O O . SER A 1 332 ? 14.030 -18.159 -45.167 1.00 50.91 332 SER A O 1
ATOM 2698 N N . THR A 1 333 ? 12.531 -16.517 -44.764 1.00 48.09 333 THR A N 1
ATOM 2699 C CA . THR A 1 333 ? 11.769 -17.073 -43.629 1.00 48.09 333 THR A CA 1
ATOM 2700 C C . THR A 1 333 ? 12.552 -17.220 -42.329 1.00 48.09 333 THR A C 1
ATOM 2702 O O . THR A 1 333 ? 13.121 -18.261 -42.024 1.00 48.09 333 THR A O 1
ATOM 2705 N N . THR A 1 334 ? 12.513 -16.185 -41.493 1.00 41.59 334 THR A N 1
ATOM 2706 C CA . THR A 1 334 ? 12.974 -16.300 -40.108 1.00 41.59 334 THR A CA 1
ATOM 2707 C C . THR A 1 334 ? 11.938 -15.659 -39.199 1.00 41.59 334 THR A C 1
ATOM 2709 O O . THR A 1 334 ? 11.789 -14.439 -39.168 1.00 41.59 334 THR A O 1
ATOM 2712 N N . LEU A 1 335 ? 11.218 -16.504 -38.448 1.00 41.78 335 LEU A N 1
ATOM 2713 C CA . LEU A 1 335 ? 10.737 -16.135 -37.119 1.00 41.78 335 LEU A CA 1
ATOM 2714 C C . LEU A 1 335 ? 11.868 -15.335 -36.461 1.00 41.78 335 LEU A C 1
ATOM 2716 O O . LEU A 1 335 ? 12.979 -15.853 -36.337 1.00 41.78 335 LEU A O 1
ATOM 2720 N N . ALA A 1 336 ? 11.611 -14.100 -36.044 1.00 42.47 336 ALA A N 1
ATOM 2721 C CA . ALA A 1 336 ? 12.532 -13.376 -35.182 1.00 42.47 336 ALA A CA 1
ATOM 2722 C C . ALA A 1 336 ? 12.534 -14.053 -33.798 1.00 42.47 336 ALA A C 1
ATOM 2724 O O . ALA A 1 336 ? 11.970 -13.547 -32.833 1.00 42.47 336 ALA A O 1
ATOM 2725 N N . VAL A 1 337 ? 13.126 -15.244 -33.702 1.00 42.00 337 VAL A N 1
ATOM 2726 C CA . VAL A 1 337 ? 13.472 -15.867 -32.431 1.00 42.00 337 VAL A CA 1
ATOM 2727 C C . VAL A 1 337 ? 14.592 -15.011 -31.867 1.00 42.00 337 VAL A C 1
ATOM 2729 O O . VAL A 1 337 ? 15.692 -14.968 -32.419 1.00 42.00 337 VAL A O 1
ATOM 2732 N N . CYS A 1 338 ? 14.310 -14.274 -30.796 1.00 49.53 338 CYS A N 1
ATOM 2733 C CA . CYS A 1 338 ? 15.338 -13.496 -30.131 1.00 49.53 338 CYS A CA 1
ATOM 2734 C C . CYS A 1 338 ? 16.327 -14.433 -29.422 1.00 49.53 338 CYS A C 1
ATOM 2736 O O . CYS A 1 338 ? 16.188 -14.729 -28.236 1.00 49.53 338 CYS A O 1
ATOM 2738 N N . TYR A 1 339 ? 17.355 -14.885 -30.136 1.00 37.81 339 TYR A N 1
ATOM 2739 C CA . TYR A 1 339 ? 18.522 -15.537 -29.552 1.00 37.81 339 TYR A CA 1
ATOM 2740 C C . TYR A 1 339 ? 19.355 -14.480 -28.800 1.00 37.81 339 TYR A C 1
ATOM 2742 O O . TYR A 1 339 ? 20.321 -13.937 -29.329 1.00 37.81 339 TYR A O 1
ATOM 2750 N N . GLY A 1 340 ? 18.932 -14.123 -27.579 1.00 45.38 340 GLY A N 1
ATOM 2751 C CA . GLY A 1 340 ? 19.671 -13.215 -26.688 1.00 45.38 340 GLY A CA 1
ATOM 2752 C C . GLY A 1 340 ? 18.849 -12.215 -25.862 1.00 45.38 340 GLY A C 1
ATOM 2753 O O . GLY A 1 340 ? 19.440 -11.479 -25.072 1.00 45.38 340 GLY A O 1
ATOM 2754 N N . CYS A 1 341 ? 17.520 -12.162 -26.001 1.00 61.22 341 CYS A N 1
ATOM 2755 C CA . CYS A 1 341 ? 16.675 -11.317 -25.150 1.00 61.22 341 CYS A CA 1
ATOM 2756 C C . CYS A 1 341 ? 16.537 -11.976 -23.778 1.00 61.22 341 CYS A C 1
ATOM 2758 O O . CYS A 1 341 ? 15.807 -12.951 -23.625 1.00 61.22 341 CYS A O 1
ATOM 2760 N N . LEU A 1 342 ? 17.236 -11.452 -22.775 1.00 75.88 342 LEU A N 1
ATOM 2761 C CA . LEU A 1 342 ? 17.042 -11.898 -21.401 1.00 75.88 342 LEU A CA 1
ATOM 2762 C C . LEU A 1 342 ? 15.821 -11.191 -20.815 1.00 75.88 342 LEU A C 1
ATOM 2764 O O . LEU A 1 342 ? 15.816 -9.963 -20.696 1.00 75.88 342 LEU A O 1
ATOM 2768 N N . SER A 1 343 ? 14.806 -11.968 -20.434 1.00 90.62 343 SER A N 1
ATOM 2769 C CA . SER A 1 343 ? 13.659 -11.469 -19.677 1.00 90.62 343 SER A CA 1
ATOM 2770 C C . SER A 1 343 ? 14.124 -10.845 -18.360 1.00 90.62 343 SER A C 1
ATOM 2772 O O . SER A 1 343 ? 15.102 -11.289 -17.751 1.00 90.62 343 SER A O 1
ATOM 2774 N N . LYS A 1 344 ? 13.445 -9.783 -17.927 1.00 95.00 344 LYS A N 1
ATOM 2775 C CA . LYS A 1 344 ? 13.828 -8.991 -16.753 1.00 95.00 344 LYS A CA 1
ATOM 2776 C C . LYS A 1 344 ? 12.711 -9.002 -15.723 1.00 95.00 344 LYS A C 1
ATOM 2778 O O . LYS A 1 344 ? 11.543 -8.927 -16.084 1.00 95.00 344 LYS A O 1
ATOM 2783 N N . PHE A 1 345 ? 13.087 -9.090 -14.457 1.00 97.25 345 PHE A N 1
ATOM 2784 C CA . PHE A 1 345 ? 12.205 -8.891 -13.316 1.00 97.25 345 PHE A CA 1
ATOM 2785 C C . PHE A 1 345 ? 12.821 -7.816 -12.421 1.00 97.25 345 PHE A C 1
ATOM 2787 O O . PHE A 1 345 ? 14.018 -7.860 -12.126 1.00 97.25 345 PHE A O 1
ATOM 2794 N N . SER A 1 346 ? 12.019 -6.852 -11.988 1.00 97.44 346 SER A N 1
ATOM 2795 C CA . SER A 1 346 ? 12.452 -5.790 -11.083 1.00 97.44 346 SER A CA 1
ATOM 2796 C C . SER A 1 346 ? 11.462 -5.635 -9.942 1.00 97.44 346 SER A C 1
ATOM 2798 O O . SER A 1 346 ? 10.263 -5.539 -10.190 1.00 97.44 346 SER A O 1
ATOM 2800 N N . LEU A 1 347 ? 11.981 -5.548 -8.720 1.00 97.25 347 LEU A N 1
ATOM 2801 C CA . LEU A 1 347 ? 11.240 -5.122 -7.539 1.00 97.25 347 LEU A CA 1
ATOM 2802 C C . LEU A 1 347 ? 11.905 -3.861 -6.982 1.00 97.25 347 LEU A C 1
ATOM 2804 O O . LEU A 1 347 ? 13.082 -3.899 -6.621 1.00 97.25 347 LEU A O 1
ATOM 2808 N N . SER A 1 348 ? 11.151 -2.769 -6.909 1.00 96.31 348 SER A N 1
ATOM 2809 C CA . SER A 1 348 ? 11.564 -1.531 -6.246 1.00 96.31 348 SER A CA 1
ATOM 2810 C C . SER A 1 348 ? 10.595 -1.244 -5.110 1.00 96.31 348 SER A C 1
ATOM 2812 O O . SER A 1 348 ? 9.391 -1.184 -5.338 1.00 96.31 348 SER A O 1
ATOM 2814 N N . TRP A 1 349 ? 11.122 -1.080 -3.905 1.00 94.56 349 TRP A N 1
ATOM 2815 C CA . TRP A 1 349 ? 10.385 -0.809 -2.682 1.00 94.56 349 TRP A CA 1
ATOM 2816 C C . TRP A 1 349 ? 10.843 0.548 -2.143 1.00 94.56 349 TRP A C 1
ATOM 2818 O O . TRP A 1 349 ? 11.914 0.652 -1.542 1.00 94.56 349 TRP A O 1
ATOM 2828 N N . LEU A 1 350 ? 10.067 1.589 -2.451 1.00 93.88 350 LEU A N 1
ATOM 2829 C CA . LEU A 1 350 ? 10.368 2.978 -2.101 1.00 93.88 350 LEU A CA 1
ATOM 2830 C C . LEU A 1 350 ? 9.675 3.315 -0.779 1.00 93.88 350 LEU A C 1
ATOM 2832 O O . LEU A 1 350 ? 8.469 3.538 -0.750 1.00 93.88 350 LEU A O 1
ATOM 2836 N N . VAL A 1 351 ? 10.431 3.298 0.311 1.00 90.00 351 VAL A N 1
ATOM 2837 C CA . VAL A 1 351 ? 9.950 3.542 1.672 1.00 90.00 351 VAL A CA 1
ATOM 2838 C C . VAL A 1 351 ? 10.029 5.020 2.006 1.00 90.00 351 VAL A C 1
ATOM 2840 O O . VAL A 1 351 ? 9.024 5.597 2.409 1.00 90.00 351 VAL A O 1
ATOM 2843 N N . ASP A 1 352 ? 11.196 5.641 1.792 1.00 87.38 352 ASP A N 1
ATOM 2844 C CA . ASP A 1 352 ? 11.443 7.048 2.147 1.00 87.38 352 ASP A CA 1
ATOM 2845 C C . ASP A 1 352 ? 10.435 7.991 1.468 1.00 87.38 352 ASP A C 1
ATOM 2847 O O . ASP A 1 352 ? 10.120 9.049 1.994 1.00 87.38 352 ASP A O 1
ATOM 2851 N N . LEU A 1 353 ? 9.877 7.567 0.329 1.00 86.38 353 LEU A N 1
ATOM 2852 C CA . LEU A 1 353 ? 8.868 8.291 -0.437 1.00 86.38 353 LEU A CA 1
ATOM 2853 C C . LEU A 1 353 ? 7.566 8.588 0.337 1.00 86.38 353 LEU A C 1
ATOM 2855 O O . LEU A 1 353 ? 6.894 9.565 0.017 1.00 86.38 353 LEU A O 1
ATOM 2859 N N . ALA A 1 354 ? 7.158 7.725 1.272 1.00 84.00 354 ALA A N 1
ATOM 2860 C CA . ALA A 1 354 ? 5.858 7.854 1.943 1.00 84.00 354 ALA A CA 1
ATOM 2861 C C . ALA A 1 354 ? 5.816 7.254 3.364 1.00 84.00 354 ALA A C 1
ATOM 2863 O O . ALA A 1 354 ? 4.740 6.924 3.865 1.00 84.00 354 ALA A O 1
ATOM 2864 N N . HIS A 1 355 ? 6.971 7.054 4.011 1.00 84.81 355 HIS A N 1
ATOM 2865 C CA . HIS A 1 355 ? 7.038 6.351 5.298 1.00 84.81 355 HIS A CA 1
ATOM 2866 C C . HIS A 1 355 ? 6.339 7.114 6.431 1.00 84.81 355 HIS A C 1
ATOM 2868 O O . HIS A 1 355 ? 5.523 6.538 7.148 1.00 84.81 355 HIS A O 1
ATOM 2874 N N . ASP A 1 356 ? 6.660 8.399 6.602 1.00 75.12 356 ASP A N 1
ATOM 2875 C CA . ASP A 1 356 ? 6.208 9.186 7.758 1.00 75.12 356 ASP A CA 1
ATOM 2876 C C . ASP A 1 356 ? 4.955 10.018 7.466 1.00 75.12 356 ASP A C 1
ATOM 2878 O O . ASP A 1 356 ? 4.183 10.305 8.381 1.00 75.12 356 ASP A O 1
ATOM 2882 N N . ASN A 1 357 ? 4.782 10.430 6.211 1.00 73.19 357 ASN A N 1
ATOM 2883 C CA . ASN A 1 357 ? 3.639 11.170 5.684 1.00 73.19 357 ASN A CA 1
ATOM 2884 C C . ASN A 1 357 ? 3.651 11.107 4.141 1.00 73.19 357 ASN A C 1
ATOM 2886 O O . ASN A 1 357 ? 4.586 10.597 3.527 1.00 73.19 357 ASN A O 1
ATOM 2890 N N . THR A 1 358 ? 2.606 11.637 3.520 1.00 72.00 358 THR A N 1
ATOM 2891 C CA . THR A 1 358 ? 2.337 11.602 2.077 1.00 72.00 358 THR A CA 1
ATOM 2892 C C . THR A 1 358 ? 2.858 12.825 1.317 1.00 72.00 358 THR A C 1
ATOM 2894 O O . THR A 1 358 ? 2.736 12.872 0.094 1.00 72.00 358 THR A O 1
ATOM 2897 N N . HIS A 1 359 ? 3.474 13.806 1.991 1.00 69.12 359 HIS A N 1
ATOM 2898 C CA . HIS A 1 359 ? 3.979 15.039 1.366 1.00 69.12 359 HIS A CA 1
ATOM 2899 C C . HIS A 1 359 ? 4.980 14.751 0.241 1.00 69.12 359 HIS A C 1
ATOM 2901 O O . HIS A 1 359 ? 4.958 15.385 -0.818 1.00 69.12 359 HIS A O 1
ATOM 2907 N N . ASP A 1 360 ? 5.864 13.778 0.449 1.00 71.62 360 ASP A N 1
ATOM 2908 C CA . ASP A 1 360 ? 6.938 13.484 -0.498 1.00 71.62 360 ASP A CA 1
ATOM 2909 C C . ASP A 1 360 ? 6.432 12.805 -1.785 1.00 71.62 360 ASP A C 1
ATOM 2911 O O . ASP A 1 360 ? 7.108 12.869 -2.815 1.00 71.62 360 ASP A O 1
ATOM 2915 N N . LEU A 1 361 ? 5.189 12.298 -1.802 1.00 76.00 361 LEU A N 1
ATOM 2916 C CA . LEU A 1 361 ? 4.524 11.865 -3.037 1.00 76.00 361 LEU A CA 1
ATOM 2917 C C . LEU A 1 361 ? 4.354 13.026 -4.023 1.00 76.00 361 LEU A C 1
ATOM 2919 O O . LEU A 1 361 ? 4.555 12.847 -5.221 1.00 76.00 361 LEU A O 1
ATOM 2923 N N . TYR A 1 362 ? 4.041 14.234 -3.547 1.00 72.31 362 TYR A N 1
ATOM 2924 C CA . TYR A 1 362 ? 3.885 15.404 -4.418 1.00 72.31 362 TYR A CA 1
ATOM 2925 C C . TYR A 1 362 ? 5.225 15.843 -5.016 1.00 72.31 362 TYR A C 1
ATOM 2927 O O . TYR A 1 362 ? 5.294 16.218 -6.187 1.00 72.31 362 TYR A O 1
ATOM 2935 N N . ARG A 1 363 ? 6.311 15.741 -4.237 1.00 72.69 363 ARG A N 1
ATOM 2936 C CA . ARG A 1 363 ? 7.675 16.023 -4.713 1.00 72.69 363 ARG A CA 1
ATOM 2937 C C . ARG A 1 363 ? 8.142 15.001 -5.746 1.00 72.69 363 ARG A C 1
ATOM 2939 O O . ARG A 1 363 ? 8.817 15.366 -6.705 1.00 72.69 363 ARG A O 1
ATOM 2946 N N . ALA A 1 364 ? 7.752 13.742 -5.574 1.00 83.88 364 ALA A N 1
ATOM 2947 C CA . ALA A 1 364 ? 8.149 12.648 -6.447 1.00 83.88 364 ALA A CA 1
ATOM 2948 C C . ALA A 1 364 ? 7.397 12.579 -7.779 1.00 83.88 364 ALA A C 1
ATOM 2950 O O . ALA A 1 364 ? 7.813 11.814 -8.649 1.00 83.88 364 ALA A O 1
ATOM 2951 N N . ASP A 1 365 ? 6.319 13.350 -7.963 1.00 82.12 365 ASP A N 1
ATOM 2952 C CA . ASP A 1 365 ? 5.496 13.262 -9.173 1.00 82.12 365 ASP A CA 1
ATOM 2953 C C . ASP A 1 365 ? 6.309 13.456 -10.447 1.00 82.12 365 ASP A C 1
ATOM 2955 O O . ASP A 1 365 ? 6.230 12.655 -11.374 1.00 82.12 365 ASP A O 1
ATOM 2959 N N . TYR A 1 366 ? 7.136 14.499 -10.496 1.00 83.06 366 TYR A N 1
ATOM 2960 C CA . TYR A 1 366 ? 7.930 14.743 -11.692 1.00 83.06 366 TYR A CA 1
ATOM 2961 C C . TYR A 1 366 ? 9.000 13.667 -11.912 1.00 83.06 366 TYR A C 1
ATOM 2963 O O . TYR A 1 366 ? 9.199 13.248 -13.049 1.00 83.06 366 TYR A O 1
ATOM 2971 N N . ASP A 1 367 ? 9.626 13.177 -10.841 1.00 88.69 367 ASP A N 1
ATOM 2972 C CA . ASP A 1 367 ? 10.674 12.154 -10.908 1.00 88.69 367 ASP A CA 1
ATOM 2973 C C . ASP A 1 367 ? 10.135 10.815 -11.433 1.00 88.69 367 ASP A C 1
ATOM 2975 O O . ASP A 1 367 ? 10.742 10.170 -12.292 1.00 88.69 367 ASP A O 1
ATOM 2979 N N . LEU A 1 368 ? 8.972 10.391 -10.928 1.00 93.12 368 LEU A N 1
ATOM 2980 C CA . LEU A 1 368 ? 8.310 9.163 -11.362 1.00 93.12 368 LEU A CA 1
ATOM 2981 C C . LEU A 1 368 ? 7.755 9.311 -12.782 1.00 93.12 368 LEU A C 1
ATOM 2983 O O . LEU A 1 368 ? 7.963 8.419 -13.609 1.00 93.12 368 LEU A O 1
ATOM 2987 N N . TYR A 1 369 ? 7.124 10.445 -13.097 1.00 91.69 369 TYR A N 1
ATOM 2988 C CA . TYR A 1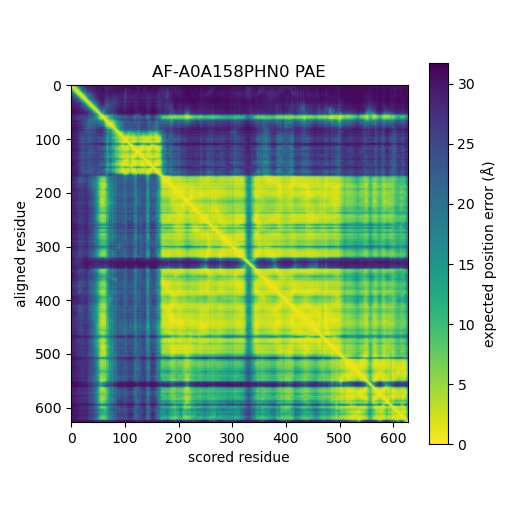 369 ? 6.688 10.775 -14.452 1.00 91.69 369 TYR A CA 1
ATOM 2989 C C . TYR A 1 369 ? 7.852 10.689 -15.446 1.00 91.69 369 TYR A C 1
ATOM 2991 O O . TYR A 1 369 ? 7.757 9.983 -16.452 1.00 91.69 369 TYR A O 1
ATOM 2999 N N . GLU A 1 370 ? 8.972 11.349 -15.146 1.00 93.38 370 GLU A N 1
ATOM 3000 C CA . GLU A 1 370 ? 10.161 11.348 -15.992 1.00 93.38 370 GLU A CA 1
ATOM 3001 C C . GLU A 1 370 ? 10.724 9.931 -16.160 1.00 93.38 370 GLU A C 1
ATOM 3003 O O . GLU A 1 370 ? 11.032 9.523 -17.284 1.00 93.38 370 GLU A O 1
ATOM 3008 N N . PHE A 1 371 ? 10.795 9.142 -15.083 1.00 96.44 371 PHE A N 1
ATOM 3009 C CA . PHE A 1 371 ? 11.205 7.741 -15.154 1.00 96.44 371 PHE A CA 1
ATOM 3010 C C . PHE A 1 371 ? 10.351 6.945 -16.150 1.00 96.44 371 PHE A C 1
ATOM 3012 O O . PHE A 1 371 ? 10.903 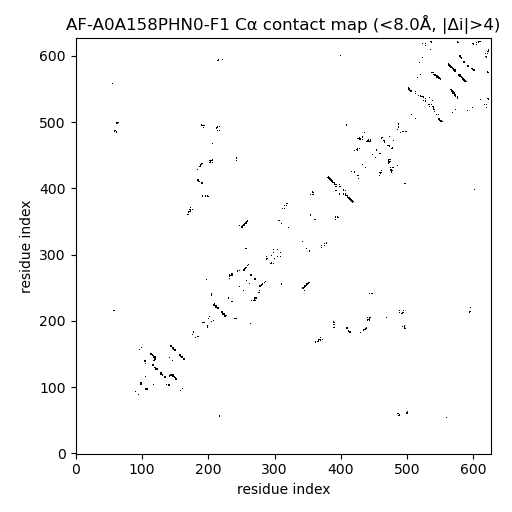6.279 -17.035 1.00 96.44 371 PHE A O 1
ATOM 3019 N N . PHE A 1 372 ? 9.021 7.015 -16.041 1.00 97.19 372 PHE A N 1
ATOM 3020 C CA . PHE A 1 372 ? 8.123 6.274 -16.929 1.00 97.19 372 PHE A CA 1
ATOM 3021 C C . PHE A 1 372 ? 8.206 6.774 -18.373 1.00 97.19 372 PHE A C 1
ATOM 3023 O O . PHE A 1 372 ? 8.279 5.958 -19.293 1.00 97.19 372 PHE A O 1
ATOM 3030 N N . VAL A 1 373 ? 8.271 8.090 -18.591 1.00 95.06 373 VAL A N 1
ATOM 3031 C CA . VAL A 1 373 ? 8.400 8.684 -19.931 1.00 95.06 373 VAL A CA 1
ATOM 3032 C C . VAL A 1 373 ? 9.708 8.275 -20.599 1.00 95.06 373 VAL A C 1
ATOM 3034 O O . VAL A 1 373 ? 9.696 7.844 -21.758 1.00 95.06 373 VAL A O 1
ATOM 3037 N N . ASN A 1 374 ? 10.831 8.370 -19.887 1.00 96.19 374 ASN A N 1
ATOM 3038 C CA . ASN A 1 374 ? 12.158 8.076 -20.427 1.00 96.19 374 ASN A CA 1
ATOM 3039 C C . ASN A 1 374 ? 12.368 6.578 -20.677 1.00 96.19 374 ASN A C 1
ATOM 3041 O O . ASN A 1 374 ? 13.104 6.200 -21.589 1.00 96.19 374 ASN A O 1
ATOM 3045 N N . ASN A 1 375 ? 11.696 5.715 -19.911 1.00 96.31 375 ASN A N 1
ATOM 3046 C CA . ASN A 1 375 ? 11.809 4.264 -20.046 1.00 96.31 375 ASN A CA 1
ATOM 3047 C C . ASN A 1 375 ? 10.635 3.609 -20.793 1.00 96.31 375 ASN A C 1
ATOM 3049 O O . ASN A 1 375 ? 10.629 2.384 -20.931 1.00 96.31 375 ASN A O 1
ATOM 3053 N N . ARG A 1 376 ? 9.673 4.384 -21.318 1.00 94.12 376 ARG A N 1
ATOM 3054 C CA . ARG A 1 376 ? 8.441 3.873 -21.954 1.00 94.12 376 ARG A CA 1
ATOM 3055 C C . ARG A 1 376 ? 8.696 2.773 -22.987 1.00 94.12 376 ARG A C 1
ATOM 3057 O O . ARG A 1 376 ? 8.038 1.738 -22.969 1.00 94.12 376 ARG A O 1
ATOM 3064 N N . ASP A 1 377 ? 9.717 2.938 -23.828 1.00 91.31 377 ASP A N 1
ATOM 3065 C CA . ASP A 1 377 ? 10.019 1.979 -24.892 1.00 91.31 377 ASP A CA 1
ATOM 3066 C C . ASP A 1 377 ? 10.576 0.663 -24.342 1.00 91.31 377 ASP A C 1
ATOM 3068 O O . ASP A 1 377 ? 10.233 -0.412 -24.833 1.00 91.31 377 ASP A O 1
ATOM 3072 N N . ALA A 1 378 ? 11.389 0.733 -23.283 1.00 91.25 378 ALA A N 1
ATOM 3073 C CA . ALA A 1 378 ? 11.901 -0.446 -22.588 1.00 91.25 378 ALA A CA 1
ATOM 3074 C C . ALA A 1 378 ? 10.810 -1.169 -21.777 1.00 91.25 378 ALA A C 1
ATOM 3076 O O . ALA A 1 378 ? 10.949 -2.357 -21.490 1.00 91.25 378 ALA A O 1
ATOM 3077 N N . LEU A 1 379 ? 9.738 -0.457 -21.424 1.00 94.75 379 LEU A N 1
ATOM 3078 C CA . LEU A 1 379 ? 8.611 -0.944 -20.632 1.00 94.75 379 LEU A CA 1
ATOM 3079 C C . LEU A 1 379 ? 7.430 -1.449 -21.480 1.00 94.75 379 LEU A C 1
ATOM 3081 O O . LEU A 1 379 ? 6.551 -2.121 -20.948 1.00 94.75 379 LEU A O 1
ATOM 3085 N N . ASN A 1 380 ? 7.414 -1.196 -22.794 1.00 93.62 380 ASN A N 1
ATOM 3086 C CA . ASN A 1 380 ? 6.301 -1.557 -23.685 1.00 93.62 380 ASN A CA 1
ATOM 3087 C C . ASN A 1 380 ? 5.933 -3.051 -23.676 1.00 93.62 380 ASN A C 1
ATOM 3089 O O . ASN A 1 380 ? 4.792 -3.388 -23.977 1.00 93.62 380 ASN A O 1
ATOM 3093 N N . ASN A 1 381 ? 6.873 -3.946 -23.360 1.00 92.56 381 ASN A N 1
ATOM 3094 C CA . ASN A 1 381 ? 6.639 -5.393 -23.302 1.00 92.56 381 ASN A CA 1
ATOM 3095 C C . ASN A 1 381 ? 6.642 -5.939 -21.860 1.00 92.56 381 ASN A C 1
ATOM 3097 O O . ASN A 1 381 ? 7.019 -7.088 -21.630 1.00 92.56 381 ASN A O 1
ATOM 3101 N N . SER A 1 382 ? 6.276 -5.105 -20.886 1.00 96.00 382 SER A N 1
ATOM 3102 C CA . SER A 1 382 ? 6.336 -5.437 -19.462 1.00 96.00 382 SER A CA 1
ATOM 3103 C C . SER A 1 382 ? 4.954 -5.438 -18.822 1.00 96.00 382 SER A C 1
ATOM 3105 O O . SER A 1 382 ? 4.109 -4.602 -19.134 1.00 96.00 382 SER A O 1
ATOM 3107 N N . PHE A 1 383 ? 4.754 -6.353 -17.874 1.00 98.50 383 PHE A N 1
ATOM 3108 C CA . PHE A 1 383 ? 3.746 -6.169 -16.836 1.00 98.50 383 PHE A CA 1
ATOM 3109 C C . PHE A 1 383 ? 4.324 -5.235 -15.772 1.00 98.50 383 PHE A C 1
ATOM 3111 O O . PHE A 1 383 ? 5.449 -5.451 -15.317 1.00 98.50 383 PHE A O 1
ATOM 3118 N N . ILE A 1 384 ? 3.577 -4.205 -15.385 1.00 98.56 384 ILE A N 1
ATOM 3119 C CA . ILE A 1 384 ? 3.985 -3.232 -14.370 1.00 98.56 384 ILE A CA 1
ATOM 3120 C C . ILE A 1 384 ? 2.869 -3.141 -13.344 1.00 98.56 384 ILE A C 1
ATOM 3122 O O . ILE A 1 384 ? 1.713 -2.915 -13.693 1.00 98.56 384 ILE A O 1
ATOM 3126 N N . PHE A 1 385 ? 3.240 -3.305 -12.082 1.00 98.62 385 PHE A N 1
ATOM 3127 C CA . PHE A 1 385 ? 2.354 -3.147 -10.942 1.00 98.62 385 PHE A CA 1
ATOM 3128 C C . PHE A 1 385 ? 2.927 -2.012 -10.105 1.00 98.62 385 PHE A C 1
ATOM 3130 O O . PHE A 1 385 ? 4.028 -2.141 -9.571 1.00 98.62 385 PHE A O 1
ATOM 3137 N N . PHE A 1 386 ? 2.207 -0.896 -10.035 1.00 97.62 386 PHE A N 1
ATOM 3138 C CA . PHE A 1 386 ? 2.572 0.260 -9.225 1.00 97.62 386 PHE A CA 1
ATOM 3139 C C . PHE A 1 386 ? 1.537 0.400 -8.115 1.00 97.62 386 PHE A C 1
ATOM 3141 O O . PHE A 1 386 ? 0.376 0.690 -8.394 1.00 97.62 386 PHE A O 1
ATOM 3148 N N . PHE A 1 387 ? 1.931 0.097 -6.879 1.00 96.81 387 PHE A N 1
ATOM 3149 C CA . PHE A 1 387 ? 0.994 -0.065 -5.772 1.00 96.81 387 PHE A CA 1
ATOM 3150 C C . PHE A 1 387 ? 1.629 0.220 -4.413 1.00 96.81 387 PHE A C 1
ATOM 3152 O O . PHE A 1 387 ? 2.848 0.115 -4.262 1.00 96.81 387 PHE A O 1
ATOM 3159 N N . GLY A 1 388 ? 0.782 0.533 -3.432 1.00 95.06 388 GLY A N 1
ATOM 3160 C CA . GLY A 1 388 ? 1.148 0.582 -2.016 1.00 95.06 388 GLY A CA 1
ATOM 3161 C C . GLY A 1 388 ? 0.940 -0.766 -1.317 1.00 95.06 388 GLY A C 1
ATOM 3162 O O . GLY A 1 388 ? 0.031 -1.529 -1.631 1.00 95.06 388 GLY A O 1
ATOM 3163 N N . ASP A 1 389 ? 1.763 -1.073 -0.325 1.00 94.50 389 ASP A N 1
ATOM 3164 C CA . ASP A 1 389 ? 1.563 -2.194 0.599 1.00 94.50 389 ASP A CA 1
ATOM 3165 C C . ASP A 1 389 ? 0.420 -1.931 1.596 1.00 94.50 389 ASP A C 1
ATOM 3167 O O . ASP A 1 389 ? -0.353 -2.839 1.921 1.00 94.50 389 ASP A O 1
ATOM 3171 N N . HIS A 1 390 ? 0.291 -0.683 2.041 1.00 93.44 390 HIS A N 1
ATOM 3172 C CA . HIS A 1 390 ? -0.817 -0.133 2.813 1.00 93.44 390 HIS A CA 1
ATOM 3173 C C . HIS A 1 390 ? -0.982 1.369 2.525 1.00 93.44 390 HIS A C 1
ATOM 3175 O O . HIS A 1 390 ? -0.096 1.994 1.947 1.00 93.44 390 HIS A O 1
ATOM 3181 N N . GLY A 1 391 ? -2.110 1.959 2.929 1.00 89.00 391 GLY A N 1
ATOM 3182 C CA . GLY A 1 391 ? -2.279 3.417 2.906 1.00 89.00 391 GLY A CA 1
ATOM 3183 C C . GLY A 1 391 ? -1.622 4.113 4.107 1.00 89.00 391 GLY A C 1
ATOM 3184 O O . GLY A 1 391 ? -0.925 3.463 4.894 1.00 89.00 391 GLY A O 1
ATOM 3185 N N . PRO A 1 392 ? -1.840 5.423 4.299 1.00 80.31 392 PRO A N 1
ATOM 3186 C CA . PRO A 1 392 ? -1.172 6.190 5.347 1.00 80.31 392 PRO A CA 1
ATOM 3187 C C . PRO A 1 392 ? -1.483 5.638 6.747 1.00 80.31 392 PRO A C 1
ATOM 3189 O O . PRO A 1 392 ? -2.632 5.433 7.131 1.00 80.31 392 PRO A O 1
ATOM 3192 N N . ARG A 1 393 ? -0.422 5.384 7.518 1.00 80.06 393 ARG A N 1
ATOM 3193 C CA . ARG A 1 393 ? -0.479 4.968 8.934 1.00 80.06 393 ARG A CA 1
ATOM 3194 C C . ARG A 1 393 ? 0.064 6.023 9.895 1.00 80.06 393 ARG A C 1
ATOM 3196 O O . ARG A 1 393 ? -0.140 5.920 11.104 1.00 80.06 393 ARG A O 1
ATOM 3203 N N . PHE A 1 394 ? 0.811 6.968 9.348 1.00 70.81 394 PHE A N 1
ATOM 3204 C CA . PHE A 1 394 ? 1.487 8.055 10.033 1.00 70.81 394 PHE A CA 1
ATOM 3205 C C . PHE A 1 394 ? 1.143 9.365 9.312 1.00 70.81 394 PHE A C 1
ATOM 3207 O O . PHE A 1 394 ? 0.430 9.348 8.308 1.00 70.81 394 PHE A O 1
ATOM 3214 N N . GLY A 1 395 ? 1.619 10.487 9.846 1.00 68.12 395 GLY A N 1
ATOM 3215 C CA . GLY A 1 395 ? 1.244 11.813 9.358 1.00 68.12 395 GLY A CA 1
ATOM 3216 C C . GLY A 1 395 ? -0.122 12.266 9.880 1.00 68.12 395 GLY A C 1
ATOM 3217 O O . GLY A 1 395 ? -0.883 11.479 10.449 1.00 68.12 395 GLY A O 1
ATOM 3218 N N . SER A 1 396 ? -0.412 13.562 9.767 1.00 70.19 396 SER A N 1
ATOM 3219 C CA . SER A 1 396 ? -1.690 14.139 10.207 1.00 70.19 396 SER A CA 1
ATOM 3220 C C . SER A 1 396 ? -2.872 13.560 9.421 1.00 70.19 396 SER A C 1
ATOM 3222 O O . SER A 1 396 ? -3.950 13.363 9.983 1.00 70.19 396 SER A O 1
ATOM 3224 N N . GLU A 1 397 ? -2.651 13.208 8.156 1.00 68.19 397 GLU A N 1
ATOM 3225 C CA . GLU A 1 397 ? -3.628 12.616 7.250 1.00 68.19 397 GLU A CA 1
ATOM 3226 C C . GLU A 1 397 ? -4.183 11.283 7.764 1.00 68.19 397 GLU A C 1
ATOM 3228 O O . GLU A 1 397 ? -5.390 11.059 7.665 1.00 68.19 397 GLU 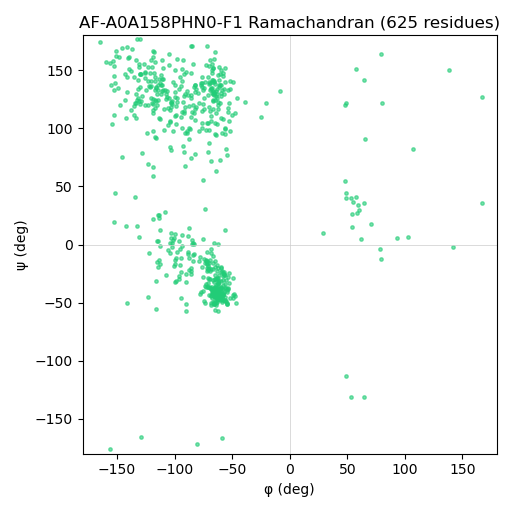A O 1
ATOM 3233 N N . ALA A 1 398 ? -3.356 10.435 8.389 1.00 70.69 398 ALA A N 1
ATOM 3234 C CA . ALA A 1 398 ? -3.769 9.116 8.875 1.00 70.69 398 ALA A CA 1
ATOM 3235 C C . ALA A 1 398 ? -4.793 9.189 10.021 1.00 70.69 398 ALA A C 1
ATOM 3237 O O . ALA A 1 398 ? -5.518 8.225 10.262 1.00 70.69 398 ALA A O 1
ATOM 3238 N N . TYR A 1 399 ? -4.867 10.323 10.728 1.00 66.62 399 TYR A N 1
ATOM 3239 C CA . TYR A 1 399 ? -5.804 10.521 11.838 1.00 66.62 399 TYR A CA 1
ATOM 3240 C C . TYR A 1 399 ? -7.176 11.040 11.386 1.00 66.62 399 TYR A C 1
ATOM 3242 O O . TYR A 1 399 ? -8.126 11.008 12.175 1.00 66.62 399 TYR A O 1
ATOM 3250 N N . THR A 1 400 ? -7.304 11.481 10.131 1.00 70.12 400 THR A N 1
ATOM 3251 C CA . THR A 1 400 ? -8.598 11.853 9.543 1.00 70.12 400 THR A CA 1
ATOM 3252 C C . THR A 1 400 ? -9.459 10.611 9.315 1.00 70.12 400 THR A C 1
ATOM 3254 O O . THR A 1 400 ? -8.944 9.508 9.128 1.00 70.12 400 THR A O 1
ATOM 3257 N N . ASP A 1 401 ? -10.784 10.758 9.304 1.00 68.69 401 ASP A N 1
ATOM 3258 C CA . ASP A 1 401 ? -11.672 9.617 9.038 1.00 68.69 401 ASP A CA 1
ATOM 3259 C C . ASP A 1 401 ? -11.482 9.048 7.624 1.00 68.69 401 ASP A C 1
ATOM 3261 O O . ASP A 1 401 ? -11.618 7.840 7.430 1.00 68.69 401 ASP A O 1
ATOM 3265 N N . PHE A 1 402 ? -11.081 9.892 6.668 1.00 71.69 402 PHE A N 1
ATOM 3266 C CA . PHE A 1 402 ? -10.684 9.471 5.327 1.00 71.69 402 PHE A CA 1
ATOM 3267 C C . PHE A 1 402 ? -9.369 8.679 5.349 1.00 71.69 402 PHE A C 1
ATOM 3269 O O . PHE A 1 402 ? -9.316 7.558 4.857 1.00 71.69 402 PHE A O 1
ATOM 3276 N N . GLY A 1 403 ? -8.326 9.196 6.006 1.00 72.12 403 GLY A N 1
ATOM 3277 C CA . GLY A 1 403 ? -7.032 8.518 6.120 1.00 72.12 403 GLY A CA 1
ATOM 3278 C C . GLY A 1 403 ? -7.100 7.178 6.854 1.00 72.12 403 GLY A C 1
ATOM 3279 O O . GLY A 1 403 ? -6.399 6.244 6.473 1.00 72.12 403 GLY A O 1
ATOM 3280 N N . LYS A 1 404 ? -7.994 7.027 7.841 1.00 72.44 404 LYS A N 1
ATOM 3281 C CA . LYS A 1 404 ? -8.267 5.726 8.481 1.00 72.44 404 LYS A CA 1
ATOM 3282 C C . LYS A 1 404 ? -8.817 4.697 7.488 1.00 72.44 404 LYS A C 1
ATOM 3284 O O . LYS A 1 404 ? -8.452 3.525 7.580 1.00 72.44 404 LYS A O 1
ATOM 3289 N N . GLN A 1 405 ? -9.677 5.119 6.557 1.00 78.25 405 GLN A N 1
ATOM 3290 C CA . GLN A 1 405 ? -10.228 4.253 5.506 1.00 78.25 405 GLN A CA 1
ATOM 3291 C C . GLN A 1 405 ? -9.171 3.941 4.440 1.00 78.25 405 GLN A C 1
ATOM 3293 O O . GLN A 1 405 ? -8.893 2.771 4.173 1.00 78.25 405 GLN A O 1
ATOM 3298 N N . GLU A 1 406 ? -8.504 4.969 3.914 1.00 84.06 406 GLU A N 1
ATOM 3299 C CA . GLU A 1 406 ? -7.443 4.829 2.909 1.00 84.06 406 GLU A CA 1
ATOM 3300 C C . GLU A 1 406 ? -6.249 4.029 3.434 1.00 84.06 406 GLU A C 1
ATOM 3302 O O . GLU A 1 406 ? -5.616 3.281 2.693 1.00 84.06 406 GLU A O 1
ATOM 3307 N N . GLY A 1 407 ? -5.996 4.062 4.746 1.00 87.19 407 GLY A N 1
ATOM 3308 C CA . GLY A 1 407 ? -5.023 3.209 5.422 1.00 87.19 407 GLY A CA 1
ATOM 3309 C C . GLY A 1 407 ? -5.213 1.712 5.146 1.00 87.19 407 GLY A C 1
ATOM 3310 O O . GLY A 1 407 ? -4.245 0.952 5.256 1.00 87.19 407 GLY A O 1
ATOM 3311 N N . ASN A 1 408 ? -6.425 1.271 4.789 1.00 92.31 408 ASN A N 1
ATOM 3312 C CA . ASN A 1 408 ? -6.762 -0.100 4.392 1.00 92.31 408 ASN A CA 1
ATOM 3313 C C . ASN A 1 408 ? -6.865 -0.303 2.864 1.00 92.31 408 ASN A C 1
ATOM 3315 O O . ASN A 1 408 ? -6.856 -1.459 2.433 1.00 92.31 408 ASN A O 1
ATOM 3319 N N . ASN A 1 409 ? -6.921 0.777 2.076 1.00 93.94 409 ASN A N 1
ATOM 3320 C CA . ASN A 1 409 ? -7.115 0.796 0.622 1.00 93.94 409 ASN A CA 1
ATOM 3321 C C . ASN A 1 409 ? -5.918 1.446 -0.112 1.00 93.94 409 ASN A C 1
ATOM 3323 O O . ASN A 1 409 ? -6.052 2.538 -0.657 1.00 93.94 409 ASN A O 1
ATOM 3327 N N . PRO A 1 410 ? -4.712 0.844 -0.100 1.00 94.00 410 PRO A N 1
ATOM 3328 C CA . PRO A 1 410 ? -3.606 1.350 -0.910 1.00 94.00 410 PRO A CA 1
ATOM 3329 C C . PRO A 1 410 ? -3.968 1.442 -2.398 1.00 94.00 410 PRO A C 1
ATOM 3331 O O . PRO A 1 410 ? -4.733 0.635 -2.919 1.00 94.00 410 PRO A O 1
ATOM 3334 N N . PHE A 1 411 ? -3.334 2.370 -3.114 1.00 92.62 411 PHE A N 1
ATOM 3335 C CA . PHE A 1 411 ? -3.504 2.465 -4.563 1.00 92.62 411 PHE A CA 1
ATOM 3336 C C . PHE A 1 411 ? -2.909 1.244 -5.288 1.00 92.62 411 PHE A C 1
ATOM 3338 O O . PHE A 1 411 ? -1.928 0.649 -4.827 1.00 92.62 411 PHE A O 1
ATOM 3345 N N . LEU A 1 412 ? -3.460 0.913 -6.460 1.00 97.50 412 LEU A N 1
ATOM 3346 C CA . LEU A 1 412 ? -2.937 -0.106 -7.372 1.00 97.50 412 LEU A CA 1
ATOM 3347 C C . LEU A 1 412 ? -3.225 0.276 -8.831 1.00 97.50 412 LEU A C 1
ATOM 3349 O O . LEU A 1 412 ? -4.375 0.357 -9.253 1.00 97.50 412 LEU A O 1
ATOM 3353 N N . TYR A 1 413 ? -2.160 0.429 -9.616 1.00 98.25 413 TYR A N 1
ATOM 3354 C CA . TYR A 1 413 ? -2.204 0.574 -11.069 1.00 98.25 413 TYR A CA 1
ATOM 3355 C C . TYR A 1 413 ? -1.518 -0.618 -11.731 1.00 98.25 413 TYR A C 1
ATOM 3357 O O . TYR A 1 413 ? -0.378 -0.961 -11.399 1.00 98.25 413 TYR A O 1
ATOM 3365 N N . VAL A 1 414 ? -2.201 -1.232 -12.696 1.00 98.75 414 VAL A N 1
ATOM 3366 C CA . VAL A 1 414 ? -1.684 -2.368 -13.465 1.00 98.75 414 VAL A CA 1
ATOM 3367 C C . VAL A 1 414 ? -1.562 -1.989 -14.931 1.00 98.75 414 VAL A C 1
ATOM 3369 O O . VAL A 1 414 ? -2.537 -1.608 -15.572 1.00 98.75 414 VAL A O 1
ATOM 3372 N N . ILE A 1 415 ? -0.363 -2.141 -15.483 1.00 98.56 415 ILE A N 1
ATOM 3373 C CA . ILE A 1 415 ? -0.081 -1.985 -16.911 1.00 98.56 415 ILE A CA 1
ATOM 3374 C C . ILE A 1 415 ? 0.331 -3.344 -17.453 1.00 98.56 415 ILE A C 1
ATOM 3376 O O . ILE A 1 415 ? 1.124 -4.061 -16.839 1.00 98.56 415 ILE A O 1
ATOM 3380 N N . ILE A 1 416 ? -0.188 -3.687 -18.626 1.00 98.06 416 ILE A N 1
ATOM 3381 C CA . ILE A 1 416 ? 0.165 -4.918 -19.331 1.00 98.06 416 ILE A CA 1
ATOM 3382 C C . ILE A 1 416 ? 0.971 -4.609 -20.602 1.00 98.06 416 ILE A C 1
ATOM 3384 O O . ILE A 1 416 ? 0.869 -3.493 -21.137 1.00 98.06 416 ILE A O 1
ATOM 3388 N N . PRO A 1 417 ? 1.734 -5.592 -21.124 1.00 97.44 417 PRO A N 1
ATOM 3389 C CA . PRO A 1 417 ? 2.453 -5.458 -22.384 1.00 97.44 417 PRO A CA 1
ATOM 3390 C C . PRO A 1 417 ? 1.560 -4.927 -23.507 1.00 97.44 417 PRO A C 1
ATOM 3392 O O . PRO A 1 417 ? 0.404 -5.329 -23.641 1.00 97.44 417 PRO A O 1
ATOM 3395 N N . LYS A 1 418 ? 2.101 -4.041 -24.346 1.00 96.06 418 LYS A N 1
ATOM 3396 C CA . LYS A 1 418 ? 1.363 -3.338 -25.404 1.00 96.06 418 LYS A CA 1
ATOM 3397 C C . LYS A 1 418 ? 0.656 -4.292 -26.369 1.00 96.06 418 LYS A C 1
ATOM 3399 O O . LYS A 1 418 ? -0.462 -4.020 -26.781 1.00 96.06 418 LYS A O 1
ATOM 3404 N N . ASN A 1 419 ? 1.273 -5.429 -26.689 1.00 94.88 419 ASN A N 1
ATOM 3405 C CA . ASN A 1 419 ? 0.692 -6.467 -27.546 1.00 94.88 419 ASN A CA 1
ATOM 3406 C C . ASN A 1 419 ? -0.442 -7.266 -26.877 1.00 94.88 419 ASN A C 1
ATOM 3408 O O . ASN A 1 419 ? -1.149 -7.994 -27.565 1.00 94.88 419 ASN A O 1
ATOM 3412 N N . LEU A 1 420 ? -0.591 -7.166 -25.555 1.00 97.06 420 LEU A N 1
ATOM 3413 C CA . LEU A 1 420 ? -1.663 -7.803 -24.792 1.00 97.06 420 LEU A CA 1
ATOM 3414 C C . LEU A 1 420 ? -2.818 -6.838 -24.507 1.00 97.06 420 LEU A C 1
ATOM 3416 O O . LEU A 1 420 ? -3.862 -7.271 -24.019 1.00 97.06 420 LEU A O 1
ATOM 3420 N N . ARG A 1 421 ? -2.679 -5.550 -24.838 1.00 95.88 421 ARG A N 1
ATOM 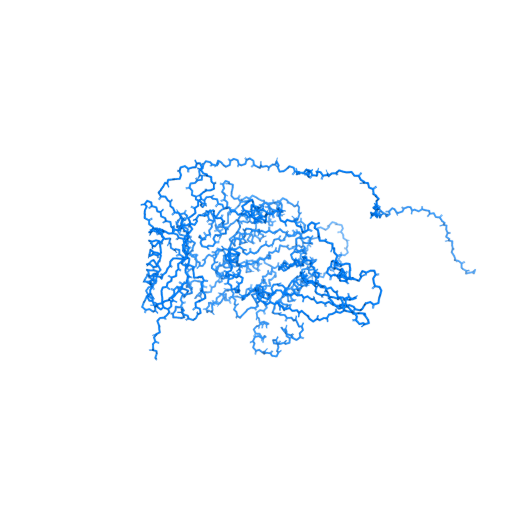3421 C CA . ARG A 1 421 ? -3.775 -4.580 -24.756 1.00 95.88 421 ARG A CA 1
ATOM 3422 C C . ARG A 1 421 ? -4.855 -4.905 -25.784 1.00 95.88 421 ARG A C 1
ATOM 3424 O O . ARG A 1 421 ? -4.605 -5.505 -26.821 1.00 95.88 421 ARG A O 1
ATOM 3431 N N . HIS A 1 422 ? -6.081 -4.545 -25.434 1.00 95.25 422 HIS A N 1
ATOM 3432 C CA . HIS A 1 422 ? -7.335 -4.876 -26.132 1.00 95.25 422 HIS A CA 1
ATOM 3433 C C . HIS A 1 422 ? -7.583 -6.375 -26.402 1.00 95.25 422 HIS A C 1
ATOM 3435 O O . HIS A 1 422 ? -8.463 -6.722 -27.185 1.00 95.25 422 HIS A O 1
ATOM 3441 N N . THR A 1 423 ? -6.850 -7.277 -25.740 1.00 97.25 423 THR A N 1
ATOM 3442 C CA . THR A 1 423 ? -7.102 -8.725 -25.806 1.00 97.25 423 THR A CA 1
ATOM 3443 C C . THR A 1 423 ? -8.163 -9.166 -24.794 1.00 97.25 423 THR A C 1
ATOM 3445 O O . THR A 1 423 ? -8.532 -8.424 -23.881 1.00 97.25 423 THR A O 1
ATOM 3448 N N . THR A 1 424 ? -8.608 -10.422 -24.895 1.00 96.56 424 THR A N 1
ATOM 3449 C CA . THR A 1 424 ? -9.516 -11.044 -23.918 1.00 96.56 424 THR A CA 1
ATOM 3450 C C . THR A 1 424 ? -8.987 -10.959 -22.485 1.00 96.56 424 THR A C 1
ATOM 3452 O O . THR A 1 424 ? -9.756 -10.671 -21.572 1.00 96.56 424 THR A O 1
ATOM 3455 N N . MET A 1 425 ? -7.680 -11.136 -22.278 1.00 97.00 425 MET A N 1
ATOM 3456 C CA . MET A 1 425 ? -7.064 -11.000 -20.956 1.00 97.00 425 MET A CA 1
ATOM 3457 C C . MET A 1 425 ? -7.100 -9.554 -20.451 1.00 97.00 425 MET A C 1
ATOM 3459 O O . MET A 1 425 ? -7.360 -9.334 -19.273 1.00 97.00 425 MET A O 1
ATOM 3463 N N . HIS A 1 426 ? -6.894 -8.562 -21.323 1.00 97.81 426 HIS A N 1
ATOM 3464 C CA . HIS A 1 426 ? -7.011 -7.152 -20.939 1.00 97.81 426 HIS A CA 1
ATOM 3465 C C . HIS A 1 426 ? -8.437 -6.802 -20.510 1.00 97.81 426 HIS A C 1
ATOM 3467 O O . HIS A 1 426 ? -8.633 -6.153 -19.486 1.00 97.81 426 HIS A O 1
ATOM 3473 N N . ASN A 1 427 ? -9.435 -7.279 -21.258 1.00 97.75 427 ASN A N 1
ATOM 3474 C CA . ASN A 1 427 ? -10.840 -7.091 -20.907 1.00 97.75 427 ASN A CA 1
ATOM 3475 C C . ASN A 1 427 ? -11.188 -7.806 -19.595 1.00 97.75 427 ASN A C 1
ATOM 3477 O O . ASN A 1 427 ? -11.929 -7.261 -18.782 1.00 97.75 427 ASN A O 1
ATOM 3481 N N . GLN A 1 428 ? -10.626 -8.995 -19.352 1.00 98.31 428 GLN A N 1
ATOM 3482 C CA . GLN A 1 428 ? -10.801 -9.688 -18.078 1.00 98.31 428 GLN A CA 1
ATOM 3483 C C . GLN A 1 428 ? -10.160 -8.924 -16.913 1.00 98.31 428 GLN A C 1
ATOM 3485 O O . GLN A 1 428 ? -10.783 -8.794 -15.864 1.00 98.31 428 GLN A O 1
ATOM 3490 N N . LEU A 1 429 ? -8.958 -8.376 -17.103 1.00 98.56 429 LEU A N 1
ATOM 3491 C CA . LEU A 1 429 ? -8.284 -7.559 -16.097 1.00 98.56 429 LEU A CA 1
ATOM 3492 C C . LEU A 1 429 ? -9.113 -6.312 -15.736 1.00 98.56 429 LEU A C 1
ATOM 3494 O O . LEU A 1 429 ? -9.251 -6.016 -14.556 1.00 98.56 429 LEU A O 1
ATOM 3498 N N . ARG A 1 430 ? -9.729 -5.645 -16.728 1.00 98.25 430 ARG A N 1
ATOM 3499 C CA . ARG A 1 430 ? -10.666 -4.519 -16.509 1.00 98.25 430 ARG A CA 1
ATOM 3500 C C . ARG A 1 430 ? -11.934 -4.926 -15.763 1.00 98.25 430 ARG A C 1
ATOM 3502 O O . ARG A 1 430 ? -12.457 -4.156 -14.980 1.00 98.25 430 ARG A O 1
ATOM 3509 N N . ARG A 1 431 ? -12.454 -6.135 -15.983 1.00 97.62 431 ARG A N 1
ATOM 3510 C CA . ARG A 1 431 ? -13.592 -6.630 -15.185 1.00 97.62 431 ARG A CA 1
ATOM 3511 C C . ARG A 1 431 ? -13.179 -6.858 -13.735 1.00 97.62 431 ARG A C 1
ATOM 3513 O O . ARG A 1 431 ? -13.909 -6.500 -12.823 1.00 97.62 431 ARG A O 1
ATOM 3520 N N . ASN A 1 432 ? -11.991 -7.420 -13.532 1.00 98.19 432 ASN A N 1
ATOM 3521 C CA . ASN A 1 432 ? -11.464 -7.684 -12.200 1.00 98.19 432 ASN A CA 1
ATOM 3522 C C . ASN A 1 432 ? -11.064 -6.406 -11.441 1.00 98.19 432 ASN A C 1
ATOM 3524 O O . ASN A 1 432 ? -10.943 -6.477 -10.221 1.00 98.19 432 ASN A O 1
ATOM 3528 N N . SER A 1 433 ? -10.862 -5.262 -12.112 1.00 97.56 433 SER A N 1
ATOM 3529 C CA . SER A 1 433 ? -10.541 -3.992 -11.439 1.00 97.56 433 SER A CA 1
ATOM 3530 C C . SER A 1 433 ? -11.700 -3.371 -10.675 1.00 97.56 433 SER A C 1
ATOM 3532 O O . SER A 1 433 ? -11.470 -2.595 -9.750 1.00 97.56 433 SER A O 1
ATOM 3534 N N . GLU A 1 434 ? -12.927 -3.770 -11.004 1.00 95.62 434 GLU A N 1
ATOM 3535 C CA . GLU A 1 434 ? -14.144 -3.328 -10.315 1.00 95.62 434 GLU A CA 1
ATOM 3536 C C . GLU A 1 434 ? -14.449 -4.143 -9.045 1.00 95.62 434 GLU A C 1
ATOM 3538 O O . GLU A 1 434 ? -15.326 -3.781 -8.248 1.00 95.62 434 GLU A O 1
ATOM 3543 N N . GLU A 1 435 ? -13.715 -5.237 -8.837 1.00 96.38 435 GLU A N 1
ATOM 3544 C CA . GLU A 1 435 ? -13.888 -6.184 -7.739 1.00 96.38 435 GLU A CA 1
ATOM 3545 C C . GLU A 1 435 ? -12.911 -5.922 -6.584 1.00 96.38 435 GLU A C 1
ATOM 3547 O O . GLU A 1 435 ? -11.856 -5.311 -6.743 1.00 96.38 435 GLU A O 1
ATOM 3552 N N . LEU A 1 436 ? -13.247 -6.438 -5.398 1.00 97.25 436 LEU A N 1
ATOM 3553 C CA . LEU A 1 436 ? -12.363 -6.389 -4.233 1.00 97.25 436 LEU A CA 1
ATOM 3554 C C . LEU A 1 436 ? -11.145 -7.301 -4.442 1.00 97.25 436 LEU A C 1
ATOM 3556 O O . LEU A 1 436 ? -11.278 -8.529 -4.483 1.00 97.25 436 LEU A O 1
ATOM 3560 N N . VAL A 1 437 ? -9.951 -6.723 -4.518 1.00 97.69 437 VAL A N 1
ATOM 3561 C CA . VAL A 1 437 ? -8.686 -7.446 -4.719 1.00 97.69 437 VAL A CA 1
ATOM 3562 C C . VAL A 1 437 ? -7.752 -7.279 -3.523 1.00 97.69 437 VAL A C 1
ATOM 3564 O O . VAL A 1 437 ? -7.878 -6.347 -2.736 1.00 97.69 437 VAL A O 1
ATOM 3567 N N . THR A 1 438 ? -6.819 -8.212 -3.354 1.00 97.88 438 THR A N 1
ATOM 3568 C CA . THR A 1 438 ? -5.901 -8.268 -2.209 1.00 97.88 438 THR A CA 1
ATOM 3569 C C . THR A 1 438 ? -4.478 -8.598 -2.643 1.00 97.88 438 THR A C 1
ATOM 3571 O O . THR A 1 438 ? -4.231 -9.077 -3.752 1.00 97.88 438 THR A O 1
ATOM 3574 N N . HIS A 1 439 ? -3.524 -8.439 -1.727 1.00 97.81 439 HIS A N 1
ATOM 3575 C CA . HIS A 1 439 ? -2.141 -8.903 -1.905 1.00 97.81 439 HIS A CA 1
ATOM 3576 C C . HIS A 1 439 ? -2.040 -10.400 -2.270 1.00 97.81 439 HIS A C 1
ATOM 3578 O O . HIS A 1 439 ? -1.117 -10.804 -2.980 1.00 97.81 439 HIS A O 1
ATOM 3584 N N . HIS A 1 440 ? -3.005 -11.240 -1.860 1.00 97.38 440 HIS A N 1
ATOM 3585 C CA . HIS A 1 440 ? -3.031 -12.650 -2.273 1.00 97.38 440 HIS A CA 1
ATOM 3586 C C . HIS A 1 440 ? -3.243 -12.798 -3.782 1.00 97.38 440 HIS A C 1
ATOM 3588 O O . HIS A 1 440 ? -2.659 -13.691 -4.398 1.00 97.38 440 HIS A O 1
ATOM 3594 N N . ASP A 1 441 ? -4.064 -11.935 -4.378 1.00 98.12 441 ASP A N 1
ATOM 3595 C CA . ASP A 1 441 ? -4.352 -11.950 -5.810 1.00 98.12 441 ASP A CA 1
ATOM 3596 C C . ASP A 1 441 ? -3.137 -11.479 -6.619 1.00 98.12 441 ASP A C 1
ATOM 3598 O O . ASP A 1 441 ? -2.821 -12.076 -7.649 1.00 98.12 441 ASP A O 1
ATOM 3602 N N . LEU A 1 442 ? -2.374 -10.497 -6.117 1.00 98.06 442 LEU A N 1
ATOM 3603 C CA . LEU A 1 442 ? -1.093 -10.102 -6.720 1.00 98.06 442 LEU A CA 1
ATOM 3604 C C . LEU A 1 442 ? -0.089 -11.258 -6.729 1.00 98.06 442 LEU A C 1
ATOM 3606 O O . LEU A 1 442 ? 0.480 -11.561 -7.778 1.00 98.06 442 LEU A O 1
ATOM 3610 N N . HIS A 1 443 ? 0.071 -11.967 -5.606 1.00 97.62 443 HIS A N 1
ATOM 3611 C CA . HIS A 1 443 ? 0.953 -13.136 -5.552 1.00 97.62 443 HIS A CA 1
ATOM 3612 C C . HIS A 1 443 ? 0.556 -14.203 -6.582 1.00 97.62 443 HIS A C 1
ATOM 3614 O O . HIS A 1 443 ? 1.398 -14.693 -7.341 1.00 97.62 443 HIS A O 1
ATOM 3620 N N . SER A 1 444 ? -0.737 -14.540 -6.650 1.00 97.31 444 SER A N 1
ATOM 3621 C CA . SER A 1 444 ? -1.258 -15.490 -7.640 1.00 97.31 444 SER A CA 1
ATOM 3622 C C . SER A 1 444 ? -1.053 -14.993 -9.072 1.00 97.31 444 SER A C 1
ATOM 3624 O O . SER A 1 444 ? -0.693 -15.782 -9.942 1.00 97.31 444 SER A O 1
ATOM 3626 N N . THR A 1 445 ? -1.197 -13.691 -9.315 1.00 98.19 445 THR A N 1
ATOM 3627 C CA . THR A 1 445 ? -0.969 -13.066 -10.627 1.00 98.19 445 THR A CA 1
ATOM 3628 C C . THR A 1 445 ? 0.486 -13.181 -11.067 1.00 98.19 445 THR A C 1
ATOM 3630 O O . THR A 1 445 ? 0.751 -13.578 -12.200 1.00 98.19 445 THR A O 1
ATOM 3633 N N . PHE A 1 446 ? 1.445 -12.902 -10.182 1.00 97.94 446 PHE A N 1
ATOM 3634 C CA . PHE A 1 446 ? 2.873 -13.010 -10.505 1.00 97.94 446 PHE A CA 1
ATOM 3635 C C . PHE A 1 446 ? 3.265 -14.453 -10.833 1.00 97.94 446 PHE A C 1
ATOM 3637 O O . PHE A 1 446 ? 3.998 -14.705 -11.789 1.00 97.94 446 PHE A O 1
ATOM 3644 N N . LYS A 1 447 ? 2.713 -15.426 -10.103 1.00 95.94 447 LYS A N 1
ATOM 3645 C CA . LYS A 1 447 ? 2.901 -16.843 -10.430 1.00 95.94 447 LYS A CA 1
ATOM 3646 C C . LYS A 1 447 ? 2.244 -17.243 -11.750 1.00 95.94 447 LYS A C 1
ATOM 3648 O O . LYS A 1 447 ? 2.846 -18.000 -12.507 1.00 95.94 447 LYS A O 1
ATOM 3653 N N . ASP A 1 448 ? 1.040 -16.749 -12.031 1.00 97.25 448 ASP A N 1
ATOM 3654 C CA . ASP A 1 448 ? 0.319 -17.013 -13.281 1.00 97.25 448 ASP A CA 1
ATOM 3655 C C . ASP A 1 448 ? 1.104 -16.500 -14.494 1.00 97.25 448 ASP A C 1
ATOM 3657 O O . ASP A 1 448 ? 1.308 -17.251 -15.448 1.00 97.25 448 ASP A O 1
ATOM 3661 N N . ILE A 1 449 ? 1.623 -15.266 -14.417 1.00 97.62 449 ILE A N 1
ATOM 3662 C CA . ILE A 1 449 ? 2.478 -14.652 -15.447 1.00 97.62 449 ILE A CA 1
ATOM 3663 C C . ILE A 1 449 ? 3.721 -15.503 -15.709 1.00 97.62 449 ILE A C 1
ATOM 3665 O O . ILE A 1 449 ? 4.103 -15.682 -16.864 1.00 97.62 449 ILE A O 1
ATOM 3669 N N . LEU A 1 450 ? 4.365 -16.001 -14.652 1.00 96.38 450 LEU A N 1
ATOM 3670 C CA . LEU A 1 450 ? 5.614 -16.744 -14.777 1.00 96.38 450 LEU A CA 1
ATOM 3671 C C . LEU A 1 450 ? 5.410 -18.162 -15.321 1.00 96.38 450 LEU A C 1
ATOM 3673 O O . LEU A 1 450 ? 6.129 -18.585 -16.222 1.00 96.38 450 LEU A O 1
ATOM 3677 N N . TYR A 1 451 ? 4.459 -18.906 -14.754 1.00 94.75 451 TYR A N 1
ATOM 3678 C CA . TYR A 1 451 ? 4.409 -20.361 -14.913 1.00 94.75 451 TYR A CA 1
ATOM 3679 C C . TYR A 1 451 ? 3.294 -20.868 -15.831 1.00 94.75 451 TYR A C 1
ATOM 3681 O O . TYR A 1 451 ? 3.446 -21.942 -16.407 1.00 94.75 451 TYR A O 1
ATOM 3689 N N . TYR A 1 452 ? 2.185 -20.139 -15.989 1.00 95.88 452 TYR A N 1
ATOM 3690 C CA . TYR A 1 452 ? 0.964 -20.713 -16.574 1.00 95.88 452 TYR A CA 1
ATOM 3691 C C . TYR A 1 452 ? 0.464 -19.964 -17.811 1.00 95.88 452 TYR A C 1
ATOM 3693 O O . TYR A 1 452 ? 0.141 -20.587 -18.823 1.00 95.88 452 TYR A O 1
ATOM 3701 N N . GLN A 1 453 ? 0.427 -18.631 -17.775 1.00 96.50 453 GLN A N 1
ATOM 3702 C CA . GLN A 1 453 ? -0.012 -17.820 -18.912 1.00 96.50 453 GLN A CA 1
ATOM 3703 C C . GLN A 1 453 ? 0.836 -17.997 -20.184 1.00 96.50 453 GLN A C 1
ATOM 3705 O O . GLN A 1 453 ? 0.228 -18.062 -21.262 1.00 96.50 453 GLN A O 1
ATOM 3710 N N . PRO A 1 454 ? 2.180 -18.155 -20.119 1.00 94.62 454 PRO A N 1
ATOM 3711 C CA . PRO A 1 454 ? 3.004 -18.313 -21.318 1.00 94.62 454 PRO A CA 1
ATOM 3712 C C . PRO A 1 454 ? 2.581 -19.485 -22.213 1.00 94.62 454 PRO A C 1
ATOM 3714 O O . PRO A 1 454 ? 2.621 -19.358 -23.433 1.00 94.62 454 PRO A O 1
ATOM 3717 N N . VAL A 1 455 ? 2.092 -20.589 -21.631 1.00 94.38 455 VAL A N 1
ATOM 3718 C CA . VAL A 1 455 ? 1.642 -21.786 -22.374 1.00 94.38 455 VAL A CA 1
ATOM 3719 C C . VAL A 1 455 ? 0.469 -21.474 -23.307 1.00 94.38 455 VAL A C 1
ATOM 3721 O O . VAL A 1 455 ? 0.343 -22.063 -24.375 1.00 94.38 455 VAL A O 1
ATOM 3724 N N . SER A 1 456 ? -0.377 -20.517 -22.925 1.00 94.69 456 SER A N 1
ATOM 3725 C CA . SER A 1 456 ? -1.540 -20.091 -23.711 1.00 94.69 456 SER A CA 1
ATOM 3726 C C . SER A 1 456 ? -1.293 -18.814 -24.514 1.00 94.69 456 SER A C 1
ATOM 3728 O O . SER A 1 456 ? -2.243 -18.224 -25.025 1.00 94.69 456 SER A O 1
ATOM 3730 N N . SER A 1 457 ? -0.043 -18.337 -24.581 1.00 94.06 457 SER A N 1
ATOM 3731 C CA . SER A 1 457 ? 0.278 -16.998 -25.094 1.00 94.06 457 SER A CA 1
ATOM 3732 C C . SER A 1 457 ? -0.602 -15.912 -24.461 1.00 94.06 457 SER A C 1
ATOM 3734 O O . SER A 1 457 ? -1.063 -15.001 -25.143 1.00 94.06 457 SER A O 1
ATOM 3736 N N . PHE A 1 458 ? -0.848 -16.036 -23.152 1.00 96.00 458 PHE A N 1
ATOM 3737 C CA . PHE A 1 458 ? -1.645 -15.097 -22.363 1.00 96.00 458 PHE A CA 1
ATOM 3738 C C . PHE A 1 458 ? -3.113 -14.933 -22.821 1.00 96.00 458 PHE A C 1
ATOM 3740 O O . PHE A 1 458 ? -3.706 -13.867 -22.667 1.00 96.00 458 PHE A O 1
ATOM 3747 N N . SER A 1 459 ? -3.715 -15.977 -23.400 1.00 96.06 459 SER A N 1
ATOM 3748 C CA . SER A 1 459 ? -5.127 -15.970 -23.826 1.00 96.06 459 SER A CA 1
ATOM 3749 C C . SER A 1 459 ? -6.073 -16.653 -22.834 1.00 96.06 459 SER A C 1
ATOM 3751 O O . SER A 1 459 ? -7.288 -16.449 -22.895 1.00 96.06 459 SER A O 1
ATOM 3753 N N . ASN A 1 460 ? -5.543 -17.463 -21.912 1.00 97.44 460 ASN A N 1
ATOM 3754 C CA . ASN A 1 460 ? -6.365 -18.247 -21.005 1.00 97.44 460 ASN A CA 1
ATOM 3755 C C .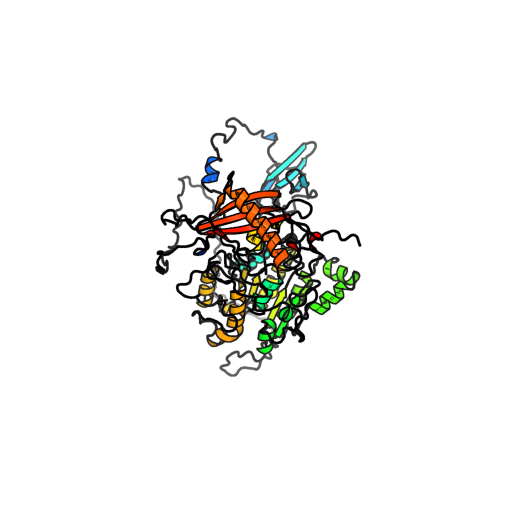 ASN A 1 460 ? -6.850 -17.423 -19.798 1.00 97.44 460 ASN A C 1
ATOM 3757 O O . ASN A 1 460 ? -6.110 -17.184 -18.843 1.00 97.44 460 ASN A O 1
ATOM 3761 N N . VAL A 1 461 ? -8.141 -17.092 -19.818 1.00 97.75 461 VAL A N 1
ATOM 3762 C CA . VAL A 1 461 ? -8.844 -16.371 -18.746 1.00 97.75 461 VAL A CA 1
ATOM 3763 C C . VAL A 1 461 ? -9.716 -17.276 -17.866 1.00 97.75 461 VAL A C 1
ATOM 3765 O O . VAL A 1 461 ? -10.522 -16.779 -17.080 1.00 97.75 461 VAL A O 1
ATOM 3768 N N . THR A 1 462 ? -9.629 -18.605 -17.983 1.00 97.50 462 THR A N 1
ATOM 3769 C CA . THR A 1 462 ? -10.422 -19.509 -17.134 1.00 97.50 462 THR A CA 1
ATOM 3770 C C . THR A 1 462 ? -9.965 -19.428 -15.684 1.00 97.50 462 THR A C 1
ATOM 3772 O O . THR A 1 462 ? -8.759 -19.348 -15.423 1.00 97.50 462 THR A O 1
ATOM 3775 N N . PHE A 1 463 ? -10.924 -19.488 -14.753 1.00 96.06 463 PHE A N 1
ATOM 3776 C CA . PHE A 1 463 ? -10.644 -19.585 -13.323 1.00 96.06 463 PHE A CA 1
ATOM 3777 C C . PHE A 1 463 ? -9.682 -20.743 -13.040 1.00 96.06 463 PHE A C 1
ATOM 3779 O O . PHE A 1 463 ? -9.756 -21.804 -13.665 1.00 96.06 463 PHE A O 1
ATOM 3786 N N . MET A 1 464 ? -8.751 -20.512 -12.117 1.00 93.12 464 MET A N 1
ATOM 3787 C CA . MET A 1 464 ? -7.753 -21.488 -11.709 1.00 93.12 464 MET A CA 1
ATOM 3788 C C . MET A 1 464 ? -7.328 -21.213 -10.270 1.00 93.12 464 MET A C 1
ATOM 3790 O O . MET A 1 464 ? -7.016 -20.074 -9.917 1.00 93.12 464 MET A O 1
ATOM 3794 N N . LYS A 1 465 ? -7.278 -22.268 -9.456 1.00 89.69 465 LYS A N 1
ATOM 3795 C CA . LYS A 1 465 ? -6.797 -22.216 -8.076 1.00 89.69 465 LYS A CA 1
ATOM 3796 C C . LYS A 1 465 ? -5.355 -22.710 -8.015 1.00 89.69 465 LYS A C 1
ATOM 3798 O O . LYS A 1 465 ? -5.039 -23.753 -8.576 1.00 89.69 465 LYS A O 1
ATOM 3803 N N . PHE A 1 466 ? -4.484 -21.958 -7.346 1.00 86.25 466 PHE A N 1
ATOM 3804 C CA . PHE A 1 466 ? -3.066 -22.299 -7.217 1.00 86.25 466 PHE A CA 1
ATOM 3805 C C . PHE A 1 466 ? -2.800 -22.966 -5.865 1.00 86.25 466 PHE A C 1
ATOM 3807 O O . PHE A 1 466 ? -2.954 -22.322 -4.828 1.00 86.25 466 PHE A O 1
ATOM 3814 N N . ASP A 1 467 ? -2.315 -24.209 -5.861 1.00 76.19 467 ASP A N 1
ATOM 3815 C CA . ASP A 1 467 ? -2.065 -24.965 -4.619 1.00 76.19 467 ASP A CA 1
ATOM 3816 C C . ASP A 1 467 ? -1.091 -24.260 -3.664 1.00 76.19 467 ASP A C 1
ATOM 3818 O O . ASP A 1 467 ? -1.245 -24.302 -2.446 1.00 76.19 467 ASP A O 1
ATOM 3822 N N . SER A 1 468 ? -0.099 -23.551 -4.208 1.00 69.94 468 SER A N 1
ATOM 3823 C CA . SER A 1 468 ? 0.897 -22.821 -3.414 1.00 69.94 468 SER A CA 1
ATOM 3824 C C . SER A 1 468 ? 0.352 -21.583 -2.696 1.00 69.94 468 SER A C 1
ATOM 3826 O O . SER A 1 468 ? 0.987 -21.103 -1.761 1.00 69.94 468 SER A O 1
ATOM 3828 N N . ASN A 1 469 ? -0.775 -21.039 -3.163 1.00 71.69 469 ASN A N 1
ATOM 3829 C CA . ASN A 1 469 ? -1.444 -19.876 -2.587 1.00 71.69 469 ASN A CA 1
ATOM 3830 C C . ASN A 1 469 ? -2.963 -20.053 -2.750 1.00 71.69 469 ASN A C 1
ATOM 3832 O O . ASN A 1 469 ? -3.579 -19.403 -3.599 1.00 71.69 469 ASN A O 1
ATOM 3836 N N . PRO A 1 470 ? -3.591 -20.926 -1.943 1.00 77.38 470 PRO A N 1
ATOM 3837 C CA . PRO A 1 470 ? -4.990 -21.305 -2.131 1.00 77.38 470 PRO A CA 1
ATOM 3838 C C . PRO A 1 470 ? -5.973 -20.161 -1.840 1.00 77.38 470 PRO A C 1
ATOM 3840 O O . PRO A 1 470 ? -7.180 -20.354 -1.984 1.00 77.38 470 PRO A O 1
ATOM 3843 N N . ARG A 1 471 ? -5.471 -19.002 -1.390 1.00 89.38 471 ARG A N 1
ATOM 3844 C CA . ARG A 1 471 ? -6.257 -17.860 -0.915 1.00 89.38 471 ARG A CA 1
ATOM 3845 C C . ARG A 1 471 ? -6.341 -16.694 -1.908 1.00 89.38 471 ARG A C 1
ATOM 3847 O O . ARG A 1 471 ? -7.075 -15.754 -1.635 1.00 89.38 471 ARG A O 1
ATOM 3854 N N . GLY A 1 472 ? -5.603 -16.729 -3.022 1.00 92.88 472 GLY A N 1
ATOM 3855 C CA . GLY A 1 472 ? -5.580 -15.653 -4.020 1.00 92.88 472 GLY A CA 1
ATOM 3856 C C . GLY A 1 472 ? -5.898 -16.137 -5.427 1.00 92.88 472 GLY A C 1
ATOM 3857 O O . GLY A 1 472 ? -5.537 -17.255 -5.798 1.00 92.88 472 GLY A O 1
ATOM 3858 N N . SER A 1 473 ? -6.512 -15.279 -6.236 1.00 95.50 473 SER A N 1
ATOM 3859 C CA . SER A 1 473 ? -6.818 -15.536 -7.647 1.00 95.50 473 SER A CA 1
ATOM 3860 C C . SER A 1 473 ? -6.020 -14.603 -8.556 1.00 95.50 473 SER A C 1
ATOM 3862 O O . SER A 1 473 ? -5.809 -13.444 -8.227 1.00 95.50 473 SER A O 1
ATOM 3864 N N . SER A 1 474 ? -5.559 -15.096 -9.706 1.00 97.50 474 SER A N 1
ATOM 3865 C CA . SER A 1 474 ? -4.862 -14.245 -10.681 1.00 97.50 474 SER A CA 1
ATOM 3866 C C . SER A 1 474 ? -5.802 -13.169 -11.227 1.00 97.50 474 SER A C 1
ATOM 3868 O O . SER A 1 474 ? -6.897 -13.489 -11.687 1.00 97.50 474 SER A O 1
ATOM 3870 N N . LEU A 1 475 ? -5.345 -11.916 -11.258 1.00 98.25 475 LEU A N 1
ATOM 3871 C CA . LEU A 1 475 ? -6.066 -10.785 -11.842 1.00 98.25 475 LEU A CA 1
ATOM 3872 C C . LEU A 1 475 ? -6.247 -10.923 -13.364 1.00 98.25 475 LEU A C 1
ATOM 3874 O O . LEU A 1 475 ? -7.058 -10.212 -13.949 1.00 98.25 475 LEU A O 1
ATOM 3878 N N . LEU A 1 476 ? -5.525 -11.845 -14.011 1.00 98.25 476 LEU A N 1
ATOM 3879 C CA . LEU A 1 476 ? -5.605 -12.116 -15.452 1.00 98.25 476 LEU A CA 1
ATOM 3880 C C . LEU A 1 476 ? -6.684 -13.151 -15.818 1.00 98.25 476 LEU A C 1
ATOM 3882 O O . LEU A 1 476 ? -6.920 -13.409 -16.998 1.00 98.25 476 LEU A O 1
ATOM 3886 N N . ARG A 1 477 ? -7.326 -13.768 -14.821 1.00 97.88 477 ARG A N 1
ATOM 3887 C CA . ARG A 1 477 ? -8.317 -14.840 -14.988 1.00 97.88 477 ARG A CA 1
ATOM 3888 C C . ARG A 1 477 ? -9.654 -14.435 -14.387 1.00 97.88 477 ARG A C 1
ATOM 3890 O O . ARG A 1 477 ? -9.711 -13.577 -13.514 1.00 97.88 477 ARG A O 1
ATOM 3897 N N . ARG A 1 478 ? -10.735 -15.077 -14.827 1.00 97.62 478 ARG A N 1
ATOM 3898 C CA . ARG A 1 478 ? -12.024 -14.994 -14.134 1.00 97.62 478 ARG A CA 1
ATOM 3899 C C . ARG A 1 478 ? -11.857 -15.436 -12.683 1.00 97.62 478 ARG A C 1
ATOM 3901 O O . ARG A 1 478 ? -11.143 -16.405 -12.412 1.00 97.62 478 ARG A O 1
ATOM 3908 N N . PHE A 1 479 ? -12.518 -14.730 -11.774 1.00 96.50 479 PHE A N 1
ATOM 3909 C CA . PHE A 1 479 ? -12.697 -15.196 -10.404 1.00 96.50 479 PHE A CA 1
ATOM 3910 C C . PHE A 1 479 ? -13.692 -16.362 -10.348 1.00 96.50 479 PHE A C 1
ATOM 3912 O O . PHE A 1 479 ? -14.283 -16.729 -11.362 1.00 96.50 479 PHE A O 1
ATOM 3919 N N . GLU A 1 480 ? -13.798 -17.000 -9.183 1.00 93.88 480 GLU A N 1
ATOM 3920 C CA . GLU A 1 480 ? -14.642 -18.181 -8.989 1.00 93.88 480 GLU A CA 1
ATOM 3921 C C . GLU A 1 480 ? -16.121 -17.845 -9.231 1.00 93.88 480 GLU A C 1
ATOM 3923 O O . GLU A 1 480 ? -16.676 -16.945 -8.596 1.00 93.88 480 GLU A O 1
ATOM 3928 N N . ASP A 1 481 ? -16.753 -18.561 -10.164 1.00 91.25 481 ASP A N 1
ATOM 3929 C CA . ASP A 1 481 ? -18.150 -18.326 -10.527 1.00 91.25 481 ASP A CA 1
ATOM 3930 C C . ASP A 1 481 ? -19.070 -18.568 -9.315 1.00 91.25 481 ASP A C 1
ATOM 3932 O O . ASP A 1 481 ? -18.925 -19.543 -8.577 1.00 91.25 481 ASP A O 1
ATOM 3936 N N . GLY A 1 482 ? -20.030 -17.666 -9.102 1.00 89.75 482 GLY A N 1
ATOM 3937 C CA . GLY A 1 482 ? -20.985 -17.742 -7.990 1.00 89.75 482 GLY A CA 1
ATOM 3938 C C . GLY A 1 482 ? -20.445 -17.293 -6.625 1.00 89.75 482 GLY A C 1
ATOM 3939 O O . GLY A 1 482 ? -21.224 -17.210 -5.676 1.00 89.75 482 GLY A O 1
ATOM 3940 N N . ILE A 1 483 ? -19.156 -16.948 -6.504 1.00 90.31 483 ILE A N 1
ATOM 3941 C CA . ILE A 1 483 ? -18.566 -16.437 -5.258 1.00 90.31 483 ILE A CA 1
ATOM 3942 C C . ILE A 1 483 ? -18.358 -14.924 -5.349 1.00 90.31 483 ILE A C 1
ATOM 3944 O O . ILE A 1 483 ? -17.428 -14.432 -5.989 1.00 90.31 483 ILE A O 1
ATOM 3948 N N . ARG A 1 484 ? -19.201 -14.162 -4.645 1.00 91.75 484 ARG A N 1
ATOM 3949 C CA . ARG A 1 484 ? -19.031 -12.709 -4.516 1.00 91.75 484 ARG A CA 1
ATOM 3950 C C . ARG A 1 484 ? -17.800 -12.383 -3.676 1.00 91.75 484 ARG A C 1
ATOM 3952 O O . ARG A 1 484 ? -17.616 -12.954 -2.601 1.00 91.75 484 ARG A O 1
ATOM 3959 N N . ARG A 1 485 ? -16.979 -11.431 -4.123 1.00 94.31 485 ARG A N 1
ATOM 3960 C CA . ARG A 1 485 ? -15.785 -10.994 -3.389 1.00 94.31 485 ARG A CA 1
ATOM 3961 C C . ARG A 1 485 ? -16.154 -9.959 -2.327 1.00 94.31 485 ARG A C 1
ATOM 3963 O O . ARG A 1 485 ? -16.594 -8.858 -2.636 1.00 94.31 485 ARG A O 1
ATOM 3970 N N . THR A 1 486 ? -15.994 -10.327 -1.062 1.00 94.88 486 THR A N 1
ATOM 3971 C CA . THR A 1 486 ? -16.250 -9.482 0.110 1.00 94.88 486 THR A CA 1
ATOM 3972 C C . THR A 1 486 ? -15.181 -9.746 1.166 1.00 94.88 486 THR A C 1
ATOM 3974 O O . THR A 1 486 ? -14.434 -10.723 1.072 1.00 94.88 486 THR A O 1
ATOM 3977 N N . CYS A 1 487 ? -15.121 -8.932 2.222 1.00 93.12 487 CYS A N 1
ATOM 3978 C CA . CYS A 1 487 ? -14.240 -9.225 3.357 1.00 93.12 487 CYS A CA 1
ATOM 3979 C C . CYS A 1 487 ? -14.544 -10.572 4.030 1.00 93.12 487 CYS A C 1
ATOM 3981 O O . CYS A 1 487 ? -13.663 -11.146 4.663 1.00 93.12 487 CYS A O 1
ATOM 3983 N N . LYS A 1 488 ? -15.767 -11.100 3.873 1.00 92.38 488 LYS A N 1
ATOM 3984 C CA . LYS A 1 488 ? -16.165 -12.412 4.392 1.00 92.38 488 LYS A CA 1
ATOM 3985 C C . LYS A 1 488 ? -15.634 -13.563 3.540 1.00 92.38 488 LYS A C 1
ATOM 3987 O O . LYS A 1 488 ? -15.219 -14.582 4.093 1.00 92.38 488 LYS A O 1
ATOM 3992 N N . THR A 1 489 ? -15.665 -13.425 2.215 1.00 93.50 489 THR A N 1
ATOM 3993 C CA . THR A 1 489 ? -15.256 -14.489 1.280 1.00 93.50 489 THR A CA 1
ATOM 3994 C C . THR A 1 489 ? -13.751 -14.497 1.010 1.00 93.50 489 THR A C 1
ATOM 3996 O O . THR A 1 489 ? -13.182 -15.551 0.726 1.00 93.50 489 THR A O 1
ATOM 3999 N N . LEU A 1 490 ? -13.087 -13.352 1.173 1.00 94.94 490 LEU A N 1
ATOM 4000 C CA . LEU A 1 490 ? -11.637 -13.205 1.055 1.00 94.94 490 LEU A CA 1
ATOM 4001 C C . LEU A 1 490 ? -10.921 -13.357 2.409 1.00 94.94 490 LEU A C 1
ATOM 4003 O O . LEU A 1 490 ? -11.534 -13.200 3.467 1.00 94.94 490 LEU A O 1
ATOM 4007 N N . PRO A 1 491 ? -9.612 -13.676 2.423 1.00 93.38 491 PRO A N 1
ATOM 4008 C CA . PRO A 1 491 ? -8.813 -13.798 3.648 1.00 93.38 491 PRO A CA 1
ATOM 4009 C C . PRO A 1 491 ? -8.465 -12.420 4.248 1.00 93.38 491 PRO A C 1
ATOM 4011 O O . PRO A 1 491 ? -7.298 -12.097 4.457 1.00 93.38 491 PRO A O 1
ATOM 4014 N N . ILE A 1 492 ? -9.477 -11.602 4.526 1.00 94.00 492 ILE A N 1
ATOM 4015 C CA . ILE A 1 492 ? -9.330 -10.251 5.067 1.00 94.00 492 ILE A CA 1
ATOM 4016 C C . ILE A 1 492 ? -9.781 -10.273 6.528 1.00 94.00 492 ILE A C 1
ATOM 4018 O O . ILE A 1 492 ? -10.881 -10.720 6.852 1.00 94.00 492 ILE A O 1
ATOM 4022 N N . SER A 1 493 ? -8.911 -9.819 7.431 1.00 90.94 493 SER A N 1
ATOM 4023 C CA . SER A 1 493 ? -9.304 -9.591 8.824 1.00 90.94 493 SER A CA 1
ATOM 4024 C C . SER A 1 493 ? -10.304 -8.442 8.877 1.00 90.94 493 SER A C 1
ATOM 4026 O O . SER A 1 493 ? -10.123 -7.455 8.164 1.00 90.94 493 SER A O 1
ATOM 4028 N N . PHE A 1 494 ? -11.323 -8.526 9.733 1.00 85.88 494 PHE A N 1
ATOM 4029 C CA . PHE A 1 494 ? -12.379 -7.509 9.770 1.00 85.88 494 PHE A CA 1
ATOM 4030 C C . PHE A 1 494 ? -11.829 -6.083 9.981 1.00 85.88 494 PHE A C 1
ATOM 4032 O O . PHE A 1 494 ? -12.256 -5.149 9.311 1.00 85.88 494 PHE A O 1
ATOM 4039 N N . ASN A 1 495 ? -10.790 -5.936 10.806 1.00 83.75 495 ASN A N 1
ATOM 4040 C CA . ASN A 1 495 ? -10.107 -4.660 11.060 1.00 83.75 495 ASN A CA 1
ATOM 4041 C C . ASN A 1 495 ? -9.436 -4.026 9.829 1.00 83.75 495 ASN A C 1
ATOM 4043 O O . ASN A 1 495 ? -9.114 -2.839 9.847 1.00 83.75 495 ASN A O 1
ATOM 4047 N N . TYR A 1 496 ? -9.165 -4.813 8.789 1.00 90.56 496 TYR A N 1
ATOM 4048 C CA . TYR A 1 496 ? -8.577 -4.329 7.541 1.00 90.56 496 TYR A CA 1
ATOM 4049 C C . TYR A 1 496 ? -9.616 -4.182 6.434 1.00 90.56 496 TYR A C 1
ATOM 4051 O O . TYR A 1 496 ? -9.256 -3.780 5.337 1.00 90.56 496 TYR A O 1
ATOM 4059 N N . CYS A 1 497 ? -10.877 -4.525 6.687 1.00 91.38 497 CYS A N 1
ATOM 4060 C CA . CYS A 1 497 ? -11.919 -4.487 5.678 1.00 91.38 497 CYS A CA 1
ATOM 4061 C C . CYS A 1 497 ? -12.166 -3.056 5.176 1.00 91.38 497 CYS A C 1
ATOM 4063 O O . CYS A 1 497 ? -12.378 -2.156 5.986 1.00 91.38 497 CYS A O 1
ATOM 4065 N N . ILE A 1 498 ? -12.167 -2.859 3.853 1.00 92.00 498 ILE A N 1
ATOM 4066 C CA . ILE A 1 498 ? -12.475 -1.559 3.226 1.00 92.00 498 ILE A CA 1
ATOM 4067 C C . ILE A 1 498 ? -13.970 -1.350 2.950 1.00 92.00 498 ILE A C 1
ATOM 4069 O O . ILE A 1 498 ? -14.366 -0.267 2.532 1.00 92.00 498 ILE A O 1
ATOM 4073 N N . CYS A 1 499 ? -14.809 -2.374 3.136 1.00 90.19 499 CYS A N 1
ATOM 4074 C CA . CYS A 1 499 ? -16.238 -2.258 2.856 1.00 90.19 499 CYS A CA 1
ATOM 4075 C C . CYS A 1 499 ? -16.901 -1.267 3.827 1.00 90.19 499 CYS A C 1
ATOM 4077 O O . CYS A 1 499 ? -16.762 -1.381 5.047 1.00 90.19 499 CYS A O 1
ATOM 4079 N N . GLN A 1 500 ? -17.659 -0.325 3.277 1.00 86.56 500 GLN A N 1
ATOM 4080 C CA . GLN A 1 500 ? -18.310 0.767 3.994 1.00 86.56 500 GLN A CA 1
ATOM 4081 C C . GLN A 1 500 ? -19.725 0.358 4.406 1.00 86.56 500 GLN A C 1
ATOM 4083 O O . GLN A 1 500 ? -20.715 0.667 3.743 1.00 86.56 500 GLN A O 1
ATOM 4088 N N . TYR A 1 501 ? -19.832 -0.404 5.492 1.00 86.12 501 TYR A N 1
ATOM 4089 C CA . TYR A 1 501 ? -21.134 -0.835 5.996 1.00 86.12 501 TYR A CA 1
ATOM 4090 C C . TYR A 1 501 ? -21.928 0.350 6.552 1.00 86.12 501 TYR A C 1
ATOM 4092 O O . TYR A 1 501 ? -21.410 1.136 7.347 1.00 86.12 501 TYR A O 1
ATOM 4100 N N . ARG A 1 502 ? -23.214 0.441 6.189 1.00 83.69 502 ARG A N 1
ATOM 4101 C CA . ARG A 1 502 ? -24.133 1.422 6.775 1.00 83.69 502 ARG A CA 1
ATOM 4102 C C . ARG A 1 502 ? -24.202 1.206 8.286 1.00 83.69 502 ARG A C 1
ATOM 4104 O O . ARG A 1 502 ? -24.367 0.074 8.749 1.00 83.69 502 ARG A O 1
ATOM 4111 N N . ALA A 1 503 ? -24.094 2.288 9.048 1.00 85.69 503 ALA A N 1
ATOM 4112 C CA . ALA A 1 503 ? -24.131 2.233 10.499 1.00 85.69 503 ALA A CA 1
ATOM 4113 C C . ALA A 1 503 ? -24.967 3.368 11.095 1.00 85.69 503 ALA A C 1
ATOM 4115 O O . ALA A 1 503 ? -25.029 4.466 10.548 1.00 85.69 503 ALA A O 1
ATOM 4116 N N . GLU A 1 504 ? -25.588 3.099 12.237 1.00 89.19 504 GLU A N 1
ATOM 4117 C CA . GLU A 1 504 ? -26.356 4.071 13.013 1.00 89.19 504 GLU A CA 1
ATOM 4118 C C . GLU A 1 504 ? -25.636 4.376 14.328 1.00 89.19 504 GLU A C 1
ATOM 4120 O O . GLU A 1 504 ? -25.144 3.467 15.004 1.00 89.19 504 GLU A O 1
ATOM 4125 N N . ILE A 1 505 ? -25.576 5.652 14.717 1.00 88.25 505 ILE A N 1
ATOM 4126 C CA . ILE A 1 505 ? -24.981 6.054 15.995 1.00 88.25 505 ILE A CA 1
ATOM 4127 C C . ILE A 1 505 ? -25.905 5.622 17.137 1.00 88.25 505 ILE A C 1
ATOM 4129 O O . ILE A 1 505 ? -27.091 5.943 17.158 1.00 88.25 505 ILE A O 1
ATOM 4133 N N . VAL A 1 506 ? -25.342 4.932 18.127 1.00 87.06 506 VAL A N 1
ATOM 4134 C CA . VAL A 1 506 ? -26.038 4.552 19.358 1.00 87.06 506 VAL A CA 1
ATOM 4135 C C . VAL A 1 506 ? -25.668 5.553 20.453 1.00 87.06 506 VAL A C 1
ATOM 4137 O O . VAL A 1 506 ? -24.528 5.573 20.915 1.00 87.06 506 VAL A O 1
ATOM 4140 N N . SER A 1 507 ? -26.618 6.382 20.890 1.00 79.69 507 SER A N 1
ATOM 4141 C CA . SER A 1 507 ? -26.388 7.423 21.908 1.00 79.69 507 SER A CA 1
ATOM 4142 C C . SER A 1 507 ? -27.116 7.140 23.230 1.00 79.69 507 SER A C 1
ATOM 4144 O O . SER A 1 507 ? -28.226 6.616 23.235 1.00 79.69 507 SER A O 1
ATOM 4146 N N . GLY A 1 508 ? -26.494 7.527 24.354 1.00 64.88 508 GLY A N 1
ATOM 4147 C CA . GLY A 1 508 ? -27.174 7.785 25.635 1.00 64.88 508 GLY A CA 1
ATOM 4148 C C . GLY A 1 508 ? -27.864 6.601 26.322 1.00 64.88 508 GLY A C 1
ATOM 4149 O O . GLY A 1 508 ? -28.918 6.792 26.921 1.00 64.88 508 GLY A O 1
ATOM 4150 N N . SER A 1 509 ? -27.314 5.384 26.252 1.00 68.50 509 SER A N 1
ATOM 4151 C CA . SER A 1 509 ? -27.967 4.189 26.812 1.00 68.50 509 SER A CA 1
ATOM 4152 C C . SER A 1 509 ? -27.064 3.412 27.771 1.00 68.50 509 SER A C 1
ATOM 4154 O O . SER A 1 509 ? -25.847 3.405 27.615 1.00 68.50 509 SER A O 1
ATOM 4156 N N . ASN A 1 510 ? -27.655 2.645 28.699 1.00 83.12 510 ASN A N 1
ATOM 4157 C CA . ASN A 1 510 ? -26.926 1.622 29.471 1.00 83.12 510 ASN A CA 1
ATOM 4158 C C . ASN A 1 510 ? -26.097 0.700 28.558 1.00 83.12 510 ASN A C 1
ATOM 4160 O O . ASN A 1 510 ? -25.044 0.211 28.951 1.00 83.12 510 ASN A O 1
ATOM 4164 N N . ARG A 1 511 ? -26.536 0.509 27.307 1.00 86.31 511 ARG A N 1
ATOM 4165 C CA . ARG A 1 511 ? -25.863 -0.342 26.330 1.00 86.31 511 ARG A CA 1
ATOM 4166 C C . ARG A 1 511 ? -24.483 0.168 25.926 1.00 86.31 511 ARG A C 1
ATOM 4168 O O . ARG A 1 511 ? -23.592 -0.653 25.728 1.00 86.31 511 ARG A O 1
ATOM 4175 N N . THR A 1 512 ? -24.293 1.482 25.781 1.00 90.38 512 THR A N 1
ATOM 4176 C CA . THR A 1 512 ? -22.982 2.033 25.398 1.00 90.38 512 THR A CA 1
ATOM 4177 C C . THR A 1 512 ? -21.964 1.793 26.505 1.00 90.38 512 THR A C 1
ATOM 4179 O O . THR A 1 512 ? -20.862 1.331 26.226 1.00 90.38 512 THR A O 1
ATOM 4182 N N . GLU A 1 513 ? -22.367 2.007 27.757 1.00 91.31 513 GLU A N 1
ATOM 4183 C CA . GLU A 1 513 ? -21.535 1.752 28.935 1.00 91.31 513 GLU A CA 1
ATOM 4184 C C . GLU A 1 513 ? -21.227 0.254 29.101 1.00 91.31 513 GLU A C 1
ATOM 4186 O O . GLU A 1 513 ? -20.068 -0.118 29.279 1.00 91.31 513 GLU A O 1
ATOM 4191 N N . GLU A 1 514 ? -22.223 -0.630 28.938 1.00 92.56 514 GLU A N 1
ATOM 4192 C CA . GLU A 1 514 ? -22.016 -2.089 28.948 1.00 92.56 514 GLU A CA 1
ATOM 4193 C C . GLU A 1 514 ? -20.978 -2.534 27.902 1.00 92.56 514 GLU A C 1
ATOM 4195 O O . GLU A 1 514 ? -20.096 -3.342 28.204 1.00 92.56 514 GLU A O 1
ATOM 4200 N N . LEU A 1 515 ? -21.068 -2.007 26.673 1.00 92.81 515 LEU A N 1
ATOM 4201 C CA . LEU A 1 515 ? -20.116 -2.297 25.596 1.00 92.81 515 LEU A CA 1
ATOM 4202 C C . LEU A 1 515 ? -18.710 -1.781 25.940 1.00 92.81 515 LEU A C 1
ATOM 4204 O O . LEU A 1 515 ? -17.734 -2.510 25.758 1.00 92.81 515 LEU A O 1
ATOM 4208 N N . GLY A 1 516 ? -18.609 -0.562 26.479 1.00 94.44 516 GLY A N 1
ATOM 4209 C CA . GLY A 1 516 ? -17.354 0.037 26.940 1.00 94.44 516 GLY A CA 1
ATOM 4210 C C . GLY A 1 516 ? -16.662 -0.797 28.016 1.00 94.44 516 GLY A C 1
ATOM 4211 O O . GLY A 1 516 ? -15.481 -1.132 27.894 1.00 94.44 516 GLY A O 1
ATOM 4212 N N . GLN A 1 517 ? -17.405 -1.192 29.051 1.00 95.19 517 GLN A N 1
ATOM 4213 C CA . GLN A 1 517 ? -16.877 -1.994 30.155 1.00 95.19 517 GLN A CA 1
ATOM 4214 C C . GLN A 1 517 ? -16.446 -3.382 29.678 1.00 95.19 517 GLN A C 1
ATOM 4216 O O . GLN A 1 517 ? -15.384 -3.878 30.069 1.00 95.19 517 GLN A O 1
ATOM 4221 N N . PHE A 1 518 ? -17.238 -3.998 28.797 1.00 93.94 518 PHE A N 1
ATOM 4222 C CA . PHE A 1 518 ? -16.892 -5.271 28.177 1.00 93.94 518 PHE A CA 1
ATOM 4223 C C . PHE A 1 518 ? -15.587 -5.180 27.373 1.00 93.94 518 PHE A C 1
ATOM 4225 O O . PHE A 1 518 ? -14.711 -6.036 27.531 1.00 93.94 518 PHE A O 1
ATOM 4232 N N . ALA A 1 519 ? -15.416 -4.127 26.569 1.00 94.12 519 ALA A N 1
ATOM 4233 C CA . ALA A 1 519 ? -14.212 -3.901 25.776 1.00 94.12 519 ALA A CA 1
ATOM 4234 C C . ALA A 1 519 ? -12.965 -3.667 26.639 1.00 94.12 519 ALA A C 1
ATOM 4236 O O . ALA A 1 519 ? -11.954 -4.341 26.438 1.00 94.12 519 ALA A O 1
ATOM 4237 N N . ALA A 1 520 ? -13.040 -2.790 27.644 1.00 95.06 520 ALA A N 1
ATOM 4238 C CA . ALA A 1 520 ? -11.923 -2.534 28.554 1.00 95.06 520 ALA A CA 1
ATOM 4239 C C . ALA A 1 520 ? -11.505 -3.803 29.320 1.00 95.06 520 ALA A C 1
ATOM 4241 O O . ALA A 1 520 ? -10.317 -4.122 29.416 1.00 95.06 520 ALA A O 1
ATOM 4242 N N . LYS A 1 521 ? -12.479 -4.592 29.796 1.00 94.12 521 LYS A N 1
ATOM 4243 C CA . LYS A 1 521 ? -12.212 -5.887 30.436 1.00 94.12 521 LYS A CA 1
ATOM 4244 C C . LYS A 1 521 ? -11.532 -6.859 29.475 1.00 94.12 521 LYS A C 1
ATOM 4246 O O . LYS A 1 521 ? -10.581 -7.537 29.860 1.00 94.12 521 LYS A O 1
ATOM 4251 N N . ARG A 1 522 ? -11.989 -6.921 28.221 1.00 92.06 522 ARG A N 1
ATOM 4252 C CA . ARG A 1 522 ? -11.392 -7.792 27.206 1.00 92.06 522 ARG A CA 1
ATOM 4253 C C . ARG A 1 522 ? -9.958 -7.382 26.873 1.00 92.06 522 ARG A C 1
ATOM 4255 O O . ARG A 1 522 ? -9.122 -8.273 26.751 1.00 92.06 522 ARG A O 1
ATOM 4262 N N . LEU A 1 523 ? -9.659 -6.085 26.794 1.00 92.62 523 LEU A N 1
ATOM 4263 C CA . LEU A 1 523 ? -8.295 -5.576 26.618 1.00 92.62 523 LEU A CA 1
ATOM 4264 C C . LEU A 1 523 ? -7.380 -6.028 27.768 1.00 92.62 523 LEU A C 1
ATOM 4266 O O . LEU A 1 523 ? -6.307 -6.569 27.508 1.00 92.62 523 LEU A O 1
ATOM 4270 N N . SER A 1 524 ? -7.837 -5.917 29.024 1.00 93.62 524 SER A N 1
ATOM 4271 C CA . SER A 1 524 ? -7.108 -6.461 30.187 1.00 93.62 524 SER A CA 1
ATOM 4272 C C . SER A 1 524 ? -6.840 -7.960 30.033 1.00 93.62 524 SER A C 1
ATOM 4274 O O . SER A 1 524 ? -5.704 -8.413 30.170 1.00 93.62 524 SER A O 1
ATOM 4276 N N . SER A 1 525 ? -7.863 -8.737 29.660 1.00 91.00 525 SER A N 1
ATOM 4277 C CA . SER A 1 525 ? -7.725 -10.186 29.482 1.00 91.00 525 SER A CA 1
ATOM 4278 C C . SER A 1 525 ? -6.753 -10.579 28.365 1.00 91.00 525 SER A C 1
ATOM 4280 O O . SER A 1 525 ? -6.125 -11.628 28.468 1.00 91.00 525 SER A O 1
ATOM 4282 N N . VAL A 1 526 ? -6.598 -9.766 27.312 1.00 88.88 526 VAL A N 1
ATOM 4283 C CA . VAL A 1 526 ? -5.584 -10.000 26.266 1.00 88.88 526 VAL A CA 1
ATOM 4284 C C . VAL A 1 526 ? -4.171 -9.872 26.843 1.00 88.88 526 VAL A C 1
ATOM 4286 O O . VAL A 1 526 ? -3.314 -10.708 26.556 1.00 88.88 526 VAL A O 1
ATOM 4289 N N . LEU A 1 527 ? -3.915 -8.867 27.684 1.00 90.81 527 LEU A N 1
ATOM 4290 C CA . LEU A 1 527 ? -2.616 -8.706 28.350 1.00 90.81 527 LEU A CA 1
ATOM 4291 C C . LEU A 1 527 ? -2.350 -9.840 29.357 1.00 90.81 527 LEU A C 1
ATOM 4293 O O . LEU A 1 527 ? -1.230 -10.347 29.456 1.00 90.81 527 LEU A O 1
ATOM 4297 N N . GLU A 1 528 ? -3.384 -10.287 30.073 1.00 91.56 528 GLU A N 1
ATOM 4298 C CA . GLU A 1 528 ? -3.314 -11.429 30.995 1.00 91.56 528 GLU A CA 1
ATOM 4299 C C . GLU A 1 528 ? -3.033 -12.750 30.266 1.00 91.56 528 GLU A C 1
ATOM 4301 O O . GLU A 1 528 ? -2.165 -13.512 30.694 1.00 91.56 528 GLU A O 1
ATOM 4306 N N . SER A 1 529 ? -3.704 -13.018 29.139 1.00 88.12 529 SER A N 1
ATOM 4307 C CA . SER A 1 529 ? -3.521 -14.263 28.380 1.00 88.12 529 SER A CA 1
ATOM 4308 C C . SER A 1 529 ? -2.115 -14.388 27.793 1.00 88.12 529 SER A C 1
ATOM 4310 O O . SER A 1 529 ? -1.592 -15.493 27.669 1.00 88.12 529 SER A O 1
ATOM 4312 N N . HIS A 1 530 ? -1.484 -13.255 27.477 1.00 86.81 530 HIS A N 1
ATOM 4313 C CA . HIS A 1 530 ? -0.089 -13.187 27.043 1.00 86.81 530 HIS A CA 1
ATOM 4314 C C . HIS A 1 530 ? 0.910 -13.143 28.209 1.00 86.81 530 HIS A C 1
ATOM 4316 O O . HIS A 1 530 ? 2.114 -13.116 27.969 1.00 86.81 530 HIS A O 1
ATOM 4322 N N . ARG A 1 531 ? 0.433 -13.179 29.463 1.00 91.69 531 ARG A N 1
ATOM 4323 C CA . ARG A 1 531 ? 1.246 -13.143 30.691 1.00 91.69 531 ARG A CA 1
ATOM 4324 C C . ARG A 1 531 ? 2.122 -11.889 30.812 1.00 91.69 531 ARG A C 1
ATOM 4326 O O . ARG A 1 531 ? 3.210 -11.955 31.373 1.00 91.69 531 ARG A O 1
ATOM 4333 N N . VAL A 1 532 ? 1.639 -10.751 30.310 1.00 90.38 532 VAL A N 1
ATOM 4334 C CA . VAL A 1 532 ? 2.353 -9.457 30.341 1.00 90.38 532 VAL A CA 1
ATOM 4335 C C . VAL A 1 532 ? 1.689 -8.412 31.242 1.00 90.38 532 VAL A C 1
ATOM 4337 O O . VAL A 1 532 ? 2.211 -7.313 31.406 1.00 90.38 532 VAL A O 1
ATOM 4340 N N . SER A 1 533 ? 0.560 -8.740 31.875 1.00 90.75 533 SER A N 1
ATOM 4341 C CA . SER A 1 533 ? -0.204 -7.815 32.730 1.00 90.75 533 SER A CA 1
ATOM 4342 C C . SER A 1 533 ? 0.594 -7.237 33.908 1.00 90.75 533 SER A C 1
ATOM 4344 O O . SER A 1 533 ? 0.299 -6.143 34.388 1.00 90.75 533 SER A O 1
ATOM 4346 N N . THR A 1 534 ? 1.640 -7.925 34.371 1.00 92.94 534 THR A N 1
ATOM 4347 C CA . THR A 1 534 ? 2.532 -7.413 35.421 1.00 92.94 534 THR A CA 1
ATOM 4348 C C . THR A 1 534 ? 3.399 -6.253 34.940 1.00 92.94 534 THR A C 1
ATOM 4350 O O . THR A 1 534 ? 3.691 -5.376 35.747 1.00 92.94 534 THR A O 1
ATOM 4353 N N . MET A 1 535 ? 3.736 -6.204 33.649 1.00 93.69 535 MET A N 1
ATOM 4354 C CA . MET A 1 535 ? 4.573 -5.171 33.025 1.00 93.69 535 MET A CA 1
ATOM 4355 C C . MET A 1 535 ? 3.767 -3.940 32.597 1.00 93.69 535 MET A C 1
ATOM 4357 O O . MET A 1 535 ? 4.330 -2.856 32.482 1.00 93.69 535 MET A O 1
ATOM 4361 N N . CYS A 1 536 ? 2.459 -4.099 32.386 1.00 94.19 536 CYS A N 1
ATOM 4362 C CA . CYS A 1 536 ? 1.569 -3.043 31.911 1.00 94.19 536 CYS A CA 1
ATOM 4363 C C . CYS A 1 536 ? 0.773 -2.393 33.050 1.00 94.19 536 CYS A C 1
ATOM 4365 O O . CYS A 1 536 ? 0.435 -3.042 34.045 1.00 94.19 536 CYS A O 1
ATOM 4367 N N . GLU A 1 537 ? 0.440 -1.118 32.891 1.00 96.25 537 GLU A N 1
ATOM 4368 C CA . GLU A 1 537 ? -0.509 -0.389 33.722 1.00 96.25 537 GLU A CA 1
ATOM 4369 C C . GLU A 1 537 ? -1.909 -1.012 33.659 1.00 96.25 537 GLU A C 1
ATOM 4371 O O . GLU A 1 537 ? -2.288 -1.667 32.683 1.00 96.25 537 GLU A O 1
ATOM 4376 N N . LYS A 1 538 ? -2.691 -0.825 34.727 1.00 95.50 538 LYS A N 1
ATOM 4377 C CA . LYS A 1 538 ? -4.027 -1.425 34.836 1.00 95.50 538 LYS A CA 1
ATOM 4378 C C . LYS A 1 538 ? -4.996 -0.780 33.842 1.00 95.50 538 LYS A C 1
ATOM 4380 O O . LYS A 1 538 ? -5.113 0.439 33.788 1.00 95.50 538 LYS A O 1
ATOM 4385 N N . ILE A 1 539 ? -5.745 -1.612 33.120 1.00 96.25 539 ILE A N 1
ATOM 4386 C CA . ILE A 1 539 ? -6.781 -1.165 32.186 1.00 96.25 539 ILE A CA 1
ATOM 4387 C C . ILE A 1 539 ? -8.106 -0.953 32.927 1.00 96.25 539 ILE A C 1
ATOM 4389 O O . ILE A 1 539 ? -8.625 -1.865 33.575 1.00 96.25 539 ILE A O 1
ATOM 4393 N N . SER A 1 540 ? -8.679 0.240 32.788 1.00 96.75 540 SER A N 1
ATOM 4394 C CA . SER A 1 540 ? -10.053 0.568 33.182 1.00 96.75 540 SER A CA 1
ATOM 4395 C C . SER A 1 540 ? -10.663 1.543 32.182 1.00 96.75 540 SER A C 1
ATOM 4397 O O . SER A 1 540 ? -9.950 2.368 31.617 1.00 96.75 540 SER A O 1
ATOM 4399 N N . LEU A 1 541 ? -11.970 1.439 31.950 1.00 97.25 541 LEU A N 1
ATOM 4400 C CA . LEU A 1 541 ? -12.695 2.366 31.082 1.00 97.25 541 LEU A CA 1
ATOM 4401 C C . LEU A 1 541 ? -12.695 3.773 31.703 1.00 97.25 541 LEU A C 1
ATOM 4403 O O . LEU A 1 541 ? -13.032 3.909 32.874 1.00 97.25 541 LEU A O 1
ATOM 4407 N N . GLU A 1 542 ? -12.333 4.786 30.917 1.00 96.50 542 GLU A N 1
ATOM 4408 C CA . GLU A 1 542 ? -12.540 6.203 31.248 1.00 96.50 542 GLU A CA 1
ATOM 4409 C C . GLU A 1 542 ? -13.901 6.666 30.723 1.00 96.50 542 GLU A C 1
ATOM 4411 O O . GLU A 1 542 ? -14.752 7.130 31.474 1.00 96.50 542 GLU A O 1
ATOM 4416 N N . LYS A 1 543 ? -14.113 6.516 29.410 1.00 95.31 543 LYS A N 1
ATOM 4417 C CA . LYS A 1 543 ? -15.353 6.895 28.728 1.00 95.31 543 LYS A CA 1
ATOM 4418 C C . LYS A 1 543 ? -15.497 6.183 27.390 1.00 95.31 543 LYS A C 1
ATOM 4420 O O . LYS A 1 543 ? -14.514 5.798 26.752 1.00 95.31 543 LYS A O 1
ATOM 4425 N N . VAL A 1 544 ? -16.737 6.075 26.931 1.00 95.31 544 VAL A N 1
ATOM 4426 C CA . VAL A 1 544 ? -17.066 5.677 25.561 1.00 95.31 544 VAL A CA 1
ATOM 4427 C C . VAL A 1 544 ? -17.161 6.925 24.691 1.00 95.31 544 VAL A C 1
ATOM 4429 O O . VAL A 1 544 ? -17.838 7.883 25.050 1.00 95.31 544 VAL A O 1
ATOM 4432 N N . ILE A 1 545 ? -16.475 6.913 23.550 1.00 91.50 545 ILE A N 1
ATOM 4433 C CA . ILE A 1 545 ? -16.415 8.047 22.620 1.00 91.50 545 ILE A CA 1
ATOM 4434 C C . ILE A 1 545 ? -17.476 7.898 21.534 1.00 91.50 545 ILE A C 1
ATOM 4436 O O . ILE A 1 545 ? -18.183 8.853 21.227 1.00 91.50 545 ILE A O 1
ATOM 4440 N N . LYS A 1 546 ? -17.592 6.702 20.946 1.00 91.62 546 LYS A N 1
ATOM 4441 C CA . LYS A 1 546 ? -18.506 6.441 19.829 1.00 91.62 546 LYS A CA 1
ATOM 4442 C C . LYS A 1 546 ? -18.951 4.983 19.824 1.00 91.62 546 LYS A C 1
ATOM 4444 O O . LYS A 1 546 ? -18.135 4.091 20.046 1.00 91.62 546 LYS A O 1
ATOM 4449 N N . VAL A 1 547 ? -20.231 4.748 19.539 1.00 92.75 547 VAL A N 1
ATOM 4450 C CA . VAL A 1 547 ? -20.782 3.418 19.251 1.00 92.75 547 VAL A CA 1
ATOM 4451 C C . VAL A 1 547 ? -21.595 3.508 17.973 1.00 92.75 547 VAL A C 1
ATOM 4453 O O . VAL A 1 547 ? -22.559 4.266 17.904 1.00 92.75 547 VAL A O 1
ATOM 4456 N N . GLU A 1 548 ? -21.220 2.722 16.976 1.00 90.56 548 GLU A N 1
ATOM 4457 C CA . GLU A 1 548 ? -21.952 2.597 15.717 1.00 90.56 548 GLU A CA 1
ATOM 4458 C C . GLU A 1 548 ? -22.501 1.184 15.612 1.00 90.56 548 GLU A C 1
ATOM 4460 O O . GLU A 1 548 ? -21.773 0.233 15.872 1.00 90.56 548 GLU A O 1
ATOM 4465 N N . LYS A 1 549 ? -23.771 1.027 15.249 1.00 89.69 549 LYS A N 1
ATOM 4466 C CA . LYS A 1 549 ? -24.389 -0.272 14.992 1.00 89.69 549 LYS A CA 1
ATOM 4467 C C . LYS A 1 549 ? -24.516 -0.477 13.487 1.00 89.69 549 LYS A C 1
ATOM 4469 O O . LYS A 1 549 ? -25.184 0.323 12.840 1.00 89.69 549 LYS A O 1
ATOM 4474 N N . TYR A 1 550 ? -23.937 -1.544 12.943 1.00 86.75 550 TYR A N 1
ATOM 4475 C CA . TYR A 1 550 ? -24.096 -1.869 11.524 1.00 86.75 550 TYR A CA 1
ATOM 4476 C C . TYR A 1 550 ? -25.527 -2.323 11.217 1.00 86.75 550 TYR A C 1
ATOM 4478 O O . TYR A 1 550 ? -26.129 -3.087 11.981 1.00 86.75 550 TYR A O 1
ATOM 4486 N N . VAL A 1 551 ? -26.057 -1.861 10.085 1.00 82.25 551 VAL A N 1
ATOM 4487 C CA . VAL A 1 551 ? -27.414 -2.151 9.608 1.00 82.25 551 VAL A CA 1
ATOM 4488 C C . VAL A 1 551 ? -27.386 -2.638 8.158 1.00 82.25 551 VAL A C 1
ATOM 4490 O O . VAL A 1 551 ? -26.537 -2.235 7.365 1.00 82.25 551 VAL A O 1
ATOM 4493 N N . LEU A 1 552 ? -28.310 -3.536 7.809 1.00 71.69 552 LEU A N 1
ATOM 4494 C CA . LEU A 1 552 ? -28.480 -4.017 6.437 1.00 71.69 552 LEU A CA 1
ATOM 4495 C C . LEU A 1 552 ? -29.197 -2.958 5.592 1.00 71.69 552 LEU A C 1
ATOM 4497 O O . LEU A 1 552 ? -30.168 -2.357 6.044 1.00 71.69 552 LEU A O 1
ATOM 4501 N N . SER A 1 553 ? -28.748 -2.765 4.352 1.00 59.66 553 SER A N 1
ATOM 4502 C CA . SER A 1 553 ? -29.290 -1.752 3.436 1.00 59.66 553 SER A CA 1
ATOM 4503 C C . SER A 1 553 ? -30.725 -2.038 2.964 1.00 59.66 553 SER A C 1
ATOM 4505 O O . SER A 1 553 ? -31.421 -1.109 2.571 1.00 59.66 553 SER A O 1
ATOM 4507 N N . ASN A 1 554 ? -31.181 -3.297 3.031 1.00 56.72 554 ASN A N 1
ATOM 4508 C CA . ASN A 1 554 ? -32.517 -3.714 2.597 1.00 56.72 554 ASN A CA 1
ATOM 4509 C C . ASN A 1 554 ? -33.433 -3.945 3.810 1.00 56.72 554 ASN A C 1
ATOM 4511 O O . ASN A 1 554 ? -33.343 -4.967 4.489 1.00 56.72 554 ASN A O 1
ATOM 4515 N N . GLU A 1 555 ? -34.354 -3.012 4.050 1.00 47.88 555 GLU A N 1
ATOM 4516 C CA . GLU A 1 555 ? -35.272 -2.978 5.204 1.00 47.88 555 GLU A CA 1
ATOM 4517 C C . GLU A 1 555 ? -36.317 -4.119 5.257 1.00 47.88 555 GLU A C 1
ATOM 4519 O O . GLU A 1 555 ? -37.100 -4.187 6.200 1.00 47.88 555 GLU A O 1
ATOM 4524 N N . ASN A 1 556 ? -36.329 -5.060 4.303 1.00 43.72 556 ASN A N 1
ATOM 4525 C CA . ASN A 1 556 ? -37.381 -6.085 4.191 1.00 43.72 556 ASN A CA 1
ATOM 4526 C C . ASN A 1 556 ? -37.024 -7.488 4.693 1.00 43.72 556 ASN A C 1
ATOM 4528 O O . ASN A 1 556 ? -37.859 -8.391 4.631 1.00 43.72 556 ASN A O 1
ATOM 4532 N N . THR A 1 557 ? -35.827 -7.711 5.227 1.00 46.19 557 THR A N 1
ATOM 4533 C CA . THR A 1 557 ? -35.566 -8.966 5.937 1.00 46.19 557 THR A CA 1
ATOM 4534 C C . THR A 1 557 ? -35.858 -8.763 7.409 1.00 46.19 557 THR A C 1
ATOM 4536 O O . THR A 1 557 ? -35.241 -7.909 8.043 1.00 46.19 557 THR A O 1
ATOM 4539 N N . THR A 1 558 ? -36.756 -9.579 7.965 1.00 44.22 558 THR A N 1
ATOM 4540 C CA . THR A 1 558 ? -36.846 -9.876 9.398 1.00 44.22 558 THR A CA 1
ATOM 4541 C C . THR A 1 558 ? -35.486 -10.375 9.882 1.00 44.22 558 THR A C 1
ATOM 4543 O O . THR A 1 558 ? -35.257 -11.577 10.033 1.00 44.22 558 THR A O 1
ATOM 4546 N N . PHE A 1 559 ? -34.542 -9.455 10.071 1.00 49.66 559 PHE A N 1
ATOM 4547 C CA . PHE A 1 559 ? -33.287 -9.735 10.723 1.00 49.66 559 PHE A CA 1
ATOM 4548 C C . PHE A 1 559 ? -33.673 -10.194 12.115 1.00 49.66 559 PHE A C 1
ATOM 4550 O O . PHE A 1 559 ? -34.419 -9.517 12.829 1.00 49.66 559 PHE A O 1
ATOM 4557 N N . SER A 1 560 ? -33.253 -11.405 12.468 1.00 48.84 560 SER A N 1
ATOM 4558 C CA . SER A 1 560 ? -33.511 -11.914 13.799 1.00 48.84 560 SER A CA 1
ATOM 4559 C C . SER A 1 560 ? -32.992 -10.863 14.772 1.00 48.84 560 SER A C 1
ATOM 4561 O O . SER A 1 560 ? -31.801 -10.553 14.748 1.00 48.84 560 SER A O 1
ATOM 4563 N N . ALA A 1 561 ? -33.864 -10.352 15.644 1.00 54.66 561 ALA A N 1
ATOM 4564 C CA . ALA A 1 561 ? -33.553 -9.434 16.744 1.00 54.66 561 ALA A CA 1
ATOM 4565 C C . ALA A 1 561 ? -32.474 -9.973 17.722 1.00 54.66 561 ALA A C 1
ATOM 4567 O O . ALA A 1 561 ? -32.287 -9.466 18.825 1.00 54.66 561 ALA A O 1
ATOM 4568 N N . THR A 1 562 ? -31.779 -11.044 17.341 1.00 64.38 562 THR A N 1
ATOM 4569 C CA . THR A 1 562 ? -30.794 -11.787 18.093 1.00 64.38 562 THR A CA 1
ATOM 4570 C C . THR A 1 562 ? -29.355 -11.453 17.724 1.00 64.38 562 THR A C 1
ATOM 4572 O O . THR A 1 562 ? -28.515 -11.756 18.561 1.00 64.38 562 THR A O 1
ATOM 4575 N N . VAL A 1 563 ? -29.028 -10.844 16.576 1.00 77.19 563 VAL A N 1
ATOM 4576 C CA . VAL A 1 563 ? -27.636 -10.465 16.240 1.00 77.19 563 VAL A CA 1
ATOM 4577 C C . VAL A 1 563 ? -27.520 -8.948 16.120 1.00 77.19 563 VAL A C 1
ATOM 4579 O O . VAL A 1 563 ? -28.393 -8.315 15.548 1.00 77.19 563 VAL A O 1
ATOM 4582 N N . ASN A 1 564 ? -26.482 -8.341 16.689 1.00 85.00 564 ASN A N 1
ATOM 4583 C CA . ASN A 1 564 ? -26.176 -6.923 16.494 1.00 85.00 564 ASN A CA 1
ATOM 4584 C C . ASN A 1 564 ? -24.664 -6.748 16.397 1.00 85.00 564 ASN A C 1
ATOM 4586 O O . ASN A 1 564 ? -23.947 -7.236 17.269 1.00 85.00 564 ASN A O 1
ATOM 4590 N N . ASP A 1 565 ? -24.194 -6.031 15.387 1.00 87.19 565 ASP A N 1
ATOM 4591 C CA . ASP A 1 565 ? -22.781 -5.718 15.209 1.00 87.19 565 ASP A CA 1
ATOM 4592 C C . ASP A 1 565 ? -22.526 -4.256 15.525 1.00 87.19 565 ASP A C 1
ATOM 4594 O O . ASP A 1 565 ? -23.224 -3.381 15.016 1.00 87.19 565 ASP A O 1
ATOM 4598 N N . TYR A 1 566 ? -21.531 -4.006 16.367 1.00 88.50 566 TYR A N 1
ATOM 4599 C CA . TYR A 1 566 ? -21.145 -2.675 16.797 1.00 88.50 566 TYR A CA 1
ATOM 4600 C C . TYR A 1 566 ? -19.688 -2.392 16.450 1.00 88.50 566 TYR A C 1
ATOM 4602 O O . TYR A 1 566 ? -18.854 -3.290 16.531 1.00 88.50 566 TYR A O 1
ATOM 4610 N N . ASN A 1 567 ? -19.373 -1.138 16.157 1.00 88.94 567 ASN A N 1
ATOM 4611 C CA . ASN A 1 567 ? -18.030 -0.577 16.168 1.00 88.94 567 ASN A CA 1
ATOM 4612 C C . ASN A 1 567 ? -17.932 0.387 17.355 1.00 88.94 567 ASN A C 1
ATOM 4614 O O . ASN A 1 567 ? -18.678 1.364 17.428 1.00 88.94 567 ASN A O 1
ATOM 4618 N N . LEU A 1 568 ? -17.064 0.080 18.317 1.00 91.38 568 LEU A N 1
ATOM 4619 C CA . LEU A 1 568 ? -16.904 0.841 19.553 1.00 91.38 568 LEU A CA 1
ATOM 4620 C C . LEU A 1 568 ? -15.561 1.570 19.548 1.00 91.38 568 LEU A C 1
ATOM 4622 O O . LEU A 1 568 ? -14.525 0.948 19.328 1.00 91.38 568 LEU A O 1
ATOM 4626 N N . VAL A 1 569 ? -15.582 2.854 19.900 1.00 92.31 569 VAL A N 1
ATOM 4627 C CA . VAL A 1 569 ? -14.405 3.664 20.230 1.00 92.31 569 VAL A CA 1
ATOM 4628 C C . VAL A 1 569 ? -14.488 4.066 21.700 1.00 92.31 569 VAL A C 1
ATOM 4630 O O . VAL A 1 569 ? -15.480 4.665 22.124 1.00 92.31 569 VAL A O 1
ATOM 4633 N N . PHE A 1 570 ? -13.457 3.757 22.484 1.00 94.50 570 PHE A N 1
ATOM 4634 C CA . PHE A 1 570 ? -13.412 4.041 23.920 1.00 94.50 570 PHE A CA 1
ATOM 4635 C C . PHE A 1 570 ? -12.029 4.515 24.376 1.00 94.50 570 PHE A C 1
ATOM 4637 O O . PHE A 1 570 ? -11.027 4.292 23.697 1.00 94.50 570 PHE A O 1
ATOM 4644 N N . GLU A 1 571 ? -11.988 5.170 25.534 1.00 96.31 571 GLU A N 1
ATOM 4645 C CA . GLU A 1 571 ? -10.768 5.660 26.172 1.00 96.31 571 GLU A CA 1
ATOM 4646 C C . GLU A 1 571 ? -10.489 4.889 27.470 1.00 96.31 571 GLU A C 1
ATOM 4648 O O . GLU A 1 571 ? -11.406 4.584 28.237 1.00 96.31 571 GLU A O 1
ATOM 4653 N N . VAL A 1 572 ? -9.221 4.559 27.706 1.00 97.06 572 VAL A N 1
ATOM 4654 C CA . VAL A 1 572 ? -8.726 3.914 28.928 1.00 97.06 572 VAL A CA 1
ATOM 4655 C C . VAL A 1 572 ? -8.218 4.974 29.902 1.00 97.06 572 VAL A C 1
ATOM 4657 O O . VAL A 1 572 ? -7.496 5.887 29.507 1.00 97.06 572 VAL A O 1
ATOM 4660 N N . ALA A 1 573 ? -8.554 4.822 31.182 1.00 97.12 573 ALA A N 1
ATOM 4661 C CA . ALA A 1 573 ? -8.213 5.777 32.231 1.00 97.12 573 ALA A CA 1
ATOM 4662 C C . ALA A 1 573 ? -6.696 5.844 32.517 1.00 97.12 573 ALA A C 1
ATOM 4664 O O . ALA A 1 573 ? -5.957 4.877 32.276 1.00 97.12 573 ALA A O 1
ATOM 4665 N N . PRO A 1 574 ? -6.192 6.968 33.060 1.00 94.12 574 PRO A N 1
ATOM 4666 C CA . PRO A 1 574 ? -4.839 7.045 33.607 1.00 94.12 574 PRO A CA 1
ATOM 4667 C C . PRO A 1 574 ? -4.598 6.015 34.734 1.00 94.12 574 PRO A C 1
ATOM 4669 O O . PRO A 1 574 ? -5.516 5.731 35.501 1.00 94.12 574 PRO A O 1
ATOM 4672 N N . PRO A 1 575 ? -3.367 5.482 34.890 1.00 93.94 575 PRO A N 1
ATOM 4673 C CA . PRO A 1 575 ? -2.148 5.831 34.154 1.00 93.94 575 PRO A CA 1
ATOM 4674 C C . PRO A 1 575 ? -1.991 5.116 32.805 1.00 93.94 575 PRO A C 1
ATOM 4676 O O . PRO A 1 575 ? -1.177 5.561 32.002 1.00 93.94 575 PRO A O 1
ATOM 4679 N N . ALA A 1 576 ? -2.770 4.063 32.526 1.00 93.81 576 ALA A N 1
ATOM 4680 C CA . ALA A 1 576 ? -2.620 3.284 31.299 1.00 93.81 576 ALA A CA 1
ATOM 4681 C C . ALA A 1 576 ? -2.832 4.139 30.045 1.00 93.81 576 ALA A C 1
ATOM 4683 O O . ALA A 1 576 ? -1.970 4.127 29.171 1.00 93.81 576 ALA A O 1
ATOM 4684 N N . ARG A 1 577 ? -3.909 4.936 30.006 1.00 92.44 577 ARG A N 1
ATOM 4685 C CA . ARG A 1 577 ? -4.270 5.836 28.896 1.00 92.44 577 ARG A CA 1
ATOM 4686 C C . ARG A 1 577 ? -4.430 5.141 27.536 1.00 92.44 577 ARG A C 1
ATOM 4688 O O . ARG A 1 577 ? -3.761 4.165 27.191 1.00 92.44 577 ARG A O 1
ATOM 4695 N N . GLY A 1 578 ? -5.278 5.715 26.694 1.00 90.69 578 GLY A N 1
ATOM 4696 C CA . GLY A 1 578 ? -5.326 5.369 25.279 1.00 90.69 578 GLY A CA 1
ATOM 4697 C C . GLY A 1 578 ? -6.704 5.246 24.700 1.00 90.69 578 GLY A C 1
ATOM 4698 O O . GLY A 1 578 ? -7.640 4.848 25.385 1.00 90.69 578 GLY A O 1
ATOM 4699 N N . GLN A 1 579 ? -6.789 5.551 23.416 1.00 92.81 579 GLN A N 1
ATOM 4700 C CA . GLN A 1 579 ? -7.995 5.457 22.631 1.00 92.81 579 GLN A CA 1
ATOM 4701 C C . GLN A 1 579 ? -7.940 4.189 21.783 1.00 92.81 579 GLN A C 1
ATOM 4703 O O . GLN A 1 579 ? -7.009 3.973 21.004 1.00 92.81 579 GLN A O 1
ATOM 4708 N N . PHE A 1 580 ? -8.950 3.342 21.939 1.00 91.62 580 PHE A N 1
ATOM 4709 C CA . PHE A 1 580 ? -9.019 2.060 21.261 1.00 91.62 580 PHE A CA 1
ATOM 4710 C C . PHE A 1 580 ? -10.320 1.917 20.490 1.00 91.62 580 PHE A C 1
ATOM 4712 O O . PHE A 1 580 ? -11.386 2.326 20.955 1.00 91.62 580 PHE A O 1
ATOM 4719 N N . GLN A 1 581 ? -10.220 1.276 19.333 1.00 89.56 581 GLN A N 1
ATOM 4720 C CA . GLN A 1 581 ? -11.353 0.836 18.540 1.00 89.56 581 GLN A CA 1
ATOM 4721 C C . GLN A 1 581 ? -11.443 -0.689 18.550 1.00 89.56 581 GLN A C 1
ATOM 4723 O O . GLN A 1 581 ? -10.428 -1.386 18.430 1.00 89.56 581 GLN A O 1
ATOM 4728 N N . ILE A 1 582 ? -12.664 -1.201 18.701 1.00 89.62 582 ILE A N 1
ATOM 4729 C CA . ILE A 1 582 ? -12.948 -2.631 18.636 1.00 89.62 582 ILE A CA 1
ATOM 4730 C C . ILE A 1 582 ? -14.367 -2.894 18.096 1.00 89.62 582 ILE A C 1
ATOM 4732 O O . ILE A 1 582 ? -15.331 -2.267 18.547 1.00 89.62 582 ILE A O 1
ATOM 4736 N N . PRO A 1 583 ? -14.534 -3.837 17.160 1.00 88.75 583 PRO A N 1
ATOM 4737 C CA . PRO A 1 583 ? -15.844 -4.360 16.795 1.00 88.75 583 PRO A CA 1
ATOM 4738 C C . PRO A 1 583 ? -16.385 -5.337 17.853 1.00 88.75 583 PRO A C 1
ATOM 4740 O O . PRO A 1 583 ? -15.648 -6.111 18.467 1.00 88.75 583 PRO A O 1
ATOM 4743 N N . ILE A 1 584 ? -17.698 -5.313 18.082 1.00 89.12 584 ILE A N 1
ATOM 4744 C CA . ILE A 1 584 ? -18.384 -6.181 19.046 1.00 89.12 584 ILE A CA 1
ATOM 4745 C C . ILE A 1 584 ? -19.627 -6.766 18.389 1.00 89.12 584 ILE A C 1
ATOM 4747 O O . ILE A 1 584 ? -20.539 -6.036 18.009 1.00 89.12 584 ILE A O 1
ATOM 4751 N N . ARG A 1 585 ? -19.721 -8.094 18.318 1.00 86.94 585 ARG A N 1
ATOM 4752 C CA . ARG A 1 585 ? -20.941 -8.798 17.907 1.00 86.94 585 ARG A CA 1
ATOM 4753 C C . ARG A 1 585 ? -21.716 -9.253 19.138 1.00 86.94 585 ARG A C 1
ATOM 4755 O O . ARG A 1 585 ? -21.197 -9.944 20.006 1.00 86.94 585 ARG A O 1
ATOM 4762 N N . THR A 1 586 ? -22.985 -8.886 19.234 1.00 85.62 586 THR A N 1
ATOM 4763 C CA . THR A 1 586 ? -23.921 -9.413 20.232 1.00 85.62 586 THR A CA 1
ATOM 4764 C C . THR A 1 586 ? -24.780 -10.487 19.591 1.00 85.62 586 THR A C 1
ATOM 4766 O O . THR A 1 586 ? -25.445 -10.207 18.605 1.00 85.62 586 THR A O 1
ATOM 4769 N N . GLU A 1 587 ? -24.842 -11.676 20.188 1.00 83.69 587 GLU A N 1
ATOM 4770 C CA . GLU A 1 587 ? -25.741 -12.758 19.776 1.00 83.69 587 GLU A CA 1
ATOM 4771 C C . GLU A 1 587 ? -26.591 -13.240 20.956 1.00 83.69 587 GLU A C 1
ATOM 4773 O O . GLU A 1 587 ? -26.058 -13.710 21.961 1.00 83.69 587 GLU A O 1
ATOM 4778 N N . ARG A 1 588 ? -27.922 -13.140 20.850 1.00 81.31 588 ARG A N 1
ATOM 4779 C CA . ARG A 1 588 ? -28.891 -13.495 21.907 1.00 81.31 588 ARG A CA 1
ATOM 4780 C C . ARG A 1 588 ? -28.517 -12.866 23.260 1.00 81.31 588 ARG A C 1
ATOM 4782 O O . ARG A 1 588 ? -28.496 -13.538 24.287 1.00 81.31 588 ARG A O 1
ATOM 4789 N N . GLY A 1 589 ? -28.132 -11.589 23.232 1.00 76.69 589 GLY A N 1
ATOM 4790 C CA . GLY A 1 589 ? -27.680 -10.828 24.402 1.00 76.69 589 GLY A CA 1
ATOM 4791 C C . GLY A 1 589 ? -26.230 -11.081 24.837 1.00 76.69 589 GLY A C 1
ATOM 4792 O O . GLY A 1 589 ? -25.691 -10.282 25.598 1.00 76.69 589 GLY A O 1
ATOM 4793 N N . LYS A 1 590 ? -25.554 -12.123 24.331 1.00 83.81 590 LYS A N 1
ATOM 4794 C CA . LYS A 1 590 ? -24.146 -12.402 24.648 1.00 83.81 590 LYS A CA 1
ATOM 4795 C C . LYS A 1 590 ? -23.223 -11.590 23.750 1.00 83.81 590 LYS A C 1
ATOM 4797 O O . LYS A 1 590 ? -23.245 -11.756 22.534 1.00 83.81 590 LYS A O 1
ATOM 4802 N N . MET A 1 591 ? -22.396 -10.747 24.354 1.00 87.12 591 MET A N 1
ATOM 4803 C CA . MET A 1 591 ? -21.347 -10.024 23.641 1.00 87.12 591 MET A CA 1
ATOM 4804 C C . MET A 1 591 ? -20.180 -10.958 23.328 1.00 87.12 591 MET A C 1
ATOM 4806 O O . MET A 1 591 ? -19.734 -11.736 24.174 1.00 87.12 591 MET A O 1
ATOM 4810 N N . LYS A 1 592 ? -19.689 -10.869 22.101 1.00 82.12 592 LYS A N 1
ATOM 4811 C CA . LYS A 1 592 ? -18.516 -11.561 21.597 1.00 82.12 592 LYS A CA 1
ATOM 4812 C C . LYS A 1 592 ? -17.628 -10.511 20.950 1.00 82.12 592 LYS A C 1
ATOM 4814 O O . LYS A 1 592 ? -18.055 -9.789 20.054 1.00 82.12 592 LYS A O 1
ATOM 4819 N N . ILE A 1 593 ? -16.396 -10.440 21.424 1.00 75.62 593 ILE A N 1
ATOM 4820 C CA . ILE A 1 593 ? -15.290 -9.904 20.640 1.00 75.62 593 ILE A CA 1
ATOM 4821 C C . ILE A 1 593 ? -14.576 -11.129 20.098 1.00 75.62 593 ILE A C 1
ATOM 4823 O O . ILE A 1 593 ? -14.407 -12.120 20.819 1.00 75.62 593 ILE A O 1
ATOM 4827 N N . GLY A 1 594 ? -14.204 -11.071 18.829 1.00 59.91 594 GLY A N 1
ATOM 4828 C CA . GLY A 1 594 ? -13.370 -12.085 18.220 1.00 59.91 594 GLY A CA 1
ATOM 4829 C C . GLY A 1 594 ? -12.011 -12.266 18.897 1.00 59.91 594 GLY A C 1
ATOM 4830 O O . GLY A 1 594 ? -11.711 -11.698 19.949 1.00 59.91 594 GLY A O 1
ATOM 4831 N N . GLU A 1 595 ? -11.104 -12.972 18.237 1.00 60.31 595 GLU A N 1
ATOM 4832 C CA . GLU A 1 595 ? -9.661 -12.877 18.537 1.00 60.31 595 GLU A CA 1
ATOM 4833 C C . GLU A 1 595 ? -9.073 -11.549 18.021 1.00 60.31 595 GLU A C 1
ATOM 4835 O O . GLU A 1 595 ? -7.932 -11.458 17.575 1.00 60.31 595 GLU A O 1
ATOM 4840 N N . GLU A 1 596 ? -9.904 -10.511 18.002 1.00 59.81 596 GLU A N 1
ATOM 4841 C CA . GLU A 1 596 ? -9.700 -9.308 17.220 1.00 59.81 596 GLU A CA 1
ATOM 4842 C C . GLU A 1 596 ? -8.784 -8.358 17.969 1.00 59.81 596 GLU A C 1
ATOM 4844 O O . GLU A 1 596 ? -8.870 -8.174 19.187 1.00 59.81 596 GLU A O 1
ATOM 4849 N N . ARG A 1 597 ? -7.841 -7.795 17.216 1.00 71.19 597 ARG A N 1
ATOM 4850 C CA . ARG A 1 597 ? -6.844 -6.880 17.752 1.00 71.19 597 ARG A CA 1
ATOM 4851 C C . ARG A 1 597 ? -7.528 -5.550 18.029 1.00 71.19 597 ARG A C 1
ATOM 4853 O O . ARG A 1 597 ? -8.131 -4.973 17.128 1.00 71.19 597 ARG A O 1
ATOM 4860 N N . PHE A 1 598 ? -7.401 -5.057 19.254 1.00 85.94 598 PHE A N 1
ATOM 4861 C CA . PHE A 1 598 ? -7.716 -3.667 19.555 1.00 85.94 598 PHE A CA 1
ATOM 4862 C C . PHE A 1 598 ? -6.862 -2.767 18.663 1.00 85.94 598 PHE A C 1
ATOM 4864 O O . PHE A 1 598 ? -5.644 -2.947 18.576 1.00 85.94 598 PHE A O 1
ATOM 4871 N N . ILE A 1 599 ? -7.499 -1.813 17.992 1.00 83.69 599 ILE A N 1
ATOM 4872 C CA . ILE A 1 599 ? -6.797 -0.817 17.188 1.00 83.69 599 ILE A CA 1
ATOM 4873 C C . ILE A 1 599 ? -6.538 0.378 18.097 1.00 83.69 599 ILE A C 1
ATOM 4875 O O . ILE A 1 599 ? -7.482 1.014 18.559 1.00 83.69 599 ILE A O 1
ATOM 4879 N N . ARG A 1 600 ? -5.266 0.669 18.376 1.00 86.69 600 ARG A N 1
ATOM 4880 C CA . ARG A 1 600 ? -4.857 1.891 19.076 1.00 86.69 600 ARG A CA 1
ATOM 4881 C C . ARG A 1 600 ? -4.957 3.068 18.101 1.00 86.69 600 ARG A C 1
ATOM 4883 O O . ARG A 1 600 ? -4.319 3.026 17.052 1.00 86.69 600 ARG A O 1
ATOM 4890 N N . LEU A 1 601 ? -5.763 4.074 18.435 1.00 80.50 601 LEU A N 1
ATOM 4891 C CA . LEU A 1 601 ? -6.053 5.219 17.562 1.00 80.50 601 LEU A CA 1
ATOM 4892 C C . LEU A 1 601 ? -5.144 6.429 17.819 1.00 80.50 601 LEU A C 1
ATOM 4894 O O . LEU A 1 601 ? -4.939 7.243 16.925 1.00 80.50 601 LEU A O 1
ATOM 4898 N N . ASP A 1 602 ? -4.578 6.542 19.018 1.00 78.31 602 ASP A N 1
ATOM 4899 C CA . ASP A 1 602 ? -3.653 7.604 19.412 1.00 78.31 602 ASP A CA 1
ATOM 4900 C C . ASP A 1 602 ? -2.195 7.119 19.467 1.00 78.31 602 ASP A C 1
ATOM 4902 O O . ASP A 1 602 ? -1.893 5.942 19.686 1.00 78.31 602 ASP A O 1
ATOM 4906 N N . LYS A 1 603 ? -1.253 8.052 19.297 1.00 76.12 603 LYS A N 1
ATOM 4907 C CA . LYS A 1 603 ? 0.182 7.762 19.385 1.00 76.12 603 LYS A CA 1
ATOM 4908 C C . LYS A 1 603 ? 0.549 7.324 20.807 1.00 76.12 603 LYS A C 1
ATOM 4910 O O . LYS A 1 603 ? 0.357 8.071 21.759 1.00 76.12 603 LYS A O 1
ATOM 4915 N N . TYR A 1 604 ? 1.160 6.148 20.935 1.00 76.44 604 TYR A N 1
ATOM 4916 C CA . TYR A 1 604 ? 1.592 5.600 22.228 1.00 76.44 604 TYR A CA 1
ATOM 4917 C C . TYR A 1 604 ? 3.089 5.813 22.526 1.00 76.44 604 TYR A C 1
ATOM 4919 O O . TYR A 1 604 ? 3.516 5.618 23.658 1.00 76.44 604 TYR A O 1
ATOM 4927 N N . GLY A 1 605 ? 3.897 6.239 21.546 1.00 80.94 605 GLY A N 1
ATOM 4928 C CA . GLY A 1 605 ? 5.319 6.550 21.747 1.00 80.94 605 GLY A CA 1
ATOM 4929 C C . GLY A 1 605 ? 6.096 5.406 22.411 1.00 80.94 605 GLY A C 1
ATOM 4930 O O . GLY A 1 605 ? 5.965 4.251 22.009 1.00 80.94 605 GLY A O 1
ATOM 4931 N N . ASN A 1 606 ? 6.859 5.735 23.454 1.00 83.31 606 ASN A N 1
ATOM 4932 C CA . ASN A 1 606 ? 7.688 4.777 24.194 1.00 83.31 606 ASN A CA 1
ATOM 4933 C C . ASN A 1 606 ? 6.901 4.012 25.276 1.00 83.31 606 ASN A C 1
ATOM 4935 O O . ASN A 1 606 ? 7.467 3.197 26.002 1.00 83.31 606 ASN A O 1
ATOM 4939 N N . ASN A 1 607 ? 5.589 4.259 25.404 1.00 86.62 607 ASN A N 1
ATOM 4940 C CA . ASN A 1 607 ? 4.778 3.660 26.462 1.00 86.62 607 ASN A CA 1
ATOM 4941 C C . ASN A 1 607 ? 4.754 2.133 26.372 1.00 86.62 607 ASN A C 1
ATOM 4943 O O . ASN A 1 607 ? 4.581 1.498 27.393 1.00 86.62 607 ASN A O 1
ATOM 4947 N N . GLY A 1 608 ? 4.938 1.531 25.196 1.00 86.12 608 GLY A N 1
ATOM 4948 C CA . GLY A 1 608 ? 4.892 0.077 25.020 1.00 86.12 608 GLY A CA 1
ATOM 4949 C C . GLY A 1 608 ? 6.249 -0.632 25.054 1.00 86.12 608 GLY A C 1
ATOM 4950 O O . GLY A 1 608 ? 6.292 -1.833 24.806 1.00 86.12 608 GLY A O 1
ATOM 4951 N N . ASP A 1 609 ? 7.360 0.066 25.303 1.00 87.62 609 ASP A N 1
ATOM 4952 C CA . ASP A 1 609 ? 8.722 -0.421 25.001 1.00 87.62 609 ASP A CA 1
ATOM 4953 C C . ASP A 1 609 ? 9.169 -1.657 25.793 1.00 87.62 609 ASP A C 1
ATOM 4955 O O . ASP A 1 609 ? 10.057 -2.391 25.367 1.00 87.62 609 ASP A O 1
ATOM 4959 N N . CYS A 1 610 ? 8.513 -1.944 26.913 1.00 87.12 610 CYS A N 1
ATOM 4960 C CA . CYS A 1 610 ? 8.702 -3.181 27.662 1.00 87.12 610 CYS A CA 1
ATOM 4961 C C . CYS A 1 610 ? 8.164 -4.423 26.921 1.00 87.12 610 CYS A C 1
ATOM 4963 O O . CYS A 1 610 ? 8.466 -5.550 27.315 1.00 87.12 610 CYS A O 1
ATOM 4965 N N . MET A 1 611 ? 7.372 -4.257 25.856 1.00 87.38 611 MET A N 1
ATOM 4966 C CA . MET A 1 611 ? 6.847 -5.350 25.040 1.00 87.38 611 MET A CA 1
ATOM 4967 C C . MET A 1 611 ? 7.774 -5.654 23.861 1.00 87.38 611 MET A C 1
ATOM 4969 O O . MET A 1 611 ? 7.846 -4.896 22.898 1.00 87.38 611 MET A O 1
ATOM 4973 N N . ALA A 1 612 ? 8.397 -6.835 23.878 1.00 71.56 612 ALA A N 1
ATOM 4974 C CA . ALA A 1 612 ? 9.159 -7.350 22.735 1.00 71.56 612 ALA A CA 1
ATOM 4975 C C . ALA A 1 612 ? 8.268 -7.793 21.554 1.00 71.56 612 ALA A C 1
ATOM 4977 O O . ALA A 1 612 ? 8.754 -7.991 20.443 1.00 71.56 612 ALA A O 1
ATOM 4978 N N . ASN A 1 613 ? 6.970 -8.000 21.795 1.00 70.62 613 ASN A N 1
ATOM 4979 C CA . ASN A 1 613 ? 6.004 -8.374 20.767 1.00 70.62 613 ASN A CA 1
ATOM 4980 C C . ASN A 1 613 ? 5.319 -7.119 20.210 1.00 70.62 613 ASN A C 1
ATOM 4982 O O . ASN A 1 613 ? 4.524 -6.490 20.914 1.00 70.62 613 ASN A O 1
ATOM 4986 N N . ASP A 1 614 ? 5.561 -6.816 18.934 1.00 69.31 614 ASP A N 1
ATOM 4987 C CA . ASP A 1 614 ? 4.987 -5.658 18.232 1.00 69.31 614 ASP A CA 1
ATOM 4988 C C . ASP A 1 614 ? 3.449 -5.632 18.236 1.00 69.31 614 ASP A C 1
ATOM 4990 O O . ASP A 1 614 ? 2.851 -4.565 18.131 1.00 69.31 614 ASP A O 1
ATOM 4994 N N . ILE A 1 615 ? 2.793 -6.787 18.400 1.00 74.81 615 ILE A N 1
ATOM 4995 C CA . ILE A 1 615 ? 1.328 -6.886 18.492 1.00 74.81 615 ILE A CA 1
ATOM 4996 C C . ILE A 1 615 ? 0.821 -6.362 19.844 1.00 74.81 615 ILE A C 1
ATOM 4998 O O . ILE A 1 615 ? -0.252 -5.767 19.906 1.00 74.81 615 ILE A O 1
ATOM 5002 N N . LEU A 1 616 ? 1.573 -6.582 20.928 1.00 84.00 616 LEU A N 1
ATOM 5003 C CA . LEU A 1 616 ? 1.182 -6.180 22.287 1.00 84.00 616 LEU A CA 1
ATOM 5004 C C . LEU A 1 616 ? 1.662 -4.773 22.641 1.00 84.00 616 LEU A C 1
ATOM 5006 O O . LEU A 1 616 ? 1.049 -4.110 23.475 1.00 84.00 616 LEU A O 1
ATOM 5010 N N . ARG A 1 617 ? 2.732 -4.310 21.990 1.00 85.94 617 ARG A N 1
ATOM 5011 C CA . ARG A 1 617 ? 3.313 -2.978 22.174 1.00 85.94 617 ARG A CA 1
ATOM 5012 C C . ARG A 1 617 ? 2.291 -1.825 22.121 1.00 85.94 617 ARG A C 1
ATOM 5014 O O . ARG A 1 617 ? 2.320 -1.019 23.042 1.00 85.94 617 ARG A O 1
ATOM 5021 N N . PRO A 1 618 ? 1.346 -1.742 21.162 1.00 87.50 618 PRO A N 1
ATOM 5022 C CA . PRO A 1 618 ? 0.337 -0.671 21.153 1.00 87.50 618 PRO A CA 1
ATOM 5023 C C . PRO A 1 618 ? -0.757 -0.811 22.231 1.00 87.50 618 PRO A C 1
ATOM 5025 O O . PRO A 1 618 ? -1.530 0.122 22.446 1.00 87.50 618 PRO A O 1
ATOM 5028 N N . LEU A 1 619 ? -0.867 -1.974 22.884 1.00 91.12 619 LEU A N 1
ATOM 5029 C CA . LEU A 1 619 ? -1.913 -2.277 23.873 1.00 91.12 619 LEU A CA 1
ATOM 5030 C C . LEU A 1 619 ? -1.467 -2.023 25.316 1.00 91.12 619 LEU A C 1
ATOM 5032 O O . LEU A 1 619 ? -2.303 -1.954 26.215 1.00 91.12 619 LEU A O 1
ATOM 5036 N N . CYS A 1 620 ? -0.159 -1.928 25.537 1.00 91.75 620 CYS A N 1
ATOM 5037 C CA . CYS A 1 620 ? 0.457 -1.840 26.849 1.00 91.75 620 CYS A CA 1
ATOM 5038 C C . CYS A 1 620 ? 1.053 -0.449 27.065 1.00 91.75 620 CYS A C 1
ATOM 5040 O O . CYS A 1 620 ? 1.816 0.036 26.233 1.00 91.75 620 CYS A O 1
ATOM 5042 N N . THR A 1 621 ? 0.760 0.144 28.219 1.00 94.38 621 THR A N 1
ATOM 5043 C CA . THR A 1 621 ? 1.580 1.215 28.789 1.00 94.38 621 THR A CA 1
ATOM 5044 C C . THR A 1 621 ? 2.399 0.599 29.906 1.00 94.38 621 THR A C 1
ATOM 5046 O O . THR A 1 621 ? 1.832 0.042 30.839 1.00 94.38 621 THR A O 1
ATOM 5049 N N . CYS A 1 622 ? 3.714 0.629 29.787 1.00 93.50 622 CYS A N 1
ATOM 5050 C CA . CYS A 1 622 ? 4.645 0.016 30.708 1.00 93.50 622 CYS A CA 1
ATOM 5051 C C . CYS A 1 622 ? 4.588 0.734 32.046 1.00 93.50 622 CYS A C 1
ATOM 5053 O O . CYS A 1 622 ? 4.619 1.963 32.106 1.00 93.50 622 CYS A O 1
ATOM 5055 N N . LYS A 1 623 ? 4.539 -0.046 33.123 1.00 93.12 623 LYS A N 1
ATOM 5056 C CA . LYS A 1 623 ? 4.744 0.491 34.462 1.00 93.12 623 LYS A CA 1
ATOM 5057 C C . LYS A 1 623 ? 6.138 1.093 34.531 1.00 93.12 623 LYS A C 1
ATOM 5059 O O . LYS A 1 623 ? 7.103 0.477 34.071 1.00 93.12 623 LYS A O 1
ATOM 5064 N N . ASN A 1 624 ? 6.250 2.266 35.143 1.00 75.88 624 ASN A N 1
ATOM 5065 C CA . ASN A 1 624 ? 7.547 2.808 35.522 1.00 75.88 624 ASN A CA 1
ATOM 5066 C C . ASN A 1 624 ? 8.161 1.868 36.565 1.00 75.88 624 ASN A C 1
ATOM 5068 O O . ASN A 1 624 ? 7.887 1.988 37.757 1.00 75.88 624 ASN A O 1
ATOM 5072 N N . ASN A 1 625 ? 8.983 0.917 36.127 1.00 52.34 625 ASN A N 1
ATOM 5073 C CA . ASN A 1 625 ? 9.951 0.322 37.028 1.00 52.34 625 ASN A CA 1
ATOM 5074 C C . ASN A 1 625 ? 10.956 1.430 37.320 1.00 52.34 625 ASN A C 1
ATOM 5076 O O . ASN A 1 625 ? 11.741 1.791 36.446 1.00 52.34 625 ASN A O 1
ATOM 5080 N N . SER A 1 626 ? 10.893 1.997 38.522 1.00 35.56 626 SER A N 1
ATOM 5081 C CA . SER A 1 626 ? 12.021 2.701 39.116 1.00 35.56 626 SER A CA 1
ATOM 5082 C C . SER A 1 626 ? 13.215 1.747 39.045 1.00 35.56 626 SER A C 1
ATOM 5084 O O . SER A 1 626 ? 13.291 0.796 39.823 1.00 35.56 626 SER A O 1
ATOM 5086 N N . SER A 1 627 ? 14.062 1.916 38.033 1.00 32.06 627 SER A N 1
ATOM 5087 C CA . SER A 1 627 ? 15.395 1.321 37.990 1.00 32.06 627 SER A CA 1
ATOM 5088 C C . SER A 1 627 ? 16.264 1.946 39.064 1.00 32.06 627 SER A C 1
ATOM 5090 O O . SER A 1 627 ? 16.203 3.195 39.168 1.00 32.06 627 SER A O 1
#

Solvent-accessible surface area (backbone atoms only — not comparable to full-atom values): 37008 Å² total; per-residue (Å²): 135,88,83,89,83,90,82,82,90,80,92,77,91,76,92,75,91,76,83,79,83,77,86,76,87,75,92,74,94,76,80,91,81,82,76,80,72,82,69,77,73,92,73,77,73,75,85,69,80,68,70,82,83,70,84,81,53,74,53,74,50,53,48,78,78,81,87,63,96,75,40,72,90,55,50,79,74,62,70,65,87,78,62,69,73,89,82,67,80,79,62,74,93,74,54,71,56,54,48,76,53,95,43,31,53,44,78,47,100,62,87,75,58,54,50,33,31,27,39,49,39,88,71,54,100,87,45,70,47,68,54,74,79,37,58,37,93,84,42,73,48,88,38,40,31,39,39,36,46,29,41,36,98,95,47,77,52,71,43,74,41,76,52,87,50,86,79,60,72,26,53,62,26,53,50,40,38,42,73,73,53,60,32,45,67,28,86,40,29,30,25,64,40,94,51,58,48,38,19,44,33,17,36,40,46,47,37,40,60,54,59,31,37,25,42,81,72,78,37,77,63,42,75,38,72,36,52,68,59,57,56,28,75,30,62,47,71,89,51,66,37,51,63,48,54,45,37,75,73,62,29,49,30,36,37,31,53,57,49,100,58,50,81,57,27,50,94,84,18,59,16,57,81,63,86,66,39,83,40,62,42,50,66,59,52,59,54,32,77,72,33,69,66,58,30,37,58,63,41,47,76,73,81,37,41,65,64,55,59,45,54,52,52,47,51,52,56,64,66,43,74,66,70,79,82,72,87,74,82,85,71,87,87,68,83,85,71,70,90,63,69,64,52,74,46,76,49,74,48,74,40,74,48,49,62,62,33,66,68,46,37,53,69,39,15,62,60,52,27,47,51,50,65,75,40,40,79,75,45,41,80,32,76,43,79,52,65,49,54,47,29,50,84,38,45,78,59,24,75,37,78,62,24,54,50,36,29,18,41,15,57,36,35,42,28,61,23,61,89,48,55,93,34,73,26,41,54,39,32,59,60,48,29,80,38,66,41,39,38,40,19,51,24,33,28,56,49,35,60,70,75,53,32,64,85,53,74,57,58,71,37,65,59,68,82,41,87,86,34,79,77,21,47,33,51,49,26,45,70,63,85,96,60,74,65,22,51,64,73,40,80,32,22,65,94,33,49,63,55,57,72,50,61,46,81,61,75,97,47,76,63,53,56,53,50,36,51,52,49,30,52,50,56,43,48,54,36,48,76,70,71,44,48,88,52,26,42,69,68,41,62,61,48,67,77,45,39,32,35,58,51,67,92,64,88,81,63,86,66,64,95,38,62,48,42,34,44,36,33,32,32,34,27,82,87,27,51,52,40,36,36,45,64,39,36,29,49,74,86,44,77,40,65,49,91,61,75,72,41,59,76,56,92,61,83,74,36,16,69,83,41,91,47,79,84,51,19,75,77,33,25,46,52,85,71,85,123